Protein 3LX2 (pdb70)

B-factor: mean 57.02, std 11.48, range [28.42, 99.16]

Secondary structure (DSSP, 8-state):
-EEEEES-HHHHHHHHHHHHTT-SEEEEEE-SSEEEEEEE-TTS-EEEEEEEEGGGSSEEEESS-EEEEEEHHHHHHHHTTPPTT-EEEEEE-SSSEEEEEEESSSEEEEEEE-----PPP---------EEEEEEHHHHHHHHHHHHHH-SEEEEEE-SS-EEEEEE-SS-EEEEEE-TTSTTEEEEEESSS-EEEEEEHHHHHHHHSSS-TTSEEEEEE-TTSPEEEEEEETTTEEEEEEE----/-EEEEES-HHHHHHHHHHHHHH-SEEEEEE-SSEEEEEEE-TTSSEEEEEEEEGGG-SEEEESS--EEEEEHHHHHHHHTT--TT-EEEEEE-SSSEEEEEEESSSEEEEEEEPP---------------EEEEEEHHHHHHHHHHHHTT-SEEEEEE-SSEEEEEEE-SS-EEEEEEETTSTTEEEEEESSS-EEEEEEHHHHHHHHTTS-TT-EEEEEE-SS--EEEEEEETTTEEEEEEE---/-EEEEES-HHHHHHHHHHHHTT-SEEEEEE-SSEEEEEEE-TTSSEEEEEEEEGGGSS-EEESS-EEEEEEHHHHHHHHTT--TT-EEEEEE-SSSEEEEEEESSSEEEEEEE-B-------PPPP----EEEEEEHHHHHHHHHHHHTT-SEEEEEE-SSEEEEEEE-SS-EEEEEEETTSTTEEEEEESSS-EEEEEEHHHHHHHHTTS-TT-EEEEEE-BS--EEEEEEETTTEEEEEEE---

Nearest PDB structures (foldseek):
  3lx2-assembly1_C  TM=9.928E-01  e=2.477E-42  Thermococcus kodakarensis
  8cob-assembly1_A  TM=9.276E-01  e=5.802E-21  Homo sapiens
  2ix2-assembly1_C  TM=9.278E-01  e=1.401E-21  Saccharolobus solfataricus
  6cbi-assembly1_A  TM=9.124E-01  e=4.762E-20  Homo sapiens
  8e84-assembly2_B  TM=9.144E-01  e=1.165E-19  Homo sapiens

Solvent-accessible surface area: 33215 Å² total; per-residue (Å²): 72,6,73,1,24,10,71,26,0,130,91,6,33,32,18,0,21,2,0,36,93,20,14,108,94,1,31,3,66,2,18,112,107,3,2,77,5,78,18,57,6,111,64,160,38,1,18,0,39,1,42,6,29,77,152,13,14,66,146,36,64,17,122,80,92,55,28,9,1,3,47,0,108,73,0,15,106,3,1,135,44,13,104,40,204,19,41,1,5,9,73,17,37,73,143,105,65,2,41,0,0,8,47,39,65,15,56,12,51,2,74,6,26,28,66,108,36,124,63,105,149,33,145,84,85,113,37,98,60,44,2,65,0,20,0,49,0,15,5,0,38,20,3,2,92,1,1,106,69,18,22,102,20,0,72,0,45,5,55,59,125,100,0,7,4,50,1,115,23,159,57,10,62,3,106,2,36,1,41,117,168,22,75,2,3,78,55,18,113,22,170,125,80,164,9,94,5,11,0,2,2,60,59,0,24,36,0,1,120,36,18,61,74,78,57,101,1,27,0,63,0,2,153,52,49,34,0,10,0,31,16,95,32,103,142,36,0,60,0,12,0,18,0,32,31,84,183,61,6,50,3,22,11,64,22,0,146,84,10,41,38,16,0,17,0,0,35,105,21,16,108,97,1,24,4,64,3,19,85,120,0,3,72,8,78,14,58,9,115,70,172,36,0,20,0,27,1,51,8,28,80,144,12,16,80,84,33,53,27,124,52,87,38,47,7,1,3,46,0,116,73,0,7,92,1,1,137,30,6,114,88,221,7,39,2,6,10,72,28,28,84,82,92,61,1,38,0,0,0,51,40,80,14,56,0,26,1,52,9,17,20,54,137,44,138,55,96,166,31,151,80,80,112,82,93,66,26,1,25,0,23,0,41,0,2,2,1,34,51,2,4,105,3,2,109,68,9,23,95,18,0,70,0,23,3,45,68,126,69,0,4,4,34,0,96,19,136,66,10,76,5,91,1,30,0,42,100,167,35,73,2,3,88,57,26,69,70,150,83,82,112,1,74,2,12,0,3,4,62,48,0,31,30,2,2,121,33,14,57,67,77,56,95,1,24,0,61,0,0,103,104,27,36,0,28,3,32,29,87,30,102,136,40,0,58,1,9,0,29,0,34,43,148,77,3,49,1,26,7,77,22,0,155,87,6,31,37,15,0,9,1,0,43,74,25,12,102,93,5,30,6,88,3,15,113,114,1,3,72,10,88,20,44,4,112,68,172,34,2,18,0,26,1,36,2,36,83,128,10,12,81,106,18,68,10,129,54,96,62,44,10,2,5,50,0,102,79,1,10,95,3,0,122,30,6,85,95,150,8,46,0,5,14,79,13,32,86,122,104,44,1,30,0,0,0,43,29,54,9,46,0,48,1,61,9,33,12,75,115,46,135,59,100,159,30,158,97,76,115,30,95,36,9,0,53,0,26,0,43,0,14,5,1,37,15,2,2,96,1,1,115,63,11,22,108,22,0,79,1,60,4,43,87,125,76,0,16,5,74,0,109,47,123,59,12,59,3,87,2,19,2,31,90,147,29,75,5,4,84,60,35,75,63,130,93,70,115,2,107,3,9,0,3,6,59,51,0,21,38,0,3,121,39,12,58,66,80,58,97,0,22,0,48,0,0,94,98,16,33,0,18,0,34,24,78,26,94,136,31,0,46,0,13,0,21,0,42,40,155

Radius of gyration: 31.94 Å; Cα contacts (8 Å, |Δi|>4): 1882; chains: 3; bounding box: 89×86×40 Å

Foldseek 3Di:
DWKFKAFWLQLVLLVLQLVVVADQKWKWWQDPQWIWTWDAHPVNQKIKTWTGGRVNTPDTDDDDTDIWMAGSVVVSVVSVPADPRWMWMWDDDDDQWIWIWTHDPDIDIDTGGIDDNDDDDDDDDDFDWFKKWKFFLLLVLVLLVVQVVADQKWKFWDAQQKTWIKHHHPPDMDIDIDGVPDPGTDDIGGNDGTFMFMFGSVSVNSNSVSDDRGFMWMWTHGYQAWIWTWGDDPNHIIMIMTGGTDD/DWKFKAFDLLVVLLVLQLVQVFDQKFKWWQDPQGIWGWDAGPVGFKIKIWGDGPVRTPDTTDPDIDTWMDGSVVVSVVSVVADDGWMWMWDDDDDQWTWIWTDDPDIDIDTDGTDDRDDDDDDDDDDDFFKKFKFFLLLVLVLLVVQVVADQKWKWKAAQFWTKIKHHHDDDIDIDIDGCVDPGTPDIDGNDRIFIFMFGSVSSNSNRVSGDRGFIWMWTHGHQAWIWTWGADVNPIIMIMTGHTD/DKKFKAADLQVVLLVLLLVVVFAQKFKWKQDPFWIWGWAAGPVGFKIKTWTDTNVRTPDIGDPDIDIWMAGSVVVNVVSVVADPQWIWMWDDDPDQWIWIWTDGPDIDIDTGGTDDPPGDDDDDDDDPWFKKWKFFLLLVLCLLVQQVVADQKWKWKDFQFWTWIKHHDPPDIDIDIGGPVHPGTPDMDGPDGMFIFMFGSVSSNSNSVSPDRGFIWMWIGHYQAWIWIKGDDVNPIIMIMTGHTD

CATH classification: 3.70.10.10

Sequence (739 aa):
TFEIVFDSAREFESLIATLEKFFDEAVFQVNMEGIQMRAIDPSRVVLVDLNLPEMLFSKYSVESEEAIAFDLKRFLKVLKLARSRDTLVLRKGGENFLEVGLLGDENTWFKLPLIDANTPEIEIPSLPWTVKAVVLAGALKRAVKAAKLVSDSIYFMATPEKLTFKAEGNDSEVRTVLTMEDPGLLDLEHKMTKAKSAYGVAYLEDILRSLADADEVIIRFGFDIPLLLKYMVRDAGEVSFLIAPRVTFEIVFDSAREFESLIATLEKFFDEAVFQVNMEGIQMRAIDPSRVVLVDLNLPEMLFSKYSVESEEAIAFDLKRFLKVLKLARSRDTLVLRKGGENFLEVGLLGDENTWFKLPLIDANTPEIEIPSLPWTVKAVVLAGALKRAVKAAKLVSDSIYFMATPEKLTFKAEGNDSEVRTVLTMEDPGLLDLEHKMTKAKSAYGVAYLEDILRSLADADEVIIRFGFDIPLLLKYMVRDAGEVSFLIAPRTFEIVFDSAREFESLIATLEKFFDEAVFQVNMEGIQMRAIDPSRVVLVDLNLPEMLFSKYSVESEEAIAFDLKRFLKVLKLARSRDTLVLRKGGENFLEVGLLGDENTWFKLPLIDANTPEIEIPSLPWTVKAVVLAGALKRAVKAAKLVSDSIYFMATPEKLTFKAEGNDSEVRTVLTMEDPGLLDLEHKMTKAKSAYGVAYLEDILRSLADADEVIIRFGFDIPLLLKYMVRDAGEVSFLIAPR

Structure (mmCIF, N/CA/C/O backbone):
data_3LX2
#
_entry.id   3LX2
#
_cell.length_a   120.480
_cell.length_b   136.270
_cell.length_c   123.970
_cell.angle_alpha   90.000
_cell.angle_beta   90.000
_cell.angle_gamma   90.000
#
_symmetry.space_group_name_H-M   'C 2 2 21'
#
loop_
_entity.id
_entity.type
_entity.pdbx_description
1 polymer 'DNA polymerase sliding clamp 2'
2 non-polymer 'SULFATE ION'
3 water water
#
loop_
_atom_site.group_PDB
_atom_site.id
_atom_site.type_symbol
_atom_site.label_atom_id
_atom_site.label_alt_id
_atom_site.label_comp_id
_atom_site.label_asym_id
_atom_site.label_entity_id
_atom_site.label_seq_id
_atom_site.pdbx_PDB_ins_code
_atom_site.Cartn_x
_atom_site.Cartn_y
_atom_site.Cartn_z
_atom_site.occupancy
_atom_site.B_iso_or_equiv
_atom_site.auth_seq_id
_atom_site.auth_comp_id
_atom_site.auth_asym_id
_atom_site.auth_atom_id
_atom_site.pdbx_PDB_model_num
ATOM 1 N N . THR A 1 2 ? 71.912 9.840 13.635 1.00 52.53 2 THR A N 1
ATOM 2 C CA . THR A 1 2 ? 70.780 9.739 14.627 1.00 53.57 2 THR A CA 1
ATOM 3 C C . THR A 1 2 ? 71.006 10.766 15.742 1.00 52.25 2 THR A C 1
ATOM 4 O O . THR A 1 2 ? 72.103 10.840 16.310 1.00 51.79 2 THR A O 1
ATOM 8 N N . PHE A 1 3 ? 69.989 11.569 16.044 1.00 50.04 3 PHE A N 1
ATOM 9 C CA . PHE A 1 3 ? 70.116 12.421 17.220 1.00 48.37 3 PHE A CA 1
ATOM 10 C C . PHE A 1 3 ? 68.812 12.702 17.959 1.00 46.82 3 PHE A C 1
ATOM 11 O O . PHE A 1 3 ? 67.726 12.516 17.433 1.00 46.11 3 PHE A O 1
ATOM 19 N N . GLU A 1 4 ? 68.974 13.156 19.186 1.00 45.57 4 GLU A N 1
ATOM 20 C CA . GLU A 1 4 ? 67.904 13.662 19.996 1.00 45.69 4 GLU A CA 1
ATOM 21 C C . GLU A 1 4 ? 68.458 14.844 20.803 1.00 44.35 4 GLU A C 1
ATOM 22 O O . GLU A 1 4 ? 69.304 14.663 21.661 1.00 44.70 4 GLU A O 1
ATOM 28 N N . ILE A 1 5 ? 67.937 16.034 20.539 1.00 42.48 5 ILE A N 1
ATOM 29 C CA . ILE A 1 5 ? 68.371 17.247 21.171 1.00 40.88 5 ILE A CA 1
ATOM 30 C C . ILE A 1 5 ? 67.147 17.926 21.777 1.00 40.84 5 ILE A C 1
ATOM 31 O O . ILE A 1 5 ? 66.085 17.991 21.143 1.00 41.21 5 ILE A O 1
ATOM 36 N N . VAL A 1 6 ? 67.304 18.458 22.980 1.00 39.35 6 VAL A N 1
ATOM 37 C CA . VAL A 1 6 ? 66.217 19.073 23.682 1.00 38.60 6 VAL A CA 1
ATOM 38 C C . VAL A 1 6 ? 66.654 20.453 24.123 1.00 38.90 6 VAL A C 1
ATOM 39 O O . VAL A 1 6 ? 67.680 20.579 24.829 1.00 38.18 6 VAL A O 1
ATOM 43 N N . PHE A 1 7 ? 65.902 21.478 23.704 1.00 37.92 7 PHE A N 1
ATOM 44 C CA . PHE A 1 7 ? 66.173 22.839 24.134 1.00 39.29 7 PHE A CA 1
ATOM 45 C C . PHE A 1 7 ? 65.006 23.310 25.001 1.00 38.77 7 PHE A C 1
ATOM 46 O O . PHE A 1 7 ? 63.864 23.078 24.682 1.00 39.41 7 PHE A O 1
ATOM 54 N N . ASP A 1 8 ? 65.258 23.980 26.102 1.00 39.81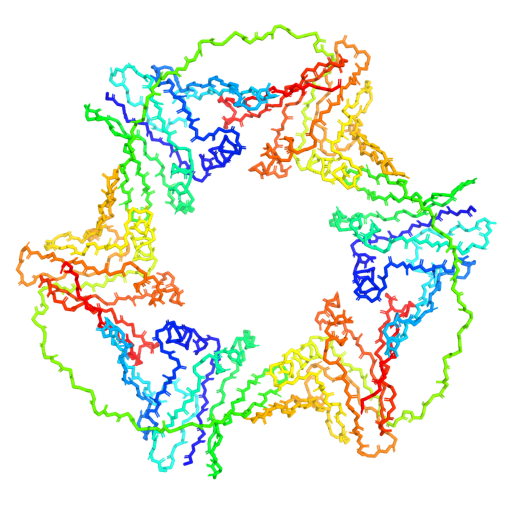 8 ASP A N 1
ATOM 55 C CA . ASP A 1 8 ? 64.137 24.262 27.015 1.00 41.48 8 ASP A CA 1
ATOM 56 C C . ASP A 1 8 ? 63.299 25.491 26.684 1.00 41.38 8 ASP A C 1
ATOM 57 O O . ASP A 1 8 ? 62.420 25.881 27.469 1.00 43.00 8 ASP A O 1
ATOM 62 N N . SER A 1 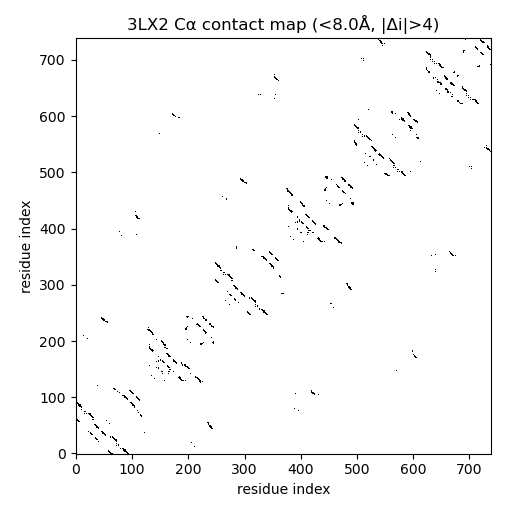9 ? 63.536 26.118 25.539 1.00 40.94 9 SER A N 1
ATOM 63 C CA . SER A 1 9 ? 62.644 27.207 25.114 1.00 39.72 9 SER A CA 1
ATOM 64 C C . SER A 1 9 ? 62.430 27.268 23.598 1.00 38.72 9 SER A C 1
ATOM 65 O O . SER A 1 9 ? 63.231 27.872 22.850 1.00 39.02 9 SER A O 1
ATOM 68 N N . ALA A 1 10 ? 61.349 26.637 23.155 1.00 37.48 10 ALA A N 1
ATOM 69 C CA . ALA A 1 10 ? 61.016 26.633 21.759 1.00 37.77 10 ALA A CA 1
ATOM 70 C C . ALA A 1 10 ? 60.881 28.075 21.199 1.00 37.26 10 ALA A C 1
ATOM 71 O O . ALA A 1 10 ? 61.237 28.344 20.063 1.00 35.72 10 ALA A O 1
ATOM 73 N N . ARG A 1 11 ? 60.385 28.973 22.039 1.00 38.66 11 ARG A N 1
ATOM 74 C CA . ARG A 1 11 ? 60.164 30.380 21.704 1.00 40.07 11 ARG A CA 1
ATOM 75 C C . ARG A 1 11 ? 61.448 31.130 21.494 1.00 39.50 11 ARG A C 1
ATOM 76 O O . ARG A 1 11 ? 61.550 31.830 20.523 1.00 39.27 11 ARG A O 1
ATOM 84 N N . GLU A 1 12 ? 62.404 31.008 22.411 1.00 40.10 12 GLU A N 1
ATOM 85 C CA . GLU A 1 12 ? 63.756 31.484 22.105 1.00 40.92 12 GLU A CA 1
ATOM 86 C C . GLU A 1 12 ? 64.168 30.965 20.761 1.00 39.69 12 GLU A C 1
ATOM 87 O O . GLU A 1 12 ? 64.501 31.760 19.891 1.00 42.16 12 GLU A O 1
ATOM 93 N N . PHE A 1 13 ? 64.084 29.665 20.534 1.00 37.81 13 PHE A N 1
ATOM 94 C CA . PHE A 1 13 ? 64.556 29.116 19.238 1.00 37.34 13 PHE A CA 1
ATOM 95 C C . PHE A 1 13 ? 63.785 29.619 18.032 1.00 37.40 13 PHE A C 1
ATOM 96 O O . PHE A 1 13 ? 64.346 29.772 16.944 1.00 36.62 13 PHE A O 1
ATOM 104 N N . GLU A 1 14 ? 62.475 29.840 18.212 1.00 37.94 14 GLU A N 1
ATOM 105 C CA . GLU A 1 14 ? 61.623 30.457 17.180 1.00 37.40 14 GLU A CA 1
ATOM 106 C C . GLU A 1 14 ? 62.277 31.747 16.668 1.00 38.47 14 GLU A C 1
ATOM 107 O O . GLU A 1 14 ? 62.203 32.078 15.510 1.00 38.43 14 GLU A O 1
ATOM 113 N N . SER A 1 15 ? 62.910 32.461 17.577 1.00 38.48 15 SER A N 1
ATOM 114 C CA . SER A 1 15 ? 63.320 33.771 17.343 1.00 40.37 15 SER A CA 1
ATOM 115 C C . SER A 1 15 ? 64.649 33.826 16.556 1.00 40.58 15 SER A C 1
ATOM 116 O O . SER A 1 15 ? 64.876 34.686 15.695 1.00 41.43 15 SER A O 1
ATOM 119 N N . LEU A 1 16 ? 65.514 32.861 16.797 1.00 41.38 16 LEU A N 1
ATOM 120 C CA . LEU A 1 16 ? 66.616 32.587 15.890 1.00 40.35 16 LEU A CA 1
ATOM 121 C C . LEU A 1 16 ? 66.128 32.149 14.518 1.00 40.89 16 LEU A C 1
ATOM 122 O O . LEU A 1 16 ? 66.680 32.544 13.474 1.00 41.79 16 LEU A O 1
ATOM 127 N N . ILE A 1 17 ? 65.114 31.306 14.473 1.00 39.71 17 ILE A N 1
ATOM 128 C CA . ILE A 1 17 ? 64.717 30.830 13.157 1.00 40.01 17 ILE A CA 1
ATOM 129 C C . ILE A 1 17 ? 64.102 31.969 12.349 1.00 41.12 17 ILE A C 1
ATOM 130 O O . ILE A 1 17 ? 64.295 32.022 11.108 1.00 41.92 17 ILE A O 1
ATOM 135 N N . ALA A 1 18 ? 63.400 32.869 13.058 1.00 40.49 18 ALA A N 1
ATOM 136 C CA . ALA A 1 18 ? 62.745 34.028 12.465 1.00 40.58 18 ALA A CA 1
ATOM 137 C C . ALA A 1 18 ? 63.805 34.941 11.808 1.00 40.63 18 ALA A C 1
ATOM 138 O O . ALA A 1 18 ? 63.613 35.456 10.719 1.00 40.83 18 ALA A O 1
ATOM 140 N N . THR A 1 19 ? 64.939 35.106 12.442 1.00 40.40 19 THR A N 1
ATOM 141 C CA . THR A 1 19 ? 65.939 35.918 11.821 1.00 41.58 19 THR A CA 1
ATOM 142 C C . THR A 1 19 ? 66.493 35.252 10.526 1.00 41.47 19 THR A C 1
ATOM 143 O O . THR A 1 19 ? 66.651 35.906 9.516 1.00 42.04 19 THR A O 1
ATOM 147 N N . LEU A 1 20 ? 66.661 33.945 10.537 1.00 40.66 20 LEU A N 1
ATOM 148 C CA . LEU A 1 20 ? 67.226 33.241 9.387 1.00 40.23 20 LEU A CA 1
ATOM 149 C C . LEU A 1 20 ? 66.295 33.246 8.201 1.00 41.09 20 LEU A C 1
ATOM 150 O O . LEU A 1 20 ? 66.725 33.464 7.060 1.00 41.89 20 LEU A O 1
ATOM 155 N N . GLU A 1 21 ? 65.014 33.028 8.460 1.00 42.21 21 GLU A N 1
ATOM 156 C CA . GLU A 1 21 ? 64.045 32.877 7.368 1.00 42.27 21 GLU A CA 1
ATOM 157 C C . GLU A 1 21 ? 63.968 34.171 6.570 1.00 42.92 21 GLU A C 1
ATOM 158 O O . GLU A 1 21 ? 63.517 34.182 5.418 1.00 43.02 21 GLU A O 1
ATOM 164 N N . LYS A 1 22 ? 64.394 35.270 7.178 1.00 43.34 22 LYS A N 1
ATOM 165 C CA . LYS A 1 22 ? 64.287 36.552 6.503 1.00 44.84 22 LYS A CA 1
ATOM 166 C C . LYS A 1 22 ? 65.213 36.582 5.308 1.00 45.26 22 LYS A C 1
ATOM 167 O O . LYS A 1 22 ? 64.899 37.239 4.370 1.00 44.89 22 LYS A O 1
ATOM 173 N N . PHE A 1 23 ? 66.319 35.822 5.351 1.00 45.63 23 PHE A N 1
ATOM 174 C CA . PHE A 1 23 ? 67.364 35.883 4.323 1.00 46.49 23 PHE A CA 1
ATOM 175 C C . PHE A 1 23 ? 67.518 34.674 3.449 1.00 46.29 23 PHE A C 1
ATOM 176 O O . PHE A 1 23 ? 68.024 34.809 2.329 1.00 46.94 23 PHE A O 1
ATOM 184 N N . PHE A 1 24 ? 67.135 33.509 3.973 1.00 46.20 24 PHE A N 1
ATOM 185 C CA . PHE A 1 24 ? 67.334 32.226 3.320 1.00 46.30 24 PHE A CA 1
ATOM 186 C C . PHE A 1 24 ? 66.075 31.413 3.278 1.00 47.30 24 PHE A C 1
ATOM 187 O O . PHE A 1 24 ? 65.299 31.416 4.208 1.00 46.91 24 PHE A O 1
ATOM 195 N N . ASP A 1 25 ? 65.900 30.677 2.194 1.00 48.45 25 ASP A N 1
ATOM 196 C CA . ASP A 1 25 ? 64.712 29.870 2.010 1.00 49.75 25 ASP A CA 1
ATOM 197 C C . ASP A 1 25 ? 64.900 28.543 2.760 1.00 49.76 25 ASP A C 1
ATOM 198 O O . ASP A 1 25 ? 63.930 27.947 3.224 1.00 48.53 25 ASP A O 1
ATOM 203 N N . GLU A 1 26 ? 66.160 28.121 2.860 1.00 49.74 26 GLU A N 1
ATOM 204 C CA . GLU A 1 26 ? 66.530 26.827 3.357 1.00 51.94 26 GLU A CA 1
ATOM 205 C C . GLU A 1 26 ? 67.762 26.983 4.199 1.00 52.29 26 GLU A C 1
ATOM 206 O O . GLU A 1 26 ? 68.599 27.858 3.932 1.00 52.82 26 GLU A O 1
ATOM 212 N N . ALA A 1 27 ? 67.898 26.149 5.233 1.00 52.07 27 ALA A N 1
ATOM 213 C CA . ALA A 1 27 ? 69.143 26.157 5.957 1.00 50.80 27 ALA A CA 1
ATOM 214 C C . ALA A 1 27 ? 69.733 24.780 6.154 1.00 50.12 27 ALA A C 1
ATOM 215 O O . ALA A 1 27 ? 69.028 23.802 6.363 1.00 50.06 27 ALA A O 1
ATOM 217 N N . VAL A 1 28 ? 71.049 24.721 6.047 1.00 49.05 28 VAL A N 1
ATOM 218 C CA . VAL A 1 28 ? 71.794 23.539 6.375 1.00 47.37 28 VAL A CA 1
ATOM 219 C C . VAL A 1 28 ? 72.347 23.552 7.796 1.00 47.25 28 VAL A C 1
ATOM 220 O O . VAL A 1 28 ? 73.209 24.347 8.146 1.00 47.53 28 VAL A O 1
ATOM 224 N N . PHE A 1 29 ? 71.906 22.614 8.606 1.00 47.36 29 PHE A N 1
ATOM 225 C CA . PHE A 1 29 ? 72.405 22.536 9.962 1.00 47.02 29 PHE A CA 1
ATOM 226 C C . PHE A 1 29 ? 73.448 21.450 10.070 1.00 46.90 29 PHE A C 1
ATOM 227 O O . PHE A 1 29 ? 73.163 20.282 9.902 1.00 45.30 29 PHE A O 1
ATOM 235 N N . GLN A 1 30 ? 74.681 21.834 10.334 1.00 47.76 30 GLN A N 1
ATOM 236 C CA . GLN A 1 30 ? 75.643 20.811 10.661 1.00 48.74 30 GLN A CA 1
ATOM 237 C C . GLN A 1 30 ? 75.488 20.409 12.126 1.00 47.82 30 GLN A C 1
ATOM 238 O O . GLN A 1 30 ? 75.819 21.154 13.039 1.00 46.18 30 GLN A O 1
ATOM 244 N N . VAL A 1 31 ? 74.982 19.201 12.313 1.00 47.68 31 VAL A N 1
ATOM 245 C CA . VAL A 1 31 ? 74.787 18.666 13.628 1.00 47.94 31 VAL A CA 1
ATOM 246 C C . VAL A 1 31 ? 75.981 17.820 14.037 1.00 49.61 31 VAL A C 1
ATOM 247 O O . VAL A 1 31 ? 76.132 16.689 13.553 1.00 50.31 31 VAL A O 1
ATOM 251 N N . ASN A 1 32 ? 76.792 18.350 14.956 1.00 50.73 32 ASN A N 1
ATOM 252 C CA . ASN A 1 32 ? 77.974 17.655 15.471 1.00 52.39 32 ASN A CA 1
ATOM 253 C C . ASN A 1 32 ? 77.890 17.253 16.917 1.00 53.18 32 ASN A C 1
ATOM 254 O O . ASN A 1 32 ? 76.949 17.632 17.630 1.00 52.97 32 ASN A O 1
ATOM 259 N N . MET A 1 33 ? 78.903 16.505 17.351 1.00 53.95 33 MET A N 1
ATOM 260 C CA . MET A 1 33 ? 78.938 16.000 18.714 1.00 55.03 33 MET A CA 1
ATOM 261 C C . MET A 1 33 ? 78.992 17.173 19.658 1.00 54.07 33 MET A C 1
ATOM 262 O O . MET A 1 33 ? 78.324 17.175 20.654 1.00 54.54 33 MET A O 1
ATOM 267 N N . GLU A 1 34 ? 79.765 18.195 19.331 1.00 53.44 34 GLU A N 1
ATOM 268 C CA . GLU A 1 34 ? 79.940 19.279 20.288 1.00 52.97 34 GLU A CA 1
ATOM 269 C C . GLU A 1 34 ? 78.929 20.447 20.083 1.00 50.42 34 GLU A C 1
ATOM 270 O O . GLU A 1 34 ? 78.855 21.398 20.900 1.00 49.18 34 GLU A O 1
ATOM 276 N N . GLY A 1 35 ? 78.115 20.328 19.036 1.00 46.78 35 GLY A N 1
ATOM 277 C CA . GLY A 1 35 ? 77.088 21.302 18.852 1.00 45.05 35 GLY A CA 1
ATOM 278 C C . GLY A 1 35 ? 76.569 21.430 17.448 1.00 43.17 35 GLY A C 1
ATOM 279 O O . GLY A 1 35 ? 76.838 20.575 16.631 1.00 41.65 35 GLY A O 1
ATOM 280 N N . ILE A 1 36 ? 75.776 22.480 17.211 1.00 42.48 36 ILE A N 1
ATOM 281 C CA . ILE A 1 36 ? 75.182 22.787 15.892 1.00 41.61 36 ILE A CA 1
ATOM 282 C C . ILE A 1 36 ? 75.830 24.048 15.310 1.00 42.14 36 ILE A C 1
ATOM 283 O O . ILE A 1 36 ? 76.169 25.020 16.040 1.00 40.48 36 ILE A O 1
ATOM 288 N N . GLN A 1 37 ? 75.971 24.028 13.985 1.00 42.68 37 GLN A N 1
ATOM 289 C CA . GLN A 1 37 ? 76.622 25.091 13.226 1.00 43.97 37 GLN A CA 1
ATOM 290 C C . GLN A 1 37 ? 75.964 25.248 11.885 1.00 44.46 37 GLN A C 1
ATOM 291 O O . GLN A 1 37 ? 75.586 24.272 11.235 1.00 44.66 37 GLN A O 1
ATOM 297 N N . MET A 1 38 ? 75.831 26.494 11.476 1.00 44.96 38 MET A N 1
ATOM 298 C CA . MET A 1 38 ? 75.361 26.806 10.170 1.00 45.95 38 MET A CA 1
ATOM 299 C C . MET A 1 38 ? 76.131 28.003 9.678 1.00 45.62 38 MET A C 1
ATOM 300 O O . MET A 1 38 ? 76.509 28.870 10.452 1.00 44.91 38 MET A O 1
ATOM 305 N N . ARG A 1 39 ? 76.355 28.021 8.373 1.00 45.79 39 ARG A N 1
ATOM 306 C CA . ARG A 1 39 ? 77.008 29.090 7.704 1.00 46.47 39 ARG A CA 1
ATOM 307 C C . ARG A 1 39 ? 76.371 29.145 6.357 1.00 47.64 39 ARG A C 1
ATOM 308 O O . ARG A 1 39 ? 76.298 28.131 5.664 1.00 47.48 39 ARG A O 1
ATOM 316 N N . ALA A 1 40 ? 75.868 30.322 5.993 1.00 48.13 40 ALA A N 1
ATOM 317 C CA . ALA A 1 40 ? 75.167 30.452 4.734 1.00 47.88 40 ALA A CA 1
ATOM 318 C C . ALA A 1 40 ? 75.285 31.884 4.238 1.00 48.29 40 ALA A C 1
ATOM 319 O O . ALA A 1 40 ? 75.680 32.794 5.017 1.00 47.08 40 ALA A O 1
ATOM 321 N N . ILE A 1 41 ? 74.930 32.079 2.956 1.00 48.16 41 ILE A N 1
ATOM 322 C CA . ILE A 1 41 ? 74.925 33.413 2.325 1.00 47.83 41 ILE A CA 1
ATOM 323 C C . ILE A 1 41 ? 73.646 33.602 1.543 1.00 47.44 41 ILE A C 1
ATOM 324 O O . ILE A 1 41 ? 73.144 32.688 0.921 1.00 46.70 41 ILE A O 1
ATOM 329 N N . ASP A 1 42 ? 73.119 34.811 1.540 1.00 48.54 42 ASP A N 1
ATOM 330 C CA . ASP A 1 42 ? 71.920 35.105 0.730 1.00 49.55 42 ASP A CA 1
ATOM 331 C C . ASP A 1 42 ? 72.235 35.164 -0.775 1.00 49.71 42 ASP A C 1
ATOM 332 O O . ASP A 1 42 ? 73.369 35.450 -1.162 1.00 48.64 42 ASP A O 1
ATOM 337 N N . PRO A 1 43 ? 71.222 34.935 -1.625 1.00 50.01 43 PRO A N 1
ATOM 338 C CA . PRO A 1 43 ? 71.470 34.917 -3.064 1.00 50.15 43 PRO A CA 1
ATOM 339 C C . PRO A 1 43 ? 72.001 36.258 -3.599 1.00 50.00 43 PRO A C 1
ATOM 340 O O . PRO A 1 43 ? 72.613 36.302 -4.671 1.00 49.45 43 PRO A O 1
ATOM 344 N N . SER A 1 44 ? 71.788 37.334 -2.858 1.00 49.58 44 SER A N 1
ATOM 345 C CA . SER A 1 44 ? 72.319 38.633 -3.263 1.00 49.63 44 SER A CA 1
ATOM 346 C C . SER A 1 44 ? 73.764 38.787 -2.888 1.00 48.41 44 SER A C 1
ATOM 347 O O . SER A 1 44 ? 74.407 39.774 -3.249 1.00 47.31 44 SER A O 1
ATOM 350 N N . ARG A 1 45 ? 74.264 37.822 -2.125 1.00 47.76 45 ARG A N 1
ATOM 351 C CA . ARG A 1 45 ? 75.591 37.899 -1.539 1.00 48.03 45 ARG A CA 1
ATOM 352 C C . ARG A 1 45 ? 75.745 39.160 -0.706 1.00 47.53 45 ARG A C 1
ATOM 353 O O . ARG A 1 45 ? 76.851 39.640 -0.506 1.00 46.80 45 ARG A O 1
ATOM 361 N N . VAL A 1 46 ? 74.647 39.723 -0.225 1.00 47.03 46 VAL A N 1
ATOM 362 C CA . VAL A 1 46 ? 74.803 40.823 0.690 1.00 46.61 46 VAL A CA 1
ATOM 363 C C . VAL A 1 46 ? 74.963 40.377 2.156 1.00 46.28 46 VAL A C 1
ATOM 364 O O . VAL A 1 46 ? 75.572 41.109 2.953 1.00 46.37 46 VAL A O 1
ATOM 368 N N . VAL A 1 47 ? 74.477 39.174 2.487 1.00 44.95 47 VAL A N 1
ATOM 369 C CA . VAL A 1 47 ? 74.306 38.754 3.881 1.00 44.69 47 VAL A CA 1
ATOM 370 C C . VAL A 1 47 ? 74.887 37.379 4.176 1.00 43.95 47 VAL A C 1
ATOM 371 O O . VAL A 1 47 ? 74.531 36.412 3.544 1.00 43.09 47 VAL A O 1
ATOM 375 N N . LEU A 1 48 ? 75.810 37.321 5.125 1.00 44.22 48 LEU A N 1
ATOM 376 C CA . LEU A 1 48 ? 76.386 36.043 5.583 1.00 44.67 48 LEU A CA 1
ATOM 377 C C . LEU A 1 48 ? 76.126 35.766 7.054 1.00 44.61 48 LEU A C 1
ATOM 378 O O . LEU A 1 48 ? 76.421 36.605 7.916 1.00 44.40 48 LEU A O 1
ATOM 383 N N . VAL A 1 49 ? 75.652 34.561 7.332 1.00 44.48 49 VAL A N 1
ATOM 384 C CA . VAL A 1 49 ? 75.416 34.156 8.694 1.00 44.19 49 VAL A CA 1
ATOM 385 C C . VAL A 1 49 ? 76.355 33.050 9.137 1.00 44.64 49 VAL A C 1
ATOM 386 O O . VAL A 1 49 ? 76.606 32.086 8.395 1.00 44.68 49 VAL A O 1
ATOM 390 N N . ASP A 1 50 ? 76.901 33.236 10.337 1.00 44.38 50 ASP A N 1
ATOM 391 C CA . ASP A 1 50 ? 77.682 32.245 10.993 1.00 44.41 50 ASP A CA 1
ATOM 392 C C . ASP A 1 50 ? 77.148 31.948 12.423 1.00 44.10 50 ASP A C 1
ATOM 393 O O . ASP A 1 50 ? 77.121 32.781 13.319 1.00 44.06 50 ASP A O 1
ATOM 398 N N . LEU A 1 51 ? 76.719 30.720 12.607 1.00 44.15 51 LEU A N 1
ATOM 399 C CA . LEU A 1 51 ? 75.917 30.349 13.742 1.00 44.78 51 LEU A CA 1
ATOM 400 C C . LEU A 1 51 ? 76.588 29.182 14.451 1.00 43.72 51 LEU A C 1
ATOM 401 O O . LEU A 1 51 ? 76.875 28.130 13.849 1.00 42.84 51 LEU A O 1
ATOM 406 N N . ASN A 1 52 ? 76.816 29.356 15.740 1.00 42.71 52 ASN A N 1
ATOM 407 C CA . ASN A 1 52 ? 77.313 28.255 16.528 1.00 42.23 52 ASN A CA 1
ATOM 408 C C . ASN A 1 52 ? 76.589 27.995 17.866 1.00 41.05 52 ASN A C 1
ATOM 409 O O . ASN A 1 52 ? 76.606 28.814 18.774 1.00 41.37 52 ASN A O 1
ATOM 414 N N . LEU A 1 53 ? 76.005 26.811 17.976 1.00 40.04 53 LEU A N 1
ATOM 415 C CA . LEU A 1 53 ? 75.221 26.405 19.129 1.00 39.13 53 LEU A CA 1
ATOM 416 C C . LEU A 1 53 ? 75.830 25.171 19.837 1.00 39.15 53 LEU A C 1
ATOM 417 O O . LEU A 1 53 ? 75.512 24.027 19.503 1.00 39.33 53 LEU A O 1
ATOM 422 N N . PRO A 1 54 ? 76.700 25.400 20.819 1.00 39.56 54 PRO A N 1
ATOM 423 C CA . PRO A 1 54 ? 77.407 24.296 21.506 1.00 39.49 54 PRO A CA 1
ATOM 424 C C . PRO A 1 54 ? 76.437 23.466 22.348 1.00 39.59 54 PRO A C 1
ATOM 425 O O . PRO A 1 54 ? 75.492 24.002 22.912 1.00 40.29 54 PRO A O 1
ATOM 429 N N . GLU A 1 55 ? 76.688 22.175 22.458 1.00 40.22 55 GLU A N 1
ATOM 430 C CA . GLU A 1 55 ? 75.811 21.272 23.209 1.00 40.96 55 GLU A CA 1
ATOM 431 C C . GLU A 1 55 ? 75.444 21.734 24.584 1.00 40.80 55 GLU A C 1
ATOM 432 O O . GLU A 1 55 ? 74.326 21.484 25.021 1.00 40.24 55 GLU A O 1
ATOM 438 N N . MET A 1 56 ? 76.351 22.412 25.287 1.00 41.48 56 MET A N 1
ATOM 439 C CA . MET A 1 56 ? 76.007 22.879 26.661 1.00 42.30 56 MET A CA 1
ATOM 440 C C . MET A 1 56 ? 74.712 23.755 26.764 1.00 43.25 56 MET A C 1
ATOM 441 O O . MET A 1 56 ? 74.135 23.900 27.852 1.00 42.63 56 MET A O 1
ATOM 446 N N . LEU A 1 57 ? 74.270 24.331 25.634 1.00 43.96 57 LEU A N 1
ATOM 447 C CA . LEU A 1 57 ? 73.065 25.184 25.598 1.00 43.65 57 LEU A CA 1
ATOM 448 C C . LEU A 1 57 ? 71.765 24.409 25.750 1.00 42.62 57 LEU A C 1
ATOM 449 O O . LEU A 1 57 ? 70.720 24.967 26.100 1.00 42.55 57 LEU A O 1
ATOM 454 N N . PHE A 1 58 ? 71.845 23.114 25.515 1.00 42.39 58 PHE A N 1
ATOM 455 C CA . PHE A 1 58 ? 70.674 22.247 25.384 1.00 42.78 58 PHE A CA 1
ATOM 456 C C . PHE A 1 58 ? 70.399 21.419 26.652 1.00 43.20 58 PHE A C 1
ATOM 457 O O . PHE A 1 58 ? 71.347 20.894 27.192 1.00 44.25 58 PHE A O 1
ATOM 465 N N . SER A 1 59 ? 69.142 21.299 27.128 1.00 42.65 59 SER A N 1
ATOM 466 C CA . SER A 1 59 ? 68.860 20.413 28.278 1.00 42.59 59 SER A CA 1
ATOM 467 C C . SER A 1 59 ? 69.348 18.972 28.099 1.00 43.07 59 SER A C 1
ATOM 468 O O . SER A 1 59 ? 69.905 18.400 29.024 1.00 42.70 59 SER A O 1
ATOM 471 N N . LYS A 1 60 ? 69.079 18.373 26.951 1.00 43.43 60 LYS A N 1
ATOM 472 C CA . LYS A 1 60 ? 69.614 17.042 26.614 1.00 44.47 60 LYS A CA 1
ATOM 473 C C . LYS A 1 60 ? 70.232 17.158 25.237 1.00 44.25 60 LYS A C 1
ATOM 474 O O . LYS A 1 60 ? 69.695 17.736 24.337 1.00 45.40 60 LYS A O 1
ATOM 480 N N . TYR A 1 61 ? 71.407 16.635 25.070 1.00 45.01 61 TYR A N 1
ATOM 481 C CA . TYR A 1 61 ? 72.004 16.739 23.806 1.00 44.49 61 TYR A CA 1
ATOM 482 C C . TYR A 1 61 ? 72.565 15.387 23.613 1.00 44.99 61 TYR A C 1
ATOM 483 O O . TYR A 1 61 ? 73.277 14.913 24.487 1.00 44.38 61 TYR A O 1
ATOM 492 N N . SER A 1 62 ? 72.251 14.766 22.486 1.00 45.34 62 SER A N 1
ATOM 493 C CA . SER A 1 62 ? 72.834 13.483 22.180 1.00 46.75 62 SER A CA 1
ATOM 494 C C . SER A 1 62 ? 72.791 13.149 20.700 1.00 47.06 62 SER A C 1
ATOM 495 O O . SER A 1 62 ? 71.703 13.012 20.117 1.00 46.53 62 SER A O 1
ATOM 498 N N . VAL A 1 63 ? 73.998 13.040 20.118 1.00 47.59 63 VAL A N 1
ATOM 499 C CA . VAL A 1 63 ? 74.208 12.732 18.693 1.00 49.18 63 VAL A CA 1
ATOM 500 C C . VAL A 1 63 ? 75.109 11.509 18.483 1.00 51.22 63 VAL A C 1
ATOM 501 O O . VAL A 1 63 ? 76.124 11.332 19.179 1.00 50.41 63 VAL A O 1
ATOM 505 N N . GLU A 1 64 ? 74.741 10.670 17.526 1.00 53.35 64 GLU A N 1
ATOM 506 C CA . GLU A 1 64 ? 75.575 9.520 17.194 1.00 56.51 64 GLU A CA 1
ATOM 507 C C . GLU A 1 64 ? 76.517 9.863 16.050 1.00 58.18 64 GLU A C 1
ATOM 508 O O . GLU A 1 64 ? 77.571 10.459 16.272 1.00 59.19 64 GLU A O 1
ATOM 514 N N . SER A 1 65 ? 76.137 9.519 14.833 1.00 59.95 65 SER A N 1
ATOM 515 C CA . SER A 1 65 ? 76.857 10.024 13.690 1.00 61.68 65 SER A CA 1
ATOM 516 C C . SER A 1 65 ? 76.534 11.508 13.442 1.00 62.14 65 SER A C 1
ATOM 517 O O . SER A 1 65 ? 75.365 11.895 13.365 1.00 63.05 65 SER A O 1
ATOM 520 N N . GLU A 1 66 ? 77.589 12.306 13.304 1.00 61.32 66 GLU A N 1
ATOM 521 C CA . GLU A 1 66 ? 77.510 13.670 12.884 1.00 61.09 66 GLU A CA 1
ATOM 522 C C . GLU A 1 66 ? 77.092 13.764 11.449 1.00 61.58 66 GLU A C 1
ATOM 523 O O . GLU A 1 66 ? 77.623 13.059 10.605 1.00 62.49 66 GLU A O 1
ATOM 529 N N . GLU A 1 67 ? 76.168 14.674 11.169 1.00 61.30 67 GLU A N 1
ATOM 530 C CA . GLU A 1 67 ? 75.704 14.912 9.826 1.00 61.25 67 GLU A CA 1
ATOM 531 C C . GLU A 1 67 ? 75.021 16.272 9.679 1.00 60.30 67 GLU A C 1
ATOM 532 O O . GLU A 1 67 ? 74.539 16.862 10.665 1.00 60.08 67 GLU A O 1
ATOM 538 N N . ALA A 1 68 ? 75.001 16.736 8.430 1.00 58.31 68 ALA A N 1
ATOM 539 C CA . ALA A 1 68 ? 74.263 17.900 8.001 1.00 56.47 68 ALA A CA 1
ATOM 540 C C . ALA A 1 68 ? 72.851 17.545 7.627 1.00 55.51 68 ALA A C 1
ATOM 541 O O . ALA A 1 68 ? 72.628 16.651 6.795 1.00 55.94 68 ALA A O 1
ATOM 543 N N . ILE A 1 69 ? 71.895 18.267 8.206 1.00 53.54 69 ILE A N 1
ATOM 544 C CA . ILE A 1 69 ? 70.508 18.218 7.752 1.00 51.92 69 ILE A CA 1
ATOM 545 C C . ILE A 1 69 ? 70.107 19.548 7.150 1.00 51.83 69 ILE A C 1
ATOM 546 O O . ILE A 1 69 ? 70.671 20.604 7.487 1.00 53.26 69 ILE A O 1
ATOM 551 N N . ALA A 1 70 ? 69.115 19.513 6.279 1.00 50.47 70 ALA A N 1
ATOM 552 C CA . ALA A 1 70 ? 68.700 20.685 5.565 1.00 50.71 70 ALA A CA 1
ATOM 553 C C . ALA A 1 70 ? 67.184 20.657 5.438 1.00 50.44 70 ALA A C 1
ATOM 554 O O . ALA A 1 70 ? 66.586 19.603 5.236 1.00 50.53 70 ALA A O 1
ATOM 556 N N . PHE A 1 71 ? 66.551 21.812 5.569 1.00 50.16 71 PHE A N 1
ATOM 557 C CA . PHE A 1 71 ? 65.095 21.821 5.540 1.00 50.70 71 PHE A CA 1
ATOM 558 C C . PHE A 1 71 ? 64.557 23.201 5.230 1.00 49.78 71 PHE A C 1
ATOM 559 O O . PHE A 1 71 ? 65.279 24.189 5.265 1.00 49.53 71 PHE A O 1
ATOM 567 N N . ASP A 1 72 ? 63.270 23.265 4.941 1.00 49.60 72 ASP A N 1
ATOM 568 C CA . ASP A 1 72 ? 62.709 24.516 4.524 1.00 49.88 72 ASP A CA 1
ATOM 569 C C . ASP A 1 72 ? 62.497 25.458 5.739 1.00 49.45 72 ASP A C 1
ATOM 570 O O . ASP A 1 72 ? 61.820 25.098 6.707 1.00 47.02 72 ASP A O 1
ATOM 575 N N . LEU A 1 73 ? 63.112 26.649 5.681 1.00 48.88 73 LEU A N 1
ATOM 576 C CA . LEU A 1 73 ? 63.151 27.501 6.850 1.00 48.94 73 LEU A CA 1
ATOM 577 C C . LEU A 1 73 ? 61.725 27.956 7.199 1.00 49.36 73 LEU A C 1
ATOM 578 O O . LEU A 1 73 ? 61.286 27.891 8.349 1.00 49.54 73 LEU A O 1
ATOM 583 N N . LYS A 1 74 ? 60.976 28.350 6.185 1.00 48.77 74 LYS A N 1
ATOM 584 C CA . LYS A 1 74 ? 59.647 28.817 6.407 1.00 47.99 74 LYS A CA 1
ATOM 585 C C . LYS A 1 74 ? 58.749 27.707 6.906 1.00 47.75 74 LYS A C 1
ATOM 586 O O . LYS A 1 74 ? 57.777 27.998 7.550 1.00 48.58 74 LYS A O 1
ATOM 592 N N . ARG A 1 75 ? 59.015 26.441 6.586 1.00 47.61 75 ARG A N 1
ATOM 593 C CA . ARG A 1 75 ? 58.127 25.362 7.071 1.00 46.72 75 ARG A CA 1
ATOM 594 C C . ARG A 1 75 ? 58.319 25.170 8.586 1.00 45.02 75 ARG A C 1
ATOM 595 O O . ARG A 1 75 ? 57.359 25.026 9.361 1.00 45.20 75 ARG A O 1
ATOM 603 N N . PHE A 1 76 ? 59.580 25.177 8.970 1.00 41.71 76 PHE A N 1
ATOM 604 C CA . PHE A 1 76 ? 60.029 24.965 10.305 1.00 40.40 76 PHE A CA 1
ATOM 605 C C . PHE A 1 76 ? 59.597 26.116 11.156 1.00 39.73 76 PHE A C 1
ATOM 606 O O . PHE A 1 76 ? 59.233 25.936 12.297 1.00 39.42 76 PHE A O 1
ATOM 614 N N . LEU A 1 77 ? 59.637 27.305 10.588 1.00 39.60 77 LEU A N 1
ATOM 615 C CA . LEU A 1 77 ? 59.305 28.507 11.337 1.00 40.25 77 LEU A CA 1
ATOM 616 C C . LEU A 1 77 ? 57.842 28.501 11.725 1.00 40.40 77 LEU A C 1
ATOM 617 O O . LEU A 1 77 ? 57.502 28.862 12.863 1.00 40.70 77 LEU A O 1
ATOM 622 N N . LYS A 1 78 ? 56.985 28.063 10.811 1.00 41.27 78 LYS A N 1
ATOM 623 C CA . LYS A 1 78 ? 55.546 27.941 11.162 1.00 42.28 78 LYS A CA 1
ATOM 624 C C . LYS A 1 78 ? 55.259 27.009 12.346 1.00 40.84 78 LYS A C 1
ATOM 625 O O . LYS A 1 78 ? 54.415 27.333 13.180 1.00 41.73 78 LYS A O 1
ATOM 631 N N . VAL A 1 79 ? 55.959 25.880 12.417 1.00 39.58 79 VAL A N 1
ATOM 632 C CA . VAL A 1 79 ? 55.838 24.980 13.535 1.00 38.64 79 VAL A CA 1
ATOM 633 C C . VAL A 1 79 ? 56.251 25.715 14.771 1.00 39.37 79 VAL A C 1
ATOM 634 O O . VAL A 1 79 ? 55.540 25.676 15.793 1.00 40.55 79 VAL A O 1
ATOM 638 N N . LEU A 1 80 ? 57.380 26.410 14.694 1.00 38.40 80 LEU A N 1
ATOM 639 C CA . LEU A 1 80 ? 57.925 27.039 15.879 1.00 38.78 80 LEU A CA 1
ATOM 640 C C . LEU A 1 80 ? 57.027 28.182 16.381 1.00 39.41 80 LEU A C 1
ATOM 641 O O . LEU A 1 80 ? 57.007 28.504 17.572 1.00 37.66 80 LEU A O 1
ATOM 646 N N . LYS A 1 81 ? 56.249 28.758 15.469 1.00 39.27 81 LYS A N 1
ATOM 647 C CA . LYS A 1 81 ? 55.382 29.842 15.861 1.00 39.22 81 LYS A CA 1
ATOM 648 C C . LYS A 1 81 ? 54.195 29.298 16.640 1.00 38.29 81 LYS A C 1
ATOM 649 O O . LYS A 1 81 ? 53.461 30.054 17.252 1.00 36.33 81 LYS A O 1
ATOM 655 N N . LEU A 1 82 ? 54.011 27.986 16.654 1.00 38.88 82 LEU A N 1
ATOM 656 C CA . LEU A 1 82 ? 52.962 27.438 17.555 1.00 40.10 82 LEU A CA 1
ATOM 657 C C . LEU A 1 82 ? 53.365 27.342 19.003 1.00 40.24 82 LEU A C 1
ATOM 658 O O . LEU A 1 82 ? 52.493 27.139 19.851 1.00 41.42 82 LEU A O 1
ATOM 663 N N . ALA A 1 83 ? 54.659 27.492 19.302 1.00 41.01 83 ALA A N 1
ATOM 664 C CA . ALA A 1 83 ? 55.156 27.293 20.681 1.00 41.88 83 ALA A CA 1
ATOM 665 C C . ALA A 1 83 ? 54.460 28.237 21.642 1.00 43.00 83 ALA A C 1
ATOM 666 O O . ALA A 1 83 ? 54.363 29.398 21.362 1.00 43.10 83 ALA A O 1
ATOM 668 N N . ARG A 1 84 ? 53.998 27.749 22.789 1.00 44.49 84 ARG A N 1
ATOM 669 C CA . ARG A 1 84 ? 53.532 28.672 23.816 1.00 46.24 84 ARG A CA 1
ATOM 670 C C . ARG A 1 84 ? 54.671 28.974 24.803 1.00 46.62 84 ARG A C 1
ATOM 671 O O . ARG A 1 84 ? 55.750 28.359 24.740 1.00 46.38 84 ARG A O 1
ATOM 679 N N . SER A 1 85 ? 54.442 29.922 25.703 1.00 46.59 85 SER A N 1
ATOM 680 C CA . SER A 1 85 ? 55.418 30.246 26.729 1.00 47.69 85 SER A CA 1
ATOM 681 C C . SER A 1 85 ? 55.760 28.984 27.541 1.00 46.62 85 SER A C 1
ATOM 682 O O . SER A 1 85 ? 54.907 28.152 27.861 1.00 46.90 85 SER A O 1
ATOM 685 N N . ARG A 1 86 ? 57.031 28.827 27.841 1.00 45.80 86 ARG A N 1
ATOM 686 C CA . ARG A 1 86 ? 57.500 27.644 28.516 1.00 44.41 86 ARG A CA 1
ATOM 687 C C . ARG A 1 86 ? 57.398 26.311 27.754 1.00 42.64 86 ARG A C 1
ATOM 688 O O . ARG A 1 86 ? 57.760 25.322 28.331 1.00 42.75 86 ARG A O 1
ATOM 696 N N . ASP A 1 87 ? 56.944 26.229 26.489 1.00 41.54 87 ASP A N 1
ATOM 697 C CA . ASP A 1 87 ? 57.029 24.934 25.737 1.00 39.50 87 ASP A CA 1
ATOM 698 C C . ASP A 1 87 ? 58.502 24.552 25.588 1.00 39.28 87 ASP A C 1
ATOM 699 O O . ASP A 1 87 ? 59.337 25.426 25.378 1.00 38.87 87 ASP A O 1
ATOM 704 N N . THR A 1 88 ? 58.840 23.278 25.691 1.00 38.38 88 THR A N 1
ATOM 705 C CA . THR A 1 88 ? 60.203 22.909 25.358 1.00 38.98 88 THR A CA 1
ATOM 706 C C . THR A 1 88 ? 60.286 22.448 23.894 1.00 37.54 88 THR A C 1
ATOM 707 O O . THR A 1 88 ? 59.261 22.201 23.273 1.00 37.98 88 THR A O 1
ATOM 711 N N . LEU A 1 89 ? 61.493 22.353 23.344 1.00 35.89 89 LEU A N 1
ATOM 712 C CA . LEU A 1 89 ? 61.676 21.999 21.952 1.00 35.21 89 LEU A CA 1
ATOM 713 C C . LEU A 1 89 ? 62.495 20.741 21.888 1.00 36.02 89 LEU A C 1
ATOM 714 O O . LEU A 1 89 ? 63.532 20.627 22.546 1.00 34.32 89 LEU A O 1
ATOM 719 N N . VAL A 1 90 ? 62.037 19.804 21.073 1.00 37.44 90 VAL A N 1
ATOM 720 C CA . VAL A 1 90 ? 62.797 18.596 20.820 1.00 39.10 90 VAL A CA 1
ATOM 721 C C . VAL A 1 90 ? 63.055 18.487 19.342 1.00 40.14 90 VAL A C 1
ATOM 722 O O . VAL A 1 90 ? 62.108 18.520 18.550 1.00 39.99 90 VAL A O 1
ATOM 726 N N . LEU A 1 91 ? 64.323 18.320 18.977 1.00 41.05 91 LEU A N 1
ATOM 727 C CA . LEU A 1 91 ? 64.657 17.964 17.617 1.00 42.55 91 LEU A CA 1
ATOM 728 C C . LEU A 1 91 ? 65.227 16.555 17.591 1.00 44.87 91 LEU A C 1
ATOM 729 O O . LEU A 1 91 ? 66.146 16.215 18.334 1.00 44.20 91 LEU A O 1
ATOM 734 N N . ARG A 1 92 ? 64.663 15.735 16.721 1.00 47.08 92 ARG A N 1
ATOM 735 C CA . ARG A 1 92 ? 64.949 14.334 16.739 1.00 49.81 92 ARG A CA 1
ATOM 736 C C . ARG A 1 92 ? 64.995 13.723 15.341 1.00 50.97 92 ARG A C 1
ATOM 737 O O . ARG A 1 92 ? 64.084 13.918 14.520 1.00 51.21 92 ARG A O 1
ATOM 745 N N . LYS A 1 93 ? 66.071 12.989 15.084 1.00 52.24 93 LYS A N 1
ATOM 746 C CA . LYS A 1 93 ? 66.235 12.309 13.826 1.00 54.12 93 LYS A CA 1
ATOM 747 C C . LYS A 1 93 ? 66.623 10.877 14.075 1.00 55.67 93 LYS A C 1
ATOM 748 O O . LYS A 1 93 ? 67.550 10.591 14.860 1.00 56.34 93 LYS A O 1
ATOM 754 N N . GLY A 1 94 ? 65.881 9.992 13.423 1.00 57.02 94 GLY A N 1
ATOM 755 C CA . GLY A 1 94 ? 66.174 8.579 13.420 1.00 59.59 94 GLY A CA 1
ATOM 756 C C . GLY A 1 94 ? 66.595 8.096 12.046 1.00 61.20 94 GLY A C 1
ATOM 757 O O . GLY A 1 94 ? 67.313 8.797 11.304 1.00 61.16 94 GLY A O 1
ATOM 758 N N . GLY A 1 95 ? 66.132 6.889 11.720 1.00 62.98 95 GLY A N 1
ATOM 759 C CA . GLY A 1 95 ? 66.444 6.216 10.456 1.00 64.61 95 GLY A CA 1
ATOM 760 C C . GLY A 1 95 ? 66.038 6.973 9.203 1.00 65.67 95 GLY A C 1
ATOM 761 O O . GLY A 1 95 ? 66.896 7.258 8.347 1.00 66.52 95 GLY A O 1
ATOM 762 N N . GLU A 1 96 ? 64.752 7.299 9.076 1.00 66.28 96 GLU A N 1
ATOM 763 C CA . GLU A 1 96 ? 64.229 7.905 7.831 1.00 67.20 96 GLU A CA 1
ATOM 764 C C . GLU A 1 96 ? 64.781 9.321 7.533 1.00 66.76 96 GLU A C 1
ATOM 765 O O . GLU A 1 96 ? 65.645 9.841 8.279 1.00 67.18 96 GLU A O 1
ATOM 771 N N . ASN A 1 97 ? 64.289 9.949 6.461 1.00 65.80 97 ASN A N 1
ATOM 772 C CA . ASN A 1 97 ? 64.713 11.317 6.157 1.00 65.16 97 ASN A CA 1
ATOM 773 C C . ASN A 1 97 ? 63.689 12.403 6.425 1.00 63.42 97 ASN A C 1
ATOM 774 O O . ASN A 1 97 ? 63.328 13.204 5.523 1.00 63.91 97 ASN A O 1
ATOM 779 N N . PHE A 1 98 ? 63.261 12.420 7.690 1.00 60.44 98 PHE A N 1
ATOM 780 C CA . PHE A 1 98 ? 62.425 13.468 8.265 1.00 57.60 98 PHE A CA 1
ATOM 781 C C . PHE A 1 98 ? 63.072 14.047 9.514 1.00 54.82 98 PHE A C 1
ATOM 782 O O . PHE A 1 98 ? 63.698 13.325 10.292 1.00 53.69 98 PHE A O 1
ATOM 790 N N . LEU A 1 99 ? 62.944 15.352 9.714 1.00 51.92 99 LEU A N 1
ATOM 791 C CA . LEU A 1 99 ? 63.241 15.878 11.053 1.00 49.55 99 LEU A CA 1
ATOM 792 C C . LEU A 1 99 ? 61.969 15.714 11.885 1.00 48.24 99 LEU A C 1
ATOM 793 O O . LEU A 1 99 ? 60.871 16.156 11.488 1.00 47.10 99 LEU A O 1
ATOM 798 N N . GLU A 1 100 ? 62.093 15.064 13.017 1.00 46.47 100 GLU A N 1
ATOM 799 C CA . GLU A 1 100 ? 60.973 15.092 13.913 1.00 46.50 100 GLU A CA 1
ATOM 800 C C . GLU A 1 100 ? 61.087 16.294 14.908 1.00 44.81 100 GLU A C 1
ATOM 801 O O . GLU A 1 100 ? 62.154 16.484 15.560 1.00 43.43 100 GLU A O 1
ATOM 807 N N . VAL A 1 101 ? 60.000 17.084 15.012 1.00 42.16 101 VAL A N 1
ATOM 808 C CA . VAL A 1 101 ? 59.977 18.287 15.858 1.00 40.84 101 VAL A CA 1
ATOM 809 C C . VAL A 1 101 ? 58.875 18.191 16.897 1.00 41.08 101 VAL A C 1
ATOM 810 O O . VAL A 1 101 ? 57.684 18.015 16.584 1.00 40.96 101 VAL A O 1
ATOM 814 N N . GLY A 1 102 ? 59.249 18.318 18.155 1.00 40.00 102 GLY A N 1
ATOM 815 C CA . GLY A 1 102 ? 58.268 18.213 19.186 1.00 37.50 102 GLY A CA 1
ATOM 816 C C . GLY A 1 102 ? 58.116 19.474 19.984 1.00 36.50 102 GLY A C 1
ATOM 817 O O . GLY A 1 102 ? 59.081 20.176 20.225 1.00 35.04 102 GLY A O 1
ATOM 818 N N . LEU A 1 103 ? 56.889 19.745 20.411 1.00 36.59 103 LEU A N 1
ATOM 819 C CA . LEU A 1 103 ? 56.612 20.926 21.251 1.00 36.46 103 LEU A CA 1
ATOM 820 C C . LEU A 1 103 ? 55.951 20.413 22.517 1.00 36.98 103 LEU A C 1
ATOM 821 O O . LEU A 1 103 ? 54.846 19.879 22.468 1.00 36.97 103 LEU A O 1
ATOM 826 N N . LEU A 1 104 ? 56.638 20.511 23.645 1.00 37.48 104 LEU A N 1
ATOM 827 C CA . LEU A 1 104 ? 56.143 19.827 24.833 1.00 38.60 104 LEU A CA 1
ATOM 828 C C . LEU A 1 104 ? 55.669 20.832 25.868 1.00 39.46 104 LEU A C 1
ATOM 829 O O . LEU A 1 104 ? 56.463 21.620 26.389 1.00 38.87 104 LEU A O 1
ATOM 834 N N . GLY A 1 105 ? 54.360 20.823 26.135 1.00 40.73 105 GLY A N 1
ATOM 835 C CA . GLY A 1 105 ? 53.761 21.726 27.124 1.00 41.43 105 GLY A CA 1
ATOM 836 C C . GLY A 1 105 ? 52.646 21.041 27.905 1.00 41.83 105 GLY A C 1
ATOM 837 O O . GLY A 1 105 ? 52.838 19.942 28.418 1.00 40.85 105 GLY A O 1
ATOM 838 N N . ASP A 1 106 ? 51.491 21.696 28.031 1.00 42.07 106 ASP A N 1
ATOM 839 C CA . ASP A 1 106 ? 50.310 21.005 28.588 1.00 43.11 106 ASP A CA 1
ATOM 840 C C . ASP A 1 106 ? 49.856 19.830 27.703 1.00 41.96 106 ASP A C 1
ATOM 841 O O . ASP A 1 106 ? 49.396 18.813 28.213 1.00 41.22 106 ASP A O 1
ATOM 846 N N . GLU A 1 107 ? 49.986 20.004 26.381 1.00 40.89 107 GLU A N 1
ATOM 847 C CA . GLU A 1 107 ? 50.021 18.880 25.412 1.00 40.30 107 GLU A CA 1
ATOM 848 C C . GLU A 1 107 ? 51.429 18.707 24.762 1.00 40.26 107 GLU A C 1
ATOM 849 O O . GLU A 1 107 ? 52.310 19.573 24.884 1.00 38.04 107 GLU A O 1
ATOM 855 N N . ASN A 1 108 ? 51.615 17.553 24.104 1.00 40.15 108 ASN A N 1
ATOM 856 C CA . ASN A 1 108 ? 52.812 17.239 23.333 1.00 39.74 108 ASN A CA 1
ATOM 857 C C . ASN A 1 108 ? 52.408 17.139 21.868 1.00 39.25 108 ASN A C 1
ATOM 858 O O . ASN A 1 108 ? 51.553 16.310 21.487 1.00 38.45 108 ASN A O 1
ATOM 863 N N . THR A 1 109 ? 53.024 17.990 21.059 1.00 38.71 109 THR A N 1
ATOM 864 C CA . THR A 1 109 ? 52.742 18.086 19.624 1.00 39.13 109 THR A CA 1
ATOM 865 C C . THR A 1 109 ? 54.057 17.719 18.886 1.00 39.06 109 THR A C 1
ATOM 866 O O . THR A 1 109 ? 55.167 18.211 19.269 1.00 37.46 109 THR A O 1
ATOM 870 N N . TRP A 1 110 ? 53.933 16.828 17.889 1.00 38.21 110 TRP A N 1
ATOM 871 C CA . TRP A 1 110 ? 55.079 16.204 17.229 1.00 39.25 110 TRP A CA 1
ATOM 872 C C . TRP A 1 110 ? 54.865 16.262 15.752 1.00 40.80 110 TRP A C 1
ATOM 873 O O . TRP A 1 110 ? 53.916 15.649 15.213 1.00 42.44 110 TRP A O 1
ATOM 884 N N . PHE A 1 111 ? 55.731 17.011 15.094 1.00 42.13 111 PHE A N 1
ATOM 885 C CA . PHE A 1 111 ? 55.698 17.205 13.670 1.00 44.55 111 PHE A CA 1
ATOM 886 C C . PHE A 1 111 ? 56.794 16.412 13.028 1.00 46.11 111 PHE A C 1
ATOM 887 O O . PHE A 1 111 ? 57.878 16.225 13.603 1.00 45.95 111 PHE A O 1
ATOM 895 N N . LYS A 1 112 ? 56.543 16.015 11.796 1.00 48.35 112 LYS A N 1
ATOM 896 C CA . LYS A 1 112 ? 57.620 15.494 10.944 1.00 50.42 112 LYS A CA 1
ATOM 897 C C . LYS A 1 112 ? 57.766 16.295 9.651 1.00 50.96 112 LYS A C 1
ATOM 898 O O . LYS A 1 112 ? 56.782 16.484 8.894 1.00 49.54 112 LYS A O 1
ATOM 904 N N . LEU A 1 113 ? 58.993 16.774 9.423 1.00 51.22 113 LEU A N 1
ATOM 905 C CA . LEU A 1 113 ? 59.250 17.624 8.255 1.00 52.29 113 LEU A CA 1
ATOM 906 C C . LEU A 1 113 ? 60.233 16.979 7.308 1.00 52.39 113 LEU A C 1
ATOM 907 O O . LEU A 1 113 ? 61.246 16.446 7.758 1.00 52.54 113 LEU A O 1
ATOM 912 N N . PRO A 1 114 ? 59.966 17.059 5.999 1.00 53.76 114 PRO A N 1
ATOM 913 C CA . PRO A 1 114 ? 60.813 16.356 5.009 1.00 55.17 114 PRO A CA 1
ATOM 914 C C . PRO A 1 114 ? 62.134 17.062 4.894 1.00 56.26 114 PRO A C 1
ATOM 915 O O . PRO A 1 114 ? 62.176 18.274 4.835 1.00 57.14 114 PRO A O 1
ATOM 919 N N . LEU A 1 115 ? 63.205 16.304 4.923 1.00 58.51 115 LEU A N 1
ATOM 920 C CA . LEU A 1 115 ? 64.531 16.853 4.789 1.00 60.51 115 LEU A CA 1
ATOM 921 C C . LEU A 1 115 ? 64.841 17.025 3.334 1.00 62.46 115 LEU A C 1
ATOM 922 O O . LEU A 1 115 ? 64.201 16.403 2.484 1.00 62.43 115 LEU A O 1
ATOM 927 N N . ILE A 1 116 ? 65.824 17.869 3.035 1.00 65.01 116 ILE A N 1
ATOM 928 C CA . ILE A 1 116 ? 66.236 18.039 1.652 1.00 68.08 116 ILE A CA 1
ATOM 929 C C . ILE A 1 116 ? 67.735 17.918 1.456 1.00 70.13 116 ILE A C 1
ATOM 930 O O . ILE A 1 116 ? 68.481 17.810 2.432 1.00 70.22 116 ILE A O 1
ATOM 935 N N . ASP A 1 117 ? 68.142 17.939 0.179 1.00 72.89 117 ASP A N 1
ATOM 936 C CA . ASP A 1 117 ? 69.553 17.940 -0.250 1.00 75.41 117 ASP A CA 1
ATOM 937 C C . ASP A 1 117 ? 70.431 18.834 0.616 1.00 76.10 117 ASP A C 1
ATOM 938 O O . ASP A 1 117 ? 70.266 20.051 0.621 1.00 76.27 117 ASP A O 1
ATOM 943 N N . ALA A 1 118 ? 71.366 18.217 1.335 1.00 78.21 118 ALA A N 1
ATOM 944 C CA . ALA A 1 118 ? 72.263 18.921 2.290 1.00 79.91 118 ALA A CA 1
ATOM 945 C C . ALA A 1 118 ? 73.650 19.372 1.731 1.00 81.33 118 ALA A C 1
ATOM 946 O O . ALA A 1 118 ? 74.600 19.569 2.504 1.00 81.81 118 ALA A O 1
ATOM 948 N N . ASN A 1 119 ? 73.725 19.571 0.402 1.00 83.13 119 ASN A N 1
ATOM 949 C CA . ASN A 1 119 ? 74.940 19.949 -0.380 1.00 84.34 119 ASN A CA 1
ATOM 950 C C . ASN A 1 119 ? 75.466 21.395 -0.268 1.00 84.83 119 ASN A C 1
ATOM 951 O O . ASN A 1 119 ? 75.646 22.080 -1.290 1.00 84.76 119 ASN A O 1
ATOM 956 N N . THR A 1 120 ? 75.729 21.848 0.955 1.00 85.70 120 THR A N 1
ATOM 957 C CA . THR A 1 120 ? 76.374 23.142 1.160 1.00 86.26 120 THR A CA 1
ATOM 958 C C . THR A 1 120 ? 77.828 23.070 0.701 1.00 86.76 120 THR A C 1
ATOM 959 O O . THR A 1 120 ? 78.605 22.266 1.224 1.00 86.71 120 THR A O 1
ATOM 963 N N . PRO A 1 121 ? 78.192 23.901 -0.296 1.00 87.45 121 PRO A N 1
ATOM 964 C CA . PRO A 1 121 ? 79.614 24.019 -0.612 1.00 87.80 121 PRO A CA 1
ATOM 965 C C . PRO A 1 121 ? 80.289 24.841 0.474 1.00 88.04 121 PRO A C 1
ATOM 966 O O . PRO A 1 121 ? 79.660 25.732 1.066 1.00 87.87 121 PRO A O 1
ATOM 970 N N . GLU A 1 122 ? 81.548 24.517 0.747 1.00 88.60 122 GLU A N 1
ATOM 971 C CA . GLU A 1 122 ? 82.312 25.188 1.794 1.00 88.83 122 GLU A CA 1
ATOM 972 C C . GLU A 1 122 ? 82.237 26.702 1.648 1.00 88.68 122 GLU A C 1
ATOM 973 O O . GLU A 1 122 ? 82.304 27.227 0.526 1.00 88.65 122 GLU A O 1
ATOM 979 N N . ILE A 1 123 ? 82.055 27.402 2.769 1.00 88.42 123 ILE A N 1
ATOM 980 C CA . ILE A 1 123 ? 82.096 28.876 2.752 1.00 88.05 123 ILE A CA 1
ATOM 981 C C . ILE A 1 123 ? 83.287 29.338 3.574 1.00 88.04 123 ILE A C 1
ATOM 982 O O . ILE A 1 123 ? 83.455 28.938 4.729 1.00 88.07 123 ILE A O 1
ATOM 987 N N . GLU A 1 124 ? 84.135 30.142 2.944 1.00 87.96 124 GLU A N 1
ATOM 988 C CA . GLU A 1 124 ? 85.368 30.587 3.562 1.00 87.96 124 GLU A CA 1
ATOM 989 C C . GLU A 1 124 ? 85.271 32.057 3.948 1.00 87.64 124 GLU A C 1
ATOM 990 O O . GLU A 1 124 ? 84.806 32.902 3.176 1.00 87.62 124 GLU A O 1
ATOM 996 N N . ILE A 1 125 ? 85.711 32.336 5.163 1.00 87.14 125 ILE A N 1
ATOM 997 C CA . ILE A 1 125 ? 85.607 33.647 5.759 1.00 86.60 125 ILE A CA 1
ATOM 998 C C . ILE A 1 125 ? 86.953 34.373 5.679 1.00 86.43 125 ILE A C 1
ATOM 999 O O . ILE A 1 125 ? 87.916 34.000 6.372 1.00 86.27 125 ILE A O 1
ATOM 1004 N N . PRO A 1 126 ? 87.034 35.400 4.809 1.00 86.21 126 PRO A N 1
ATOM 1005 C CA . PRO A 1 126 ? 88.182 36.322 4.783 1.00 85.79 126 PRO A CA 1
ATOM 1006 C C . PRO A 1 126 ? 88.510 36.903 6.167 1.00 85.31 126 PRO A C 1
ATOM 1007 O O . PRO A 1 126 ? 87.623 37.010 7.030 1.00 85.23 126 PRO A O 1
ATOM 1011 N N . SER A 1 127 ? 89.776 37.253 6.384 1.00 84.29 127 SER A N 1
ATOM 1012 C CA . SER A 1 127 ? 90.128 38.048 7.549 1.00 83.31 127 SER A CA 1
ATOM 1013 C C . SER A 1 127 ? 89.814 39.490 7.178 1.00 82.25 127 SER A C 1
ATOM 1014 O O . SER A 1 127 ? 89.860 39.852 5.988 1.00 82.67 127 SER A O 1
ATOM 1017 N N . LEU A 1 128 ? 89.445 40.301 8.166 1.00 80.42 128 LEU A N 1
ATOM 1018 C CA . LEU A 1 128 ? 88.880 41.620 7.850 1.00 78.63 128 LEU A CA 1
ATOM 1019 C C . LEU A 1 128 ? 89.308 42.756 8.752 1.00 77.62 128 LEU A C 1
ATOM 1020 O O . LEU A 1 128 ? 89.015 42.749 9.950 1.00 77.78 128 LEU A O 1
ATOM 1025 N N . PRO A 1 129 ? 89.998 43.744 8.158 1.00 76.24 129 PRO A N 1
ATOM 1026 C CA . PRO A 1 129 ? 90.625 44.842 8.866 1.00 74.83 129 PRO A CA 1
ATOM 1027 C C . PRO A 1 129 ? 89.600 45.771 9.486 1.00 73.38 129 PRO A C 1
ATOM 1028 O O . PRO A 1 129 ? 89.434 46.896 9.023 1.00 74.42 129 PRO A O 1
ATOM 1032 N N . TRP A 1 130 ? 88.920 45.318 10.525 1.00 71.05 130 TRP A N 1
ATOM 1033 C CA . TRP A 1 130 ? 87.961 46.174 11.203 1.00 69.02 130 TRP A CA 1
ATOM 1034 C C . TRP A 1 130 ? 88.708 47.196 12.020 1.00 67.52 130 TRP A C 1
ATOM 1035 O O . TRP A 1 130 ? 89.577 46.857 12.804 1.00 68.23 130 TRP A O 1
ATOM 1046 N N . THR A 1 131 ? 88.369 48.457 11.839 1.00 65.78 131 THR A N 1
ATOM 1047 C CA . THR A 1 131 ? 88.970 49.511 12.646 1.00 63.70 131 THR A CA 1
ATOM 1048 C C . THR A 1 131 ? 88.102 49.885 13.842 1.00 62.27 131 THR A C 1
ATOM 1049 O O . THR A 1 131 ? 88.629 50.242 14.888 1.00 63.27 131 THR A O 1
ATOM 1053 N N . VAL A 1 132 ? 86.780 49.780 13.730 1.00 59.90 132 VAL A N 1
ATOM 1054 C CA . VAL A 1 132 ? 85.921 50.069 14.890 1.00 57.67 132 VAL A CA 1
ATOM 1055 C C . VAL A 1 132 ? 85.415 48.794 15.545 1.00 56.25 132 VAL A C 1
ATOM 1056 O O . VAL A 1 132 ? 85.266 47.776 14.874 1.00 57.50 132 VAL A O 1
ATOM 1060 N N . LYS A 1 133 ? 85.130 48.851 16.837 1.00 53.90 133 LYS A N 1
ATOM 1061 C CA . LYS A 1 133 ? 84.391 47.794 17.503 1.00 52.57 133 LYS A CA 1
ATOM 1062 C C . LYS A 1 133 ? 83.618 48.410 18.639 1.00 51.31 133 LYS A C 1
ATOM 1063 O O . LYS A 1 133 ? 84.185 49.185 19.413 1.00 51.94 133 LYS A O 1
ATOM 1069 N N . ALA A 1 134 ? 82.342 48.036 18.777 1.00 49.04 134 ALA A N 1
ATOM 1070 C CA . ALA A 1 134 ? 81.527 48.607 19.815 1.00 47.05 134 ALA A CA 1
ATOM 1071 C C . ALA A 1 134 ? 80.636 47.555 20.390 1.00 46.34 134 ALA A C 1
ATOM 1072 O O . ALA A 1 134 ? 80.484 46.518 19.786 1.00 47.15 134 ALA A O 1
ATOM 1074 N N . VAL A 1 135 ? 80.086 47.801 21.573 1.00 45.53 135 VAL A N 1
ATOM 1075 C CA . VAL A 1 135 ? 79.028 46.959 22.119 1.00 45.43 135 VAL A CA 1
ATOM 1076 C C . VAL A 1 135 ? 77.906 47.927 22.401 1.00 46.63 135 VAL A C 1
ATOM 1077 O O . VAL A 1 135 ? 78.106 48.945 23.073 1.00 47.29 135 VAL A O 1
ATOM 1081 N N . VAL A 1 136 ? 76.720 47.613 21.905 1.00 46.61 136 VAL A N 1
ATOM 1082 C CA . VAL A 1 136 ? 75.623 48.533 22.006 1.00 47.54 136 VAL A CA 1
ATOM 1083 C C . VAL A 1 136 ? 74.476 47.700 22.420 1.00 47.34 136 VAL A C 1
ATOM 1084 O O . VAL A 1 136 ? 74.552 46.475 22.292 1.00 49.37 136 VAL A O 1
ATOM 1088 N N . LEU A 1 137 ? 73.419 48.344 22.885 1.00 46.60 137 LEU A N 1
ATOM 1089 C CA . LEU A 1 137 ? 72.178 47.669 23.231 1.00 47.40 137 LEU A CA 1
ATOM 1090 C C . LEU A 1 137 ? 71.302 47.550 22.000 1.00 47.67 137 LEU A C 1
ATOM 1091 O O . LEU A 1 137 ? 71.247 48.476 21.184 1.00 48.43 137 LEU A O 1
ATOM 1096 N N . ALA A 1 138 ? 70.581 46.444 21.877 1.00 47.02 138 ALA A N 1
ATOM 1097 C CA . ALA A 1 138 ? 69.791 46.167 20.666 1.00 47.18 138 ALA A CA 1
ATOM 1098 C C . ALA A 1 138 ? 68.762 47.239 20.364 1.00 47.95 138 ALA A C 1
ATOM 1099 O O . ALA A 1 138 ? 68.551 47.589 19.185 1.00 47.01 138 ALA A O 1
ATOM 1101 N N . GLY A 1 139 ? 68.142 47.755 21.444 1.00 48.30 139 GLY A N 1
ATOM 1102 C CA . GLY A 1 139 ? 67.127 48.820 21.389 1.00 48.83 139 GLY A CA 1
ATOM 1103 C C . GLY A 1 139 ? 67.687 50.098 20.807 1.00 49.60 139 GLY A C 1
ATOM 1104 O O . GLY A 1 139 ? 67.011 50.803 20.073 1.00 49.19 139 GLY A O 1
ATOM 1105 N N . ALA A 1 140 ? 68.949 50.374 21.114 1.00 50.84 140 ALA A N 1
ATOM 1106 C CA . ALA A 1 140 ? 69.636 51.538 20.570 1.00 51.24 140 ALA A CA 1
ATOM 1107 C C . ALA A 1 140 ? 69.799 51.382 19.060 1.00 52.07 140 ALA A C 1
ATOM 1108 O O . ALA A 1 140 ? 69.325 52.247 18.299 1.00 53.20 140 ALA A O 1
ATOM 1110 N N . LEU A 1 141 ? 70.451 50.305 18.613 1.00 51.32 141 LEU A N 1
ATOM 1111 C CA . LEU A 1 141 ? 70.510 50.019 17.184 1.00 50.52 141 LEU A CA 1
ATOM 1112 C C . LEU A 1 141 ? 69.140 50.068 16.566 1.00 50.08 141 LEU A C 1
ATOM 1113 O O . LEU A 1 141 ? 68.963 50.722 15.561 1.00 49.83 141 LEU A O 1
ATOM 1118 N N . LYS A 1 142 ? 68.166 49.385 17.148 1.00 49.86 142 LYS A N 1
ATOM 1119 C CA . LYS A 1 142 ? 66.868 49.297 16.465 1.00 50.29 142 LYS A CA 1
ATOM 1120 C C . LYS A 1 142 ? 66.304 50.692 16.314 1.00 50.85 142 LYS A C 1
ATOM 1121 O O . LYS A 1 142 ? 65.533 50.945 15.421 1.00 50.68 142 LYS A O 1
ATOM 1127 N N . ARG A 1 143 ? 66.721 51.595 17.189 1.00 51.36 143 ARG A N 1
ATOM 1128 C CA . ARG A 1 143 ? 66.275 52.959 17.116 1.00 51.80 143 ARG A CA 1
ATOM 1129 C C . ARG A 1 143 ? 66.933 53.508 15.873 1.00 51.08 143 ARG A C 1
ATOM 1130 O O . ARG A 1 143 ? 66.260 53.835 14.903 1.00 52.19 143 ARG A O 1
ATOM 1138 N N . ALA A 1 144 ? 68.254 53.599 15.915 1.00 49.66 144 ALA A N 1
ATOM 1139 C CA . ALA A 1 144 ? 69.035 54.128 14.834 1.00 48.29 144 ALA A CA 1
ATOM 1140 C C . ALA A 1 144 ? 68.497 53.622 13.496 1.00 48.19 144 ALA A C 1
ATOM 1141 O O . ALA A 1 144 ? 68.106 54.404 12.604 1.00 49.15 144 ALA A O 1
ATOM 1143 N N . VAL A 1 145 ? 68.460 52.309 13.360 1.00 46.42 145 VAL A N 1
ATOM 1144 C CA . VAL A 1 145 ? 68.129 51.729 12.097 1.00 44.79 145 VAL A CA 1
ATOM 1145 C C . VAL A 1 145 ? 66.740 52.226 11.688 1.00 44.82 145 VAL A C 1
ATOM 1146 O O . VAL A 1 145 ? 66.566 52.669 10.572 1.00 43.79 145 VAL A O 1
ATOM 1150 N N . LYS A 1 146 ? 65.777 52.186 12.601 1.00 44.54 146 LYS A N 1
ATOM 1151 C CA . LYS A 1 146 ? 64.395 52.529 12.255 1.00 45.92 146 LYS A CA 1
ATOM 1152 C C . LYS A 1 146 ? 64.226 54.036 11.903 1.00 46.60 146 LYS A C 1
ATOM 1153 O O . LYS A 1 146 ? 63.338 54.422 11.157 1.00 46.60 146 LYS A O 1
ATOM 1159 N N . ALA A 1 147 ? 65.119 54.870 12.425 1.00 46.88 147 ALA A N 1
ATOM 1160 C CA . ALA A 1 147 ? 65.128 56.270 12.102 1.00 47.07 147 ALA A CA 1
ATOM 1161 C C . ALA A 1 147 ? 65.752 56.473 10.710 1.00 46.80 147 ALA A C 1
ATOM 1162 O O . ALA A 1 147 ? 65.331 57.341 9.941 1.00 45.75 147 ALA A O 1
ATOM 1164 N N . ALA A 1 148 ? 66.748 55.664 10.388 1.00 46.68 148 ALA A N 1
ATOM 1165 C CA . ALA A 1 148 ? 67.326 55.728 9.047 1.00 47.55 148 ALA A CA 1
ATOM 1166 C C . ALA A 1 148 ? 66.220 55.418 8.022 1.00 47.65 148 ALA A C 1
ATOM 1167 O O . ALA A 1 148 ? 65.924 56.267 7.178 1.00 46.96 148 ALA A O 1
ATOM 1169 N N . LYS A 1 149 ? 65.567 54.256 8.160 1.00 46.91 149 LYS A N 1
ATOM 1170 C CA . LYS A 1 149 ? 64.562 53.819 7.200 1.00 47.61 149 LYS A CA 1
ATOM 1171 C C . LYS A 1 149 ? 63.633 54.932 6.732 1.00 48.16 149 LYS A C 1
ATOM 1172 O O . LYS A 1 149 ? 63.224 54.934 5.576 1.00 50.02 149 LYS A O 1
ATOM 1178 N N . LEU A 1 150 ? 63.263 55.843 7.618 1.00 47.27 150 LEU A N 1
ATOM 1179 C CA . LEU A 1 150 ? 62.386 56.922 7.250 1.00 46.84 150 LEU A CA 1
ATOM 1180 C C . LEU A 1 150 ? 63.025 57.841 6.227 1.00 47.14 150 LEU A C 1
ATOM 1181 O O . LEU A 1 150 ? 62.353 58.495 5.450 1.00 47.29 150 LEU A O 1
ATOM 1186 N N . VAL A 1 151 ? 64.339 57.873 6.223 1.00 47.18 151 VAL A N 1
ATOM 1187 C CA . VAL A 1 151 ? 65.044 58.844 5.475 1.00 46.75 151 VAL A CA 1
ATOM 1188 C C . VAL A 1 151 ? 65.649 58.255 4.226 1.00 47.57 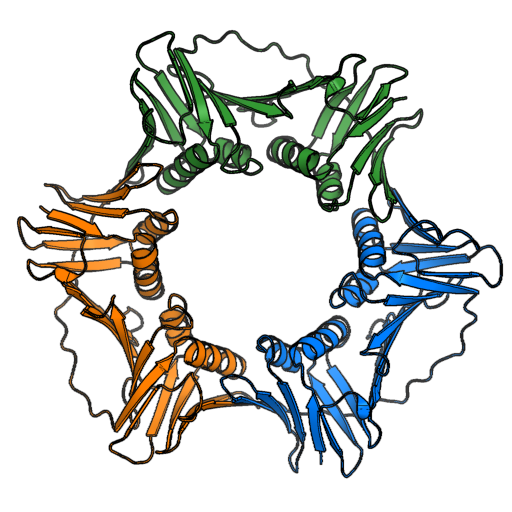151 VAL A C 1
ATOM 1189 O O . VAL A 1 151 ? 65.728 58.956 3.209 1.00 48.24 151 VAL A O 1
ATOM 1193 N N . SER A 1 152 ? 66.017 56.965 4.271 1.00 47.20 152 SER A N 1
ATOM 1194 C CA . SER A 1 152 ? 66.832 56.348 3.232 1.00 46.05 152 SER A CA 1
ATOM 1195 C C . SER A 1 152 ? 66.786 54.846 3.272 1.00 46.97 152 SER A C 1
ATOM 1196 O O . SER A 1 152 ? 66.304 54.265 4.216 1.00 47.61 152 SER A O 1
ATOM 1199 N N . ASP A 1 153 ? 67.345 54.215 2.262 1.00 47.96 153 ASP A N 1
ATOM 1200 C CA . ASP A 1 153 ? 67.490 52.772 2.243 1.00 49.62 153 ASP A CA 1
ATOM 1201 C C . ASP A 1 153 ? 68.896 52.385 2.733 1.00 48.88 153 ASP A C 1
ATOM 1202 O O . ASP A 1 153 ? 69.218 51.213 2.901 1.00 48.79 153 ASP A O 1
ATOM 1207 N N . SER A 1 154 ? 69.709 53.391 3.011 1.00 48.46 154 SER A N 1
ATOM 1208 C CA . SER A 1 154 ? 71.087 53.176 3.416 1.00 48.11 154 SER A CA 1
ATOM 1209 C C . SER A 1 154 ? 71.296 53.802 4.756 1.00 48.06 154 SER A C 1
ATOM 1210 O O . SER A 1 154 ? 70.669 54.826 5.039 1.00 48.15 154 SER A O 1
ATOM 1213 N N . ILE A 1 155 ? 72.140 53.182 5.587 1.00 47.41 155 ILE A N 1
ATOM 1214 C CA . ILE A 1 155 ? 72.503 53.771 6.858 1.00 47.27 155 ILE A CA 1
ATOM 1215 C C . ILE A 1 155 ? 74.004 53.813 6.994 1.00 48.03 155 ILE A C 1
ATOM 1216 O O . ILE A 1 155 ? 74.698 52.845 6.661 1.00 48.71 155 ILE A O 1
ATOM 1221 N N . TYR A 1 156 ? 74.487 54.946 7.490 1.00 48.81 156 TYR A N 1
ATOM 1222 C CA . TYR A 1 156 ? 75.906 55.173 7.705 1.00 50.24 156 TYR A CA 1
ATOM 1223 C C . TYR A 1 156 ? 76.257 54.840 9.116 1.00 49.88 156 TYR A C 1
ATOM 1224 O O . TYR A 1 156 ? 75.579 55.273 10.054 1.00 49.51 156 TYR A O 1
ATOM 1233 N N . PHE A 1 157 ? 77.327 54.060 9.239 1.00 50.76 157 PHE A N 1
ATOM 1234 C CA . PHE A 1 157 ? 77.941 53.710 10.511 1.00 51.13 157 PHE A CA 1
ATOM 1235 C C . PHE A 1 157 ? 79.212 54.526 10.521 1.00 52.41 157 PHE A C 1
ATOM 1236 O O . PHE A 1 157 ? 80.028 54.403 9.609 1.00 52.60 157 PHE A O 1
ATOM 1244 N N . MET A 1 158 ? 79.389 55.347 11.549 1.00 54.26 158 MET A N 1
ATOM 1245 C CA . MET A 1 158 ? 80.615 56.144 11.705 1.00 56.25 158 MET A CA 1
ATOM 1246 C C . MET A 1 158 ? 81.117 56.167 13.146 1.00 56.56 158 MET A C 1
ATOM 1247 O O . MET A 1 158 ? 80.324 56.198 14.102 1.00 56.40 158 MET A O 1
ATOM 1252 N N . ALA A 1 159 ? 82.438 56.207 13.287 1.00 57.10 159 ALA A N 1
ATOM 1253 C CA . ALA A 1 159 ? 83.039 56.383 14.590 1.00 58.67 159 ALA A CA 1
ATOM 1254 C C . ALA A 1 159 ? 84.291 57.270 14.633 1.00 59.57 159 ALA A C 1
ATOM 1255 O O . ALA A 1 159 ? 85.119 57.291 13.718 1.00 59.49 159 ALA A O 1
ATOM 1257 N N . THR A 1 160 ? 84.371 58.029 15.717 1.00 60.68 160 THR A N 1
ATOM 1258 C CA . THR A 1 160 ? 85.638 58.508 16.267 1.00 61.43 160 THR A CA 1
ATOM 1259 C C . THR A 1 160 ? 85.801 57.653 17.550 1.00 61.92 160 THR A C 1
ATOM 1260 O O . THR A 1 160 ? 84.971 56.738 17.770 1.00 61.78 160 THR A O 1
ATOM 1264 N N . PRO A 1 161 ? 86.845 57.926 18.388 1.00 61.45 161 PRO A N 1
ATOM 1265 C CA . PRO A 1 161 ? 87.045 57.163 19.618 1.00 61.25 161 PRO A CA 1
ATOM 1266 C C . PRO A 1 161 ? 86.084 57.503 20.773 1.00 60.78 161 PRO A C 1
ATOM 1267 O O . PRO A 1 161 ? 85.970 56.710 21.714 1.00 60.28 161 PRO A O 1
ATOM 1271 N N . GLU A 1 162 ? 85.416 58.658 20.693 1.00 60.42 162 GLU A N 1
ATOM 1272 C CA . GLU A 1 162 ? 84.420 59.068 21.700 1.00 60.31 162 GLU A CA 1
ATOM 1273 C C . GLU A 1 162 ? 83.017 58.977 21.143 1.00 59.25 162 GLU A C 1
ATOM 1274 O O . GLU A 1 162 ? 82.044 59.179 21.882 1.00 59.15 162 GLU A O 1
ATOM 1280 N N . LYS A 1 163 ? 82.914 58.691 19.844 1.00 58.39 163 LYS A N 1
ATOM 1281 C CA . LYS A 1 163 ? 81.686 58.957 19.117 1.00 57.93 163 LYS A CA 1
ATOM 1282 C C . LYS A 1 163 ? 81.232 57.837 18.171 1.00 56.99 163 LYS A C 1
ATOM 1283 O O . LYS A 1 163 ? 81.933 57.500 17.178 1.00 57.03 163 LYS A O 1
ATOM 1289 N N . LEU A 1 164 ? 80.046 57.295 18.477 1.00 55.41 164 LEU A N 1
ATOM 1290 C CA . LEU A 1 164 ? 79.372 56.336 17.604 1.00 54.09 164 LEU A CA 1
ATOM 1291 C C . LEU A 1 164 ? 78.112 56.972 17.055 1.00 53.47 164 LEU A C 1
ATOM 1292 O O . LEU A 1 164 ? 77.170 57.277 17.800 1.00 52.77 164 LEU A O 1
ATOM 1297 N N . THR A 1 165 ? 78.099 57.155 15.745 1.00 52.89 165 THR A N 1
ATOM 1298 C CA . THR A 1 165 ? 77.052 57.916 15.091 1.00 53.17 165 THR A CA 1
ATOM 1299 C C . THR A 1 165 ? 76.439 57.107 13.946 1.00 52.87 165 THR A C 1
ATOM 1300 O O . THR A 1 165 ? 77.193 56.591 13.119 1.00 53.81 165 THR A O 1
ATOM 1304 N N . PHE A 1 166 ? 75.104 57.018 13.885 1.00 51.29 166 PHE A N 1
ATOM 1305 C CA . PHE A 1 166 ? 74.371 56.407 12.774 1.00 51.00 166 PHE A CA 1
ATOM 1306 C C . PHE A 1 166 ? 73.513 57.401 11.951 1.00 50.59 166 PHE A C 1
ATOM 1307 O O . PHE A 1 166 ? 72.527 57.941 12.454 1.00 49.62 166 PHE A O 1
ATOM 1315 N N . LYS A 1 167 ? 73.871 57.626 10.689 1.00 49.90 167 LYS A N 1
ATOM 1316 C CA . LYS A 1 167 ? 73.200 58.664 9.909 1.00 49.38 167 LYS A CA 1
ATOM 1317 C C . LYS A 1 167 ? 72.799 58.227 8.544 1.00 48.19 167 LYS A C 1
ATOM 1318 O O . LYS A 1 167 ? 73.391 57.349 7.931 1.00 46.35 167 LYS A O 1
ATOM 1324 N N . ALA A 1 168 ? 71.742 58.872 8.099 1.00 47.79 168 ALA A N 1
ATOM 1325 C CA . ALA A 1 168 ? 71.196 58.634 6.796 1.00 47.76 168 ALA A CA 1
ATOM 1326 C C . ALA A 1 168 ? 70.964 59.977 6.112 1.00 47.67 168 ALA A C 1
ATOM 1327 O O . ALA A 1 168 ? 70.798 61.024 6.761 1.00 47.18 168 ALA A O 1
ATOM 1329 N N . GLU A 1 169 ? 70.989 59.943 4.792 1.00 49.06 169 GLU A N 1
ATOM 1330 C CA . GLU A 1 169 ? 70.661 61.126 4.016 1.00 49.45 169 GLU A CA 1
ATOM 1331 C C . GLU A 1 169 ? 69.867 60.753 2.767 1.00 48.84 169 GLU A C 1
ATOM 1332 O O . GLU A 1 169 ? 70.240 59.861 2.015 1.00 47.79 169 GLU A O 1
ATOM 1338 N N . GLY A 1 170 ? 68.744 61.444 2.593 1.00 49.87 170 GLY A N 1
ATOM 1339 C CA . GLY A 1 170 ? 67.870 61.326 1.419 1.00 50.07 170 GLY A CA 1
ATOM 1340 C C . GLY A 1 170 ? 67.834 62.582 0.571 1.00 50.84 170 GLY A C 1
ATOM 1341 O O . GLY A 1 170 ? 68.616 63.515 0.799 1.00 50.20 170 GLY A O 1
ATOM 1342 N N . ASN A 1 171 ? 66.938 62.593 -0.424 1.00 51.78 171 ASN A N 1
ATOM 1343 C CA . ASN A 1 171 ? 66.737 63.753 -1.268 1.00 52.82 171 ASN A CA 1
ATOM 1344 C C . ASN A 1 171 ? 66.532 65.060 -0.461 1.00 53.17 171 ASN A C 1
ATOM 1345 O O . ASN A 1 171 ? 67.230 66.087 -0.711 1.00 52.12 171 ASN A O 1
ATOM 1350 N N . ASP A 1 172 ? 65.657 65.010 0.549 1.00 52.33 172 ASP A N 1
ATOM 1351 C CA . ASP A 1 172 ? 65.320 66.221 1.306 1.00 52.85 172 ASP A CA 1
ATOM 1352 C C . ASP A 1 172 ? 65.303 66.098 2.849 1.00 52.86 172 ASP A C 1
ATOM 1353 O O . ASP A 1 172 ? 64.702 66.937 3.535 1.00 52.62 172 ASP A O 1
ATOM 1358 N N . SER A 1 173 ? 65.918 65.049 3.389 1.00 53.02 173 SER A N 1
ATOM 1359 C CA . SER A 1 173 ? 65.949 64.846 4.845 1.00 52.84 173 SER A CA 1
ATOM 1360 C C . SER A 1 173 ? 67.244 64.163 5.289 1.00 53.90 173 SER A C 1
ATOM 1361 O O . SER A 1 173 ? 67.935 63.499 4.486 1.00 54.21 173 SER A O 1
ATOM 1364 N N . GLU A 1 174 ? 67.594 64.333 6.560 1.00 53.84 174 GLU A N 1
ATOM 1365 C CA . GLU A 1 174 ? 68.717 63.602 7.107 1.00 53.68 174 GLU A CA 1
ATOM 1366 C C . GLU A 1 174 ? 68.493 63.223 8.583 1.00 53.98 174 GLU A C 1
ATOM 1367 O O . GLU A 1 174 ? 67.685 63.849 9.262 1.00 54.11 174 GLU A O 1
ATOM 1373 N N . VAL A 1 175 ? 69.165 62.181 9.077 1.00 53.73 175 VAL A N 1
ATOM 1374 C CA . VAL A 1 175 ? 68.979 61.806 10.470 1.00 53.32 175 VAL A CA 1
ATOM 1375 C C . VAL A 1 175 ? 70.229 61.261 11.140 1.00 54.14 175 VAL A C 1
ATOM 1376 O O . VAL A 1 175 ? 70.782 60.244 10.753 1.00 55.51 175 VAL A O 1
ATOM 1380 N N . ARG A 1 176 ? 70.678 61.984 12.142 1.00 53.73 176 ARG A N 1
ATOM 1381 C CA . ARG A 1 176 ? 71.806 61.581 12.946 1.00 53.80 176 ARG A CA 1
ATOM 1382 C C . ARG A 1 176 ? 71.275 61.047 14.330 1.00 52.76 176 ARG A C 1
ATOM 1383 O O . ARG A 1 176 ? 70.504 61.704 15.042 1.00 51.46 176 ARG A O 1
ATOM 1391 N N . THR A 1 177 ? 71.632 59.817 14.645 1.00 52.26 177 THR A N 1
ATOM 1392 C CA . THR A 1 177 ? 71.568 59.327 16.015 1.00 52.65 177 THR A CA 1
ATOM 1393 C C . THR A 1 177 ? 73.007 59.200 16.481 1.00 53.22 177 THR A C 1
ATOM 1394 O O . THR A 1 177 ? 73.824 58.549 15.795 1.00 52.09 177 THR A O 1
ATOM 1398 N N . VAL A 1 178 ? 73.333 59.800 17.635 1.00 54.14 178 VAL A N 1
ATOM 1399 C CA . VAL A 1 178 ? 74.722 59.752 18.127 1.00 54.79 178 VAL A CA 1
ATOM 1400 C C . VAL A 1 178 ? 74.923 59.301 19.583 1.00 55.10 178 VAL A C 1
ATOM 1401 O O . VAL A 1 178 ? 74.355 59.882 20.514 1.00 56.29 178 VAL A O 1
ATOM 1405 N N . LEU A 1 179 ? 75.753 58.267 19.754 1.00 55.20 179 LEU A N 1
ATOM 1406 C CA . LEU A 1 179 ? 76.045 57.636 21.052 1.00 54.57 179 LEU A CA 1
ATOM 1407 C C . LEU A 1 179 ? 77.451 57.868 21.542 1.00 54.63 179 LEU A C 1
ATOM 1408 O O . LEU A 1 179 ? 78.426 57.663 20.813 1.00 54.13 179 LEU A O 1
ATOM 1413 N N . THR A 1 180 ? 77.551 58.273 22.801 1.00 55.28 180 THR A N 1
ATOM 1414 C CA . THR A 1 180 ? 78.860 58.373 23.490 1.00 56.23 180 THR A CA 1
ATOM 1415 C C . THR A 1 180 ? 78.846 57.445 24.726 1.00 57.26 180 THR A C 1
ATOM 1416 O O . THR A 1 180 ? 77.791 56.855 25.090 1.00 56.39 180 THR A O 1
ATOM 1420 N N . MET A 1 181 ? 79.998 57.361 25.392 1.00 58.69 181 MET A N 1
ATOM 1421 C CA . MET A 1 181 ? 80.060 56.652 26.671 1.00 60.00 181 MET A CA 1
ATOM 1422 C C . MET A 1 181 ? 79.050 57.144 27.729 1.00 59.92 181 MET A C 1
ATOM 1423 O O . MET A 1 181 ? 78.706 56.405 28.649 1.00 60.33 181 MET A O 1
ATOM 1428 N N . GLU A 1 182 ? 78.517 58.350 27.542 1.00 59.80 182 GLU A N 1
ATOM 1429 C CA . GLU A 1 182 ? 77.444 58.870 28.412 1.00 60.28 182 GLU A CA 1
ATOM 1430 C C . GLU A 1 182 ? 76.071 58.171 28.280 1.00 59.24 182 GLU A C 1
ATOM 1431 O O . GLU A 1 182 ? 75.271 58.198 29.237 1.00 59.98 182 GLU A O 1
ATOM 1437 N N . ASP A 1 183 ? 75.794 57.545 27.125 1.00 56.96 183 ASP A N 1
ATOM 1438 C CA . ASP A 1 183 ? 74.494 56.900 26.902 1.00 54.78 183 ASP A CA 1
ATOM 1439 C C . ASP A 1 183 ? 74.457 55.424 27.394 1.00 52.74 183 ASP A C 1
ATOM 1440 O O . ASP A 1 183 ? 75.439 54.708 27.263 1.00 51.68 183 ASP A O 1
ATOM 1445 N N . PRO A 1 184 ? 73.314 54.979 27.936 1.00 51.28 184 PRO A N 1
ATOM 1446 C CA . PRO A 1 184 ? 73.149 53.556 28.352 1.00 51.79 184 PRO A CA 1
ATOM 1447 C C . PRO A 1 184 ? 73.383 52.553 27.184 1.00 52.38 184 PRO A C 1
ATOM 1448 O O . PRO A 1 184 ? 74.133 51.575 27.314 1.00 52.18 184 PRO A O 1
ATOM 1452 N N . GLY A 1 185 ? 72.766 52.837 26.038 1.00 53.34 185 GLY A N 1
ATOM 1453 C CA . GLY A 1 185 ? 72.897 52.014 24.826 1.00 53.30 185 GLY A CA 1
ATOM 1454 C C . GLY A 1 185 ? 74.312 51.711 24.352 1.00 53.47 185 GLY A C 1
ATOM 1455 O O . GLY A 1 185 ? 74.512 50.759 23.591 1.00 53.76 185 GLY A O 1
ATOM 1456 N N . LEU A 1 186 ? 75.297 52.512 24.758 1.00 53.30 186 LEU A N 1
ATOM 1457 C CA . LEU A 1 186 ? 76.677 52.202 24.376 1.00 53.52 186 LEU A CA 1
ATOM 1458 C C . LEU A 1 186 ? 77.378 51.558 25.582 1.00 54.55 186 LEU A C 1
ATOM 1459 O O . LEU A 1 186 ? 77.384 52.117 26.674 1.00 54.10 186 LEU A O 1
ATOM 1464 N N . LEU A 1 187 ? 77.907 50.356 25.429 1.00 55.65 187 LEU A N 1
ATOM 1465 C CA . LEU A 1 187 ? 78.596 49.777 26.587 1.00 56.69 187 LEU A CA 1
ATOM 1466 C C . LEU A 1 187 ? 80.110 49.906 26.430 1.00 57.58 187 LEU A C 1
ATOM 1467 O O . LEU A 1 187 ? 80.835 49.938 27.427 1.00 57.38 187 LEU A O 1
ATOM 1472 N N . ASP A 1 188 ? 80.572 50.035 25.188 1.00 58.55 188 ASP A N 1
ATOM 1473 C CA . ASP A 1 188 ? 81.994 49.936 24.919 1.00 60.31 188 ASP A CA 1
ATOM 1474 C C . ASP A 1 188 ? 82.314 50.420 23.521 1.00 60.98 188 ASP A C 1
ATOM 1475 O O . ASP A 1 188 ? 81.550 50.184 22.594 1.00 60.10 188 ASP A O 1
ATOM 1480 N N . LEU A 1 189 ? 83.456 51.077 23.368 1.00 62.48 189 LEU A N 1
ATOM 1481 C CA . LEU A 1 189 ? 83.808 51.637 22.082 1.00 64.73 189 LEU A CA 1
ATOM 1482 C C . LEU A 1 189 ? 85.304 51.761 21.856 1.00 66.62 189 LEU A C 1
ATOM 1483 O O . LEU A 1 189 ? 86.000 52.507 22.540 1.00 67.77 189 LEU A O 1
ATOM 1488 N N . GLU A 1 190 ? 85.791 51.049 20.865 1.00 68.45 190 GLU A N 1
ATOM 1489 C CA . GLU A 1 190 ? 87.200 50.984 20.644 1.00 71.40 190 GLU A CA 1
ATOM 1490 C C . GLU A 1 190 ? 87.433 51.320 19.173 1.00 73.05 190 GLU A C 1
ATOM 1491 O O . GLU A 1 190 ? 86.813 50.729 18.296 1.00 72.80 190 GLU A O 1
ATOM 1497 N N . HIS A 1 191 ? 88.265 52.334 18.933 1.00 75.50 191 HIS A N 1
ATOM 1498 C CA . HIS A 1 191 ? 88.696 52.734 17.603 1.00 77.68 191 HIS A CA 1
ATOM 1499 C C . HIS A 1 191 ? 90.187 52.472 17.486 1.00 79.26 191 HIS A C 1
ATOM 1500 O O . HIS A 1 191 ? 90.969 52.960 18.312 1.00 79.65 191 HIS A O 1
ATOM 1507 N N . LYS A 1 192 ? 90.572 51.685 16.480 1.00 81.21 192 LYS A N 1
ATOM 1508 C CA . LYS A 1 192 ? 91.983 51.519 16.094 1.00 82.88 192 LYS A CA 1
ATOM 1509 C C . LYS A 1 192 ? 92.336 52.500 14.983 1.00 84.19 192 LYS A C 1
ATOM 1510 O O . LYS A 1 192 ? 92.802 52.105 13.908 1.00 84.38 192 LYS A O 1
ATOM 1516 N N . MET A 1 193 ? 92.088 53.778 15.269 1.00 85.80 193 MET A N 1
ATOM 1517 C CA . MET A 1 193 ? 92.394 54.917 14.400 1.00 87.49 193 MET A CA 1
ATOM 1518 C C . MET A 1 193 ? 91.460 56.059 14.797 1.00 87.53 193 MET A C 1
ATOM 1519 O O . MET A 1 193 ? 91.184 56.252 15.990 1.00 87.81 193 MET A O 1
ATOM 1524 N N . THR A 1 194 ? 90.949 56.784 13.801 1.00 87.58 194 THR A N 1
ATOM 1525 C CA . THR A 1 194 ? 90.276 58.049 14.050 1.00 87.55 194 THR A CA 1
ATOM 1526 C C . THR A 1 194 ? 89.182 58.461 13.034 1.00 87.08 194 THR A C 1
ATOM 1527 O O . THR A 1 194 ? 88.263 59.198 13.394 1.00 87.33 194 THR A O 1
ATOM 1531 N N . LYS A 1 195 ? 89.258 57.994 11.788 1.00 86.03 195 LYS A N 1
ATOM 1532 C CA . LYS A 1 195 ? 88.182 58.274 10.827 1.00 84.83 195 LYS A CA 1
ATOM 1533 C C . LYS A 1 195 ? 87.650 56.957 10.287 1.00 83.47 195 LYS A C 1
ATOM 1534 O O . LYS A 1 195 ? 88.429 56.180 9.726 1.00 83.54 195 LYS A O 1
ATOM 1540 N N . ALA A 1 196 ? 86.341 56.706 10.441 1.00 81.50 196 ALA A N 1
ATOM 1541 C CA . ALA A 1 196 ? 85.734 55.417 9.993 1.00 79.33 196 ALA A CA 1
ATOM 1542 C C . ALA A 1 196 ? 84.277 55.493 9.488 1.00 77.30 196 ALA A C 1
ATOM 1543 O O . ALA A 1 196 ? 83.376 55.820 10.251 1.00 76.71 196 ALA A O 1
ATOM 1545 N N . LYS A 1 197 ? 84.054 55.146 8.219 1.00 75.04 197 LYS A N 1
ATOM 1546 C CA . LYS A 1 197 ? 82.749 55.386 7.589 1.00 73.06 197 LYS A CA 1
ATOM 1547 C C . LYS A 1 197 ? 82.312 54.342 6.528 1.00 71.07 197 LYS A C 1
ATOM 1548 O O . LYS A 1 197 ? 82.998 54.129 5.526 1.00 71.08 197 LYS A O 1
ATOM 1554 N N . SER A 1 198 ? 81.137 53.736 6.741 1.00 68.16 198 SER A N 1
ATOM 1555 C CA . SER A 1 198 ? 80.526 52.878 5.724 1.00 64.77 198 SER A CA 1
ATOM 1556 C C . SER A 1 198 ? 78.983 52.899 5.714 1.00 61.80 198 SER A C 1
ATOM 1557 O O . SER A 1 198 ? 78.339 53.344 6.685 1.00 61.43 198 SER A O 1
ATOM 1560 N N . ALA A 1 199 ? 78.417 52.387 4.622 1.00 57.07 199 ALA A N 1
ATOM 1561 C CA . ALA A 1 199 ? 76.985 52.311 4.450 1.00 53.28 199 ALA A CA 1
ATOM 1562 C C . ALA A 1 199 ? 76.486 50.892 4.192 1.00 50.69 199 ALA A C 1
ATOM 1563 O O . ALA A 1 199 ? 77.037 50.154 3.351 1.00 48.66 199 ALA A O 1
ATOM 1565 N N . TYR A 1 200 ? 75.384 50.568 4.865 1.00 46.94 200 TYR A N 1
ATOM 1566 C CA . TYR A 1 200 ? 74.766 49.268 4.724 1.00 45.38 200 TYR A CA 1
ATOM 1567 C C . TYR A 1 200 ? 73.276 49.465 4.518 1.00 45.01 200 TYR A C 1
ATOM 1568 O O . TYR A 1 200 ? 72.721 50.573 4.746 1.00 44.64 200 TYR A O 1
ATOM 1577 N N . GLY A 1 201 ? 72.644 48.401 4.051 1.00 43.38 201 GLY A N 1
ATOM 1578 C CA . GLY A 1 201 ? 71.257 48.468 3.697 1.00 43.67 201 GLY A CA 1
ATOM 1579 C C . GLY A 1 201 ? 70.394 48.398 4.928 1.00 44.31 201 GLY A C 1
ATOM 1580 O O . GLY A 1 201 ? 70.415 47.408 5.656 1.00 45.07 201 GLY A O 1
ATOM 1581 N N . VAL A 1 202 ? 69.638 49.454 5.182 1.00 43.73 202 VAL A N 1
ATOM 1582 C CA . VAL A 1 202 ? 68.689 49.466 6.278 1.00 43.07 202 VAL A CA 1
ATOM 1583 C C . VAL A 1 202 ? 67.834 48.199 6.422 1.00 43.25 202 VAL A C 1
ATOM 1584 O O . VAL A 1 202 ? 67.612 47.678 7.558 1.00 42.30 202 VAL A O 1
ATOM 1588 N N . ALA A 1 203 ? 67.351 47.708 5.291 1.00 43.19 203 ALA A N 1
ATOM 1589 C CA . ALA A 1 203 ? 66.367 46.638 5.280 1.00 43.26 203 ALA A CA 1
ATOM 1590 C C . ALA A 1 203 ? 67.039 45.460 5.900 1.00 43.25 203 ALA A C 1
ATOM 1591 O O . ALA A 1 203 ? 66.522 44.830 6.824 1.00 44.30 203 ALA A O 1
ATOM 1593 N N . TYR A 1 204 ? 68.213 45.158 5.391 1.00 42.98 204 TYR A N 1
ATOM 1594 C CA . TYR A 1 204 ? 69.023 44.077 5.942 1.00 43.87 204 TYR A CA 1
ATOM 1595 C C . TYR A 1 204 ? 69.212 44.110 7.505 1.00 43.31 204 TYR A C 1
ATOM 1596 O O . TYR A 1 204 ? 68.925 43.117 8.186 1.00 42.07 204 TYR A O 1
ATOM 1605 N N . LEU A 1 205 ? 69.597 45.258 8.070 1.00 42.88 205 LEU A N 1
ATOM 1606 C CA . LEU A 1 205 ? 69.897 45.371 9.503 1.00 42.81 205 LEU A CA 1
ATOM 1607 C C . LEU A 1 205 ? 68.668 45.205 10.399 1.00 44.22 205 LEU A C 1
ATOM 1608 O O . LEU A 1 205 ? 68.713 44.594 11.503 1.00 44.61 205 LEU A O 1
ATOM 1613 N N . GLU A 1 206 ? 67.563 45.761 9.923 1.00 45.45 206 GLU A N 1
ATOM 1614 C CA . GLU A 1 206 ? 66.311 45.771 10.622 1.00 45.32 206 GLU A CA 1
ATOM 1615 C C . GLU A 1 206 ? 65.785 44.337 10.744 1.00 44.78 206 GLU A C 1
ATOM 1616 O O . GLU A 1 206 ? 65.151 43.987 11.733 1.00 44.69 206 GLU A O 1
ATOM 1622 N N . ASP A 1 207 ? 66.003 43.537 9.717 1.00 44.22 207 ASP A N 1
ATOM 1623 C CA . ASP A 1 207 ? 65.619 42.127 9.756 1.00 44.92 207 ASP A CA 1
ATOM 1624 C C . ASP A 1 207 ? 66.527 41.291 10.671 1.00 45.55 207 ASP A C 1
ATOM 1625 O O . ASP A 1 207 ? 66.072 40.330 11.298 1.00 46.56 207 ASP A O 1
ATOM 1630 N N . ILE A 1 208 ? 67.789 41.680 10.779 1.00 45.54 208 ILE A N 1
ATOM 1631 C CA . ILE A 1 208 ? 68.727 41.021 11.673 1.00 46.09 208 ILE A CA 1
ATOM 1632 C C . ILE A 1 208 ? 68.329 41.273 13.139 1.00 46.92 208 ILE A C 1
ATOM 1633 O O . ILE A 1 208 ? 68.300 40.339 13.906 1.00 47.97 208 ILE A O 1
ATOM 1638 N N . LEU A 1 209 ? 68.031 42.529 13.492 1.00 47.34 209 LEU A N 1
ATOM 1639 C CA . LEU A 1 209 ? 67.793 43.019 14.873 1.00 47.16 209 LEU A CA 1
ATOM 1640 C C . LEU A 1 209 ? 66.380 42.806 15.412 1.00 47.62 209 LEU A C 1
ATOM 1641 O O . LEU A 1 209 ? 66.125 43.040 16.579 1.00 47.16 209 LEU A O 1
ATOM 1646 N N . ARG A 1 210 ? 65.446 42.371 14.582 1.00 48.52 210 ARG A N 1
ATOM 1647 C CA . ARG A 1 210 ? 64.047 42.293 15.052 1.00 49.64 210 ARG A CA 1
ATOM 1648 C C . ARG A 1 210 ? 63.747 41.260 16.129 1.00 49.04 210 ARG A C 1
ATOM 1649 O O . ARG A 1 210 ? 62.970 41.543 17.013 1.00 49.10 210 ARG A O 1
ATOM 1657 N N . SER A 1 211 ? 64.335 40.073 16.064 1.00 49.15 211 SER A N 1
ATOM 1658 C CA . SER A 1 211 ? 64.132 39.055 17.136 1.00 49.68 211 SER A CA 1
ATOM 1659 C C . SER A 1 211 ? 64.671 39.441 18.533 1.00 49.68 211 SER A C 1
ATOM 1660 O O . SER A 1 211 ? 64.028 39.170 19.527 1.00 50.13 211 SER A O 1
ATOM 1663 N N . LEU A 1 212 ? 65.820 40.092 18.587 1.00 48.77 212 LEU A N 1
ATOM 1664 C CA . LEU A 1 212 ? 66.456 40.468 19.836 1.00 48.79 212 LEU A CA 1
ATOM 1665 C C . LEU A 1 212 ? 65.602 41.371 20.732 1.00 48.48 212 LEU A C 1
ATOM 1666 O O . LEU A 1 212 ? 64.789 42.186 20.244 1.00 48.21 212 LEU A O 1
ATOM 1671 N N . ALA A 1 213 ? 65.783 41.225 22.034 1.00 47.10 213 ALA A N 1
ATOM 1672 C CA . ALA A 1 213 ? 65.074 42.103 22.983 1.00 47.52 213 ALA A CA 1
ATOM 1673 C C . ALA A 1 213 ? 65.937 43.361 23.197 1.00 46.81 213 ALA A C 1
ATOM 1674 O O . ALA A 1 213 ? 67.170 43.276 23.028 1.00 45.45 213 ALA A O 1
ATOM 1676 N N . ASP A 1 214 ? 65.318 44.499 23.560 1.00 46.07 214 ASP A N 1
ATOM 1677 C CA . ASP A 1 214 ? 66.062 45.780 23.553 1.00 45.87 214 ASP A CA 1
ATOM 1678 C C . ASP A 1 214 ? 67.322 45.690 24.371 1.00 45.74 214 ASP A C 1
ATOM 1679 O O . ASP A 1 214 ? 68.322 46.364 24.086 1.00 45.52 214 ASP A O 1
ATOM 1684 N N . ALA A 1 215 ? 67.270 44.821 25.368 1.00 46.22 215 ALA A N 1
ATOM 1685 C CA . ALA A 1 215 ? 68.291 44.755 26.381 1.00 47.08 215 ALA A CA 1
ATOM 1686 C C . ALA A 1 215 ? 69.476 43.828 25.976 1.00 47.42 215 ALA A C 1
ATOM 1687 O O . ALA A 1 215 ? 70.585 44.008 26.463 1.00 48.64 215 ALA A O 1
ATOM 1689 N N . ASP A 1 216 ? 69.267 42.888 25.061 1.00 47.69 216 ASP A N 1
ATOM 1690 C CA . ASP A 1 216 ? 70.392 42.131 24.436 1.00 48.70 216 ASP A CA 1
ATOM 1691 C C . ASP A 1 216 ? 71.580 42.995 23.978 1.00 49.26 216 ASP A C 1
ATOM 1692 O O . ASP A 1 216 ? 71.449 43.992 23.240 1.00 50.54 216 ASP A O 1
ATOM 1697 N N . GLU A 1 217 ? 72.755 42.604 24.417 1.00 49.34 217 GLU A N 1
ATOM 1698 C CA . GLU A 1 217 ? 73.974 43.170 23.901 1.00 50.20 217 GLU A CA 1
ATOM 1699 C C . GLU A 1 217 ? 74.248 42.659 22.481 1.00 50.20 217 GLU A C 1
ATOM 1700 O O . GLU A 1 217 ? 74.023 41.470 22.166 1.00 49.98 217 GLU A O 1
ATOM 1706 N N . VAL A 1 218 ? 74.674 43.601 21.632 1.00 49.18 218 VAL A N 1
ATOM 1707 C CA . VAL A 1 218 ? 75.044 43.332 20.281 1.00 47.75 218 VAL A CA 1
ATOM 1708 C C . VAL A 1 218 ? 76.423 43.892 20.092 1.00 48.24 218 VAL A C 1
ATOM 1709 O O . VAL A 1 218 ? 76.673 45.038 20.403 1.00 48.16 218 VAL A O 1
ATOM 1713 N N . ILE A 1 219 ? 77.284 43.083 19.497 1.00 48.71 219 ILE A N 1
ATOM 1714 C CA . ILE A 1 219 ? 78.641 43.451 19.154 1.00 49.27 219 ILE A CA 1
ATOM 1715 C C . ILE A 1 219 ? 78.698 43.919 17.692 1.00 49.94 219 ILE A C 1
ATOM 1716 O O . ILE A 1 219 ? 78.162 43.274 16.812 1.00 48.05 219 ILE A O 1
ATOM 1721 N N . ILE A 1 220 ? 79.390 45.030 17.462 1.00 51.83 220 ILE A N 1
ATOM 1722 C CA . ILE A 1 220 ? 79.502 45.649 16.142 1.00 54.49 220 ILE A CA 1
ATOM 1723 C C . ILE A 1 220 ? 80.957 45.808 15.762 1.00 55.63 220 ILE A C 1
ATOM 1724 O O . ILE A 1 220 ? 81.749 46.141 16.611 1.00 56.06 220 ILE A O 1
ATOM 1729 N N . ARG A 1 221 ? 81.314 45.565 14.501 1.00 57.82 221 ARG A N 1
ATOM 1730 C CA . ARG A 1 221 ? 82.683 45.846 13.997 1.00 60.05 221 ARG A CA 1
ATOM 1731 C C . ARG A 1 221 ? 82.565 46.368 12.578 1.00 61.05 221 ARG A C 1
ATOM 1732 O O . ARG A 1 221 ? 81.710 45.866 11.833 1.00 61.69 221 ARG A O 1
ATOM 1740 N N . PHE A 1 222 ? 83.351 47.395 12.207 1.00 62.28 222 PHE A N 1
ATOM 1741 C CA . PHE A 1 222 ? 83.317 47.939 10.807 1.00 63.23 222 PHE A CA 1
ATOM 1742 C C . PHE A 1 222 ? 84.562 48.687 10.297 1.00 64.67 222 PHE A C 1
ATOM 1743 O O . PHE A 1 222 ? 85.601 48.669 10.946 1.00 65.17 222 PHE A O 1
ATOM 1751 N N . GLY A 1 223 ? 84.468 49.303 9.115 1.00 66.20 223 GLY A N 1
ATOM 1752 C CA . GLY A 1 223 ? 85.540 50.140 8.572 1.00 67.98 223 GLY A CA 1
ATOM 1753 C C . GLY A 1 223 ? 85.046 50.800 7.302 1.00 70.32 223 GLY A C 1
ATOM 1754 O O . GLY A 1 223 ? 83.822 50.806 7.041 1.00 70.61 223 GLY A O 1
ATOM 1755 N N . PHE A 1 224 ? 85.970 51.353 6.499 1.00 71.60 224 PHE A N 1
ATOM 1756 C CA . PHE A 1 224 ? 85.572 51.964 5.227 1.00 72.72 224 PHE A CA 1
ATOM 1757 C C . PHE A 1 224 ? 85.240 50.932 4.163 1.00 73.08 224 PHE A C 1
ATOM 1758 O O . PHE A 1 224 ? 86.103 50.128 3.789 1.00 73.88 224 PHE A O 1
ATOM 1766 N N . ASP A 1 225 ? 84.014 50.998 3.638 1.00 72.52 225 ASP A N 1
ATOM 1767 C CA . ASP A 1 225 ? 83.593 50.141 2.523 1.00 72.18 225 ASP A CA 1
ATOM 1768 C C . ASP A 1 225 ? 84.023 48.670 2.707 1.00 70.74 225 ASP A C 1
ATOM 1769 O O . ASP A 1 225 ? 84.487 48.004 1.759 1.00 70.65 225 ASP A O 1
ATOM 1774 N N . ILE A 1 226 ? 83.843 48.182 3.942 1.00 68.77 226 ILE A N 1
ATOM 1775 C CA . ILE A 1 226 ? 84.152 46.789 4.342 1.00 66.65 226 ILE A CA 1
ATOM 1776 C C . ILE A 1 226 ? 82.949 46.124 5.090 1.00 64.60 226 ILE A C 1
ATOM 1777 O O . ILE A 1 226 ? 82.147 46.827 5.721 1.00 64.78 226 ILE A O 1
ATOM 1782 N N . PRO A 1 227 ? 82.770 44.790 4.957 1.00 62.20 227 PRO A N 1
ATOM 1783 C CA . PRO A 1 227 ? 81.562 44.180 5.544 1.00 59.86 227 PRO A CA 1
ATOM 1784 C C . PRO A 1 227 ? 81.323 44.596 7.000 1.00 57.82 227 PRO A C 1
ATOM 1785 O O . PRO A 1 227 ? 82.283 44.771 7.745 1.00 57.74 227 PRO A O 1
ATOM 1789 N N . LEU A 1 228 ? 80.071 44.822 7.392 1.00 55.01 228 LEU A N 1
ATOM 1790 C CA . LEU A 1 228 ? 79.755 45.102 8.811 1.00 52.31 228 LEU A CA 1
ATOM 1791 C C . LEU A 1 228 ? 79.544 43.789 9.573 1.00 50.55 228 LEU A C 1
ATOM 1792 O O . LEU A 1 228 ? 78.877 42.900 9.065 1.00 49.32 228 LEU A O 1
ATOM 1797 N N . LEU A 1 229 ? 80.070 43.689 10.797 1.00 49.66 229 LEU A N 1
ATOM 1798 C CA . LEU A 1 229 ? 79.709 42.554 11.703 1.00 48.45 229 LEU A CA 1
ATOM 1799 C C . LEU A 1 229 ? 78.679 42.952 12.757 1.00 47.57 229 LEU A C 1
ATOM 1800 O O . LEU A 1 229 ? 78.812 43.981 13.400 1.00 47.55 229 LEU A O 1
ATOM 1805 N N . LEU A 1 230 ? 77.632 42.154 12.889 1.00 46.74 230 LEU A N 1
ATOM 1806 C CA . LEU A 1 230 ? 76.748 42.239 14.037 1.00 46.59 230 LEU A CA 1
ATOM 1807 C C . LEU A 1 230 ? 76.677 40.808 14.578 1.00 46.41 230 LEU A C 1
ATOM 1808 O O . LEU A 1 230 ? 76.305 39.850 13.856 1.00 44.02 230 LEU A O 1
ATOM 1813 N N . LYS A 1 231 ? 77.055 40.700 15.844 1.00 46.73 231 LYS A N 1
ATOM 1814 C CA . LYS A 1 231 ? 77.191 39.436 16.522 1.00 48.89 231 LYS A CA 1
ATOM 1815 C C . LYS A 1 231 ? 76.381 39.454 17.822 1.00 49.34 231 LYS A C 1
ATOM 1816 O O . LYS A 1 231 ? 76.445 40.426 18.608 1.00 48.18 231 LYS A O 1
ATOM 1822 N N . TYR A 1 232 ? 75.594 38.401 18.019 1.00 49.67 232 TYR A N 1
ATOM 1823 C CA . TYR A 1 232 ? 74.978 38.196 19.315 1.00 51.75 232 TYR A CA 1
ATOM 1824 C C . TYR A 1 232 ? 75.317 36.892 20.005 1.00 52.14 232 TYR A C 1
ATOM 1825 O O . TYR A 1 232 ? 75.283 35.809 19.397 1.00 51.56 232 TYR A O 1
ATOM 1834 N N . MET A 1 233 ? 75.687 37.024 21.274 1.00 53.64 233 MET A N 1
ATOM 1835 C CA . MET A 1 233 ? 75.990 35.886 22.143 1.00 55.38 233 MET A CA 1
ATOM 1836 C C . MET A 1 233 ? 74.675 35.288 22.555 1.00 56.54 233 MET A C 1
ATOM 1837 O O . MET A 1 233 ? 73.759 36.023 22.864 1.00 56.48 233 MET A O 1
ATOM 1842 N N . VAL A 1 234 ? 74.527 33.967 22.479 1.00 59.14 234 VAL A N 1
ATOM 1843 C CA . VAL A 1 234 ? 73.226 33.351 22.892 1.00 61.11 234 VAL A CA 1
ATOM 1844 C C . VAL A 1 234 ? 73.425 32.548 24.174 1.00 61.79 234 VAL A C 1
ATOM 1845 O O . VAL A 1 234 ? 74.229 31.637 24.229 1.00 62.25 234 VAL A O 1
ATOM 1849 N N . ARG A 1 235 ? 72.754 32.996 25.227 1.00 63.44 235 ARG A N 1
ATOM 1850 C CA . ARG A 1 235 ? 72.982 32.519 26.594 1.00 64.21 235 ARG A CA 1
ATOM 1851 C C . ARG A 1 235 ? 74.438 32.337 26.959 1.00 65.23 235 ARG A C 1
ATOM 1852 O O . ARG A 1 235 ? 74.804 31.307 27.540 1.00 65.47 235 ARG A O 1
ATOM 1860 N N . ASP A 1 236 ? 75.269 33.321 26.626 1.00 66.33 236 ASP A N 1
ATOM 1861 C CA . ASP A 1 236 ? 76.675 33.289 27.049 1.00 67.09 236 ASP A CA 1
ATOM 1862 C C . ASP A 1 236 ? 77.276 31.931 26.742 1.00 66.16 236 ASP A C 1
ATOM 1863 O O . ASP A 1 236 ? 77.599 31.153 27.669 1.00 66.56 236 ASP A O 1
ATOM 1868 N N . ALA A 1 237 ? 77.387 31.654 25.439 1.00 64.42 237 ALA A N 1
ATOM 1869 C CA . ALA A 1 237 ? 77.908 30.387 24.890 1.00 62.27 237 ALA A CA 1
ATOM 1870 C C . ALA A 1 237 ? 77.661 30.295 23.393 1.00 60.16 237 ALA A C 1
ATOM 1871 O O . ALA A 1 237 ? 78.582 30.148 22.621 1.00 60.11 237 ALA A O 1
ATOM 1873 N N . GLY A 1 238 ? 76.414 30.369 22.966 1.00 58.72 238 GLY A N 1
ATOM 1874 C CA . GLY A 1 238 ? 76.150 30.475 21.512 1.00 57.27 238 GLY A CA 1
ATOM 1875 C C . GLY A 1 238 ? 76.690 31.761 20.886 1.00 54.86 238 GLY A C 1
ATOM 1876 O O . GLY A 1 238 ? 76.798 32.774 21.564 1.00 55.38 238 GLY A O 1
ATOM 1877 N N . GLU A 1 239 ? 77.019 31.716 19.603 1.00 52.83 239 GLU A N 1
ATOM 1878 C CA . GLU A 1 239 ? 77.328 32.914 18.813 1.00 50.49 239 GLU A CA 1
ATOM 1879 C C . GLU A 1 239 ? 76.376 32.956 17.665 1.00 47.80 239 GLU A C 1
ATOM 1880 O O . GLU A 1 239 ? 76.030 31.950 17.142 1.00 45.83 239 GLU A O 1
ATOM 1886 N N . VAL A 1 240 ? 75.980 34.151 17.256 1.00 47.21 240 VAL A N 1
ATOM 1887 C CA . VAL A 1 240 ? 75.311 34.388 15.970 1.00 45.42 240 VAL A CA 1
ATOM 1888 C C . VAL A 1 240 ? 75.860 35.664 15.348 1.00 44.52 240 VAL A C 1
ATOM 1889 O O . VAL A 1 240 ? 75.796 36.740 15.939 1.00 44.46 240 VAL A O 1
ATOM 1893 N N . SER A 1 241 ? 76.348 35.513 14.129 1.00 43.75 241 SER A N 1
ATOM 1894 C CA . SER A 1 241 ? 77.172 36.485 13.440 1.00 42.80 241 SER A CA 1
ATOM 1895 C C . SER A 1 241 ? 76.639 36.684 12.058 1.00 41.72 241 SER A C 1
ATOM 1896 O O . SER A 1 241 ? 76.418 35.724 11.333 1.00 41.72 241 SER A O 1
ATOM 1899 N N . PHE A 1 242 ? 76.419 37.941 11.722 1.00 40.69 242 PHE A N 1
ATOM 1900 C CA . PHE A 1 242 ? 76.107 38.372 10.386 1.00 40.31 242 PHE A CA 1
ATOM 1901 C C . PHE A 1 242 ? 77.206 39.304 9.827 1.00 40.55 242 PHE A C 1
ATOM 1902 O O . PHE A 1 242 ? 77.658 40.275 10.482 1.00 38.85 242 PHE A O 1
ATOM 1910 N N . LEU A 1 243 ? 77.668 38.980 8.626 1.00 40.98 243 LEU A N 1
ATOM 1911 C CA . LEU A 1 243 ? 78.461 39.955 7.866 1.00 41.41 243 LEU A CA 1
ATOM 1912 C C . LEU A 1 243 ? 77.574 40.576 6.810 1.00 42.02 243 LEU A C 1
ATOM 1913 O O . LEU A 1 243 ? 76.867 39.859 6.078 1.00 41.86 243 LEU A O 1
ATOM 1918 N N . ILE A 1 244 ? 77.552 41.903 6.773 1.00 43.08 244 ILE A N 1
ATOM 1919 C CA . ILE A 1 244 ? 76.710 42.598 5.799 1.00 43.77 244 ILE A CA 1
ATOM 1920 C C . ILE A 1 244 ? 77.603 43.426 4.880 1.00 45.36 244 ILE A C 1
ATOM 1921 O O . ILE A 1 244 ? 78.338 44.313 5.342 1.00 44.23 244 ILE A O 1
ATOM 1926 N N . ALA A 1 245 ? 77.532 43.120 3.589 1.00 46.94 245 ALA A N 1
ATOM 1927 C CA . ALA A 1 245 ? 78.336 43.816 2.586 1.00 49.19 245 ALA A CA 1
ATOM 1928 C C . ALA A 1 245 ? 77.990 45.309 2.526 1.00 50.76 245 ALA A C 1
ATOM 1929 O O . ALA A 1 245 ? 76.819 45.686 2.681 1.00 50.75 245 ALA A O 1
ATOM 1931 N N . PRO A 1 246 ? 79.021 46.161 2.343 1.00 52.45 246 PRO A N 1
ATOM 1932 C CA . PRO A 1 246 ? 78.850 47.609 2.260 1.00 54.24 246 PRO A CA 1
ATOM 1933 C C . PRO A 1 246 ? 78.151 48.048 1.000 1.00 56.41 246 PRO A C 1
ATOM 1934 O O . PRO A 1 246 ? 77.670 47.249 0.237 1.00 56.95 246 PRO A O 1
ATOM 1938 N N . ARG A 1 247 ? 78.111 49.346 0.783 1.00 59.88 247 ARG A N 1
ATOM 1939 C CA . ARG A 1 247 ? 77.386 49.928 -0.334 1.00 61.41 247 ARG A CA 1
ATOM 1940 C C . ARG A 1 247 ? 78.188 51.022 -0.991 1.00 62.56 247 ARG A C 1
ATOM 1941 O O . ARG A 1 247 ? 79.334 51.259 -0.586 1.00 62.83 247 ARG A O 1
ATOM 1949 N N . VAL A 1 248 ? 77.532 51.673 -1.976 1.00 64.09 248 VAL A N 1
ATOM 1950 C CA . VAL A 1 248 ? 78.019 52.724 -2.931 1.00 64.70 248 VAL A CA 1
ATOM 1951 C C . VAL A 1 248 ? 78.375 52.139 -4.288 1.00 65.21 248 VAL A C 1
ATOM 1952 O O . VAL A 1 248 ? 79.082 51.139 -4.361 1.00 66.10 248 VAL A O 1
ATOM 1956 N N . THR B 1 2 ? 5.368 39.743 22.023 1.00 65.49 2 THR B N 1
ATOM 1957 C CA . THR B 1 2 ? 5.850 40.635 23.129 1.00 65.62 2 THR B CA 1
ATOM 1958 C C . THR B 1 2 ? 6.717 39.905 24.189 1.00 64.73 2 THR B C 1
ATOM 1959 O O . THR B 1 2 ? 6.316 38.903 24.798 1.00 64.42 2 THR B O 1
ATOM 1963 N N . PHE B 1 3 ? 7.932 40.406 24.361 1.00 63.62 3 PHE B N 1
ATOM 1964 C CA . PHE B 1 3 ? 8.799 39.949 25.430 1.00 62.78 3 PHE B CA 1
ATOM 1965 C C . PHE B 1 3 ? 9.832 41.004 25.843 1.00 62.46 3 PHE B C 1
ATOM 1966 O O . PHE B 1 3 ? 10.067 42.003 25.144 1.00 62.17 3 PHE B O 1
ATOM 1974 N N . GLU B 1 4 ? 10.403 40.779 27.019 1.00 62.15 4 GLU B N 1
ATOM 1975 C CA . GLU B 1 4 ? 11.552 41.513 27.492 1.00 61.79 4 GLU B CA 1
ATOM 1976 C C . GLU B 1 4 ? 12.435 40.490 28.204 1.00 61.50 4 GLU B C 1
ATOM 1977 O O . GLU B 1 4 ? 11.969 39.754 29.109 1.00 60.81 4 GLU B O 1
ATOM 1983 N N . ILE B 1 5 ? 13.700 40.444 27.766 1.00 60.51 5 ILE B N 1
ATOM 1984 C CA . ILE B 1 5 ? 14.677 39.501 28.276 1.00 59.63 5 ILE B CA 1
ATOM 1985 C C . ILE B 1 5 ? 15.971 40.227 28.606 1.00 59.00 5 ILE B C 1
ATOM 1986 O O . ILE B 1 5 ? 16.452 41.067 27.820 1.00 59.36 5 ILE B O 1
ATOM 1991 N N . VAL B 1 6 ? 16.527 39.886 29.765 1.00 57.41 6 VAL B N 1
ATOM 1992 C CA . VAL B 1 6 ? 17.705 40.557 30.313 1.00 56.36 6 VAL B CA 1
ATOM 1993 C C . VAL B 1 6 ? 18.809 39.537 30.596 1.00 55.14 6 VAL B C 1
ATOM 1994 O O . VAL B 1 6 ? 18.588 38.560 31.289 1.00 54.13 6 VAL B O 1
ATOM 1998 N N . PHE B 1 7 ? 19.994 39.755 30.036 1.00 54.26 7 PHE B N 1
ATOM 1999 C CA . PHE B 1 7 ? 21.143 38.880 30.329 1.00 53.82 7 PHE B CA 1
ATOM 2000 C C . PHE B 1 7 ? 22.299 39.660 30.921 1.00 54.30 7 PHE B C 1
ATOM 2001 O O . PHE B 1 7 ? 22.567 40.783 30.492 1.00 54.28 7 PHE B O 1
ATOM 2009 N N . ASP B 1 8 ? 22.998 39.039 31.879 1.00 55.05 8 ASP B N 1
ATOM 2010 C CA . ASP B 1 8 ? 23.954 39.711 32.774 1.00 55.87 8 ASP B CA 1
ATOM 2011 C C . ASP B 1 8 ? 25.160 40.208 32.025 1.00 54.61 8 ASP B C 1
ATOM 2012 O O . ASP B 1 8 ? 25.782 41.158 32.452 1.00 54.76 8 ASP B O 1
ATOM 2017 N N . SER B 1 9 ? 25.499 39.568 30.916 1.00 53.49 9 SER B N 1
ATOM 2018 C CA . SER B 1 9 ? 26.768 39.819 30.280 1.00 52.44 9 SER B CA 1
ATOM 2019 C C . SER B 1 9 ? 26.625 39.842 28.768 1.00 52.13 9 SER B C 1
ATOM 2020 O O . SER B 1 9 ? 26.667 38.804 28.095 1.00 50.90 9 SER B O 1
ATOM 2023 N N . ALA B 1 10 ? 26.471 41.047 28.235 1.00 51.58 10 ALA B N 1
ATOM 2024 C CA . ALA B 1 10 ? 26.400 41.229 26.800 1.00 51.91 10 ALA B CA 1
ATOM 2025 C C . ALA B 1 10 ? 27.663 40.652 26.106 1.00 52.71 10 ALA B C 1
ATOM 2026 O O . ALA B 1 10 ? 27.571 40.017 25.021 1.00 52.88 10 ALA B O 1
ATOM 2028 N N . ARG B 1 11 ? 28.823 40.817 26.740 1.00 52.83 11 ARG B N 1
ATOM 2029 C CA . ARG B 1 11 ? 30.027 40.241 26.190 1.00 54.30 11 ARG B CA 1
ATOM 2030 C C . ARG B 1 11 ? 29.919 38.700 26.110 1.00 54.08 11 ARG B C 1
ATOM 2031 O O . ARG B 1 11 ? 30.239 38.111 25.078 1.00 54.05 11 ARG B O 1
ATOM 2039 N N . GLU B 1 12 ? 29.423 38.054 27.161 1.00 54.46 12 GLU B N 1
ATOM 2040 C CA . GLU B 1 12 ? 29.275 36.611 27.130 1.00 54.63 12 GLU B CA 1
ATOM 2041 C C . GLU B 1 12 ? 28.386 36.230 25.968 1.00 54.20 12 GLU B C 1
ATOM 2042 O O . GLU B 1 12 ? 28.732 35.335 25.169 1.00 54.57 12 GLU B O 1
ATOM 2048 N N . PHE B 1 13 ? 27.273 36.949 25.816 1.00 53.45 13 PHE B N 1
ATOM 2049 C CA . PHE B 1 13 ? 26.358 36.673 24.702 1.00 52.50 13 PHE B CA 1
ATOM 2050 C C . PHE B 1 13 ? 27.059 36.847 23.352 1.00 51.78 13 PHE B C 1
ATOM 2051 O O . PHE B 1 13 ? 26.869 36.048 22.453 1.00 52.87 13 PHE B O 1
ATOM 2059 N N . GLU B 1 14 ? 27.901 37.866 23.228 1.00 50.83 14 GLU B N 1
ATOM 2060 C CA . GLU B 1 14 ? 28.708 38.082 22.017 1.00 49.87 14 GLU B CA 1
ATOM 2061 C C . GLU B 1 14 ? 29.448 36.829 21.507 1.00 49.39 14 GLU B C 1
ATOM 2062 O O . GLU B 1 14 ? 29.397 36.528 20.321 1.00 48.49 14 GLU B O 1
ATOM 2068 N N . SER B 1 15 ? 30.143 36.139 22.415 1.00 49.71 15 SER B N 1
ATOM 2069 C CA . SER B 1 15 ? 30.903 34.906 22.114 1.00 49.85 15 SER B CA 1
ATOM 2070 C C . SER B 1 15 ? 30.069 33.891 21.368 1.00 50.04 15 SER B C 1
ATOM 2071 O O . SER B 1 15 ? 30.515 33.381 20.320 1.00 49.66 15 SER B O 1
ATOM 2074 N N . LEU B 1 16 ? 28.853 33.633 21.867 1.00 50.45 16 LEU B N 1
ATOM 2075 C CA . LEU B 1 16 ? 27.937 32.696 21.190 1.00 50.29 16 LEU B CA 1
ATOM 2076 C C . LEU B 1 16 ? 27.550 33.204 19.800 1.00 49.91 16 LEU B C 1
ATOM 2077 O O . LEU B 1 16 ? 27.587 32.473 18.775 1.00 49.98 16 LEU B O 1
ATOM 2082 N N . ILE B 1 17 ? 27.182 34.466 19.742 1.00 48.02 17 ILE B N 1
ATOM 2083 C CA . ILE B 1 17 ? 26.737 34.966 18.466 1.00 47.47 17 ILE B CA 1
ATOM 2084 C C . ILE B 1 17 ? 27.916 34.882 17.461 1.00 47.87 17 ILE B C 1
ATOM 2085 O O . ILE B 1 17 ? 27.696 34.580 16.267 1.00 48.32 17 ILE B O 1
ATOM 2090 N N . ALA B 1 18 ? 29.158 35.079 17.944 1.00 46.23 18 ALA B N 1
ATOM 2091 C CA . ALA B 1 18 ? 30.282 35.185 17.036 1.00 46.75 18 ALA B CA 1
ATOM 2092 C C . ALA B 1 18 ? 30.566 33.814 16.418 1.00 47.58 18 ALA B C 1
ATOM 2093 O O . ALA B 1 18 ? 31.008 33.719 15.267 1.00 46.59 18 ALA B O 1
ATOM 2095 N N . THR B 1 19 ? 30.258 32.759 17.177 1.00 48.24 19 THR B N 1
ATOM 2096 C CA . THR B 1 19 ? 30.299 31.412 16.623 1.00 48.99 19 THR B CA 1
ATOM 2097 C C . THR B 1 19 ? 29.214 31.155 15.595 1.00 48.97 19 THR B C 1
ATOM 2098 O O . THR B 1 19 ? 29.514 30.749 14.460 1.00 49.19 19 THR B O 1
ATOM 2102 N N . LEU B 1 20 ? 27.963 31.409 15.979 1.00 48.93 20 LEU B N 1
ATOM 2103 C CA . LEU B 1 20 ? 26.831 31.149 15.071 1.00 48.66 20 LEU B CA 1
ATOM 2104 C C . LEU B 1 20 ? 27.086 31.847 13.790 1.00 49.01 20 LEU B C 1
ATOM 2105 O O . LEU B 1 20 ? 26.857 31.309 12.712 1.00 48.93 20 LEU B O 1
ATOM 2110 N N . GLU B 1 21 ? 27.669 33.031 13.926 1.00 50.10 21 GLU B N 1
ATOM 2111 C CA . GLU B 1 21 ? 27.872 33.876 12.778 1.00 50.94 21 GLU B CA 1
ATOM 2112 C C . GLU B 1 21 ? 28.916 33.381 11.813 1.00 51.23 21 GLU B C 1
ATOM 2113 O O . GLU B 1 21 ? 28.857 33.765 10.647 1.00 52.36 21 GLU B O 1
ATOM 2119 N N . LYS B 1 22 ? 29.865 32.553 12.249 1.00 51.51 22 LYS B N 1
ATOM 2120 C CA . LYS B 1 22 ? 30.835 32.009 11.304 1.00 52.51 22 LYS B CA 1
ATOM 2121 C C . LYS B 1 22 ? 30.163 30.973 10.404 1.00 53.13 22 LYS B C 1
ATOM 2122 O O . LYS B 1 22 ? 30.718 30.564 9.397 1.00 53.87 22 LYS B O 1
ATOM 2128 N N . PHE B 1 23 ? 28.968 30.531 10.769 1.00 54.50 23 PHE B N 1
ATOM 2129 C CA . PHE B 1 23 ? 28.308 29.477 9.998 1.00 55.08 23 PHE B CA 1
ATOM 2130 C C . PHE B 1 23 ? 27.004 29.882 9.351 1.00 55.39 23 PHE B C 1
ATOM 2131 O O . PHE B 1 23 ? 26.622 29.278 8.362 1.00 55.17 23 PHE B O 1
ATOM 2139 N N . PHE B 1 24 ? 26.306 30.858 9.923 1.00 55.91 24 PHE B N 1
ATOM 2140 C CA . PHE B 1 24 ? 25.064 31.331 9.318 1.00 56.41 24 PHE B CA 1
ATOM 2141 C C . PHE B 1 24 ? 25.078 32.850 9.061 1.00 57.48 24 PHE B C 1
ATOM 2142 O O . PHE B 1 24 ? 25.839 33.600 9.712 1.00 57.77 24 PHE B O 1
ATOM 2150 N N . ASP B 1 25 ? 24.229 33.296 8.126 1.00 57.46 25 ASP B N 1
ATOM 2151 C CA . ASP B 1 25 ? 23.954 34.720 7.903 1.00 57.43 25 ASP B CA 1
ATOM 2152 C C . ASP B 1 25 ? 22.792 35.214 8.751 1.00 56.97 25 ASP B C 1
ATOM 2153 O O . ASP B 1 25 ? 22.697 36.402 9.079 1.00 56.62 25 ASP B O 1
ATOM 2158 N N . GLU B 1 26 ? 21.902 34.286 9.067 1.00 56.45 26 GLU B N 1
ATOM 2159 C CA . GLU B 1 26 ? 20.702 34.582 9.792 1.00 56.91 26 GLU B CA 1
ATOM 2160 C C . GLU B 1 26 ? 20.384 33.459 10.740 1.00 57.05 26 GLU B C 1
ATOM 2161 O O . GLU B 1 26 ? 20.682 32.291 10.483 1.00 56.38 26 GLU B O 1
ATOM 2167 N N . ALA B 1 27 ? 19.798 33.844 11.860 1.00 57.56 27 ALA B N 1
ATOM 2168 C CA . ALA B 1 27 ? 19.458 32.915 12.904 1.00 58.41 27 ALA B CA 1
ATOM 2169 C C . ALA B 1 27 ? 17.966 32.974 13.155 1.00 58.70 27 ALA B C 1
ATOM 2170 O O . ALA B 1 27 ? 17.354 34.042 13.097 1.00 58.34 27 ALA B O 1
ATOM 2172 N N . VAL B 1 28 ? 17.370 31.826 13.422 1.00 60.11 28 VAL B N 1
ATOM 2173 C CA . VAL B 1 28 ? 15.974 31.813 13.851 1.00 61.52 28 VAL B CA 1
ATOM 2174 C C . VAL B 1 28 ? 15.979 31.310 15.264 1.00 62.35 28 VAL B C 1
ATOM 2175 O O . VAL B 1 28 ? 16.212 30.135 15.485 1.00 62.37 28 VAL B O 1
ATOM 2179 N N . PHE B 1 29 ? 15.708 32.209 16.204 1.00 63.57 29 PHE B N 1
ATOM 2180 C CA . PHE B 1 29 ? 15.597 31.887 17.619 1.00 64.94 29 PHE B CA 1
ATOM 2181 C C . PHE B 1 29 ? 14.146 31.631 18.011 1.00 66.07 29 PHE B C 1
ATOM 2182 O O . PHE B 1 29 ? 13.281 32.473 17.782 1.00 66.99 29 PHE B O 1
ATOM 2190 N N . GLN B 1 30 ? 13.894 30.486 18.624 1.00 67.22 30 GLN B N 1
ATOM 2191 C CA . GLN B 1 30 ? 12.560 30.143 19.082 1.00 68.66 30 GLN B CA 1
ATOM 2192 C C . GLN B 1 30 ? 12.429 30.549 20.537 1.00 68.75 30 GLN B C 1
ATOM 2193 O O . GLN B 1 30 ? 13.043 29.918 21.403 1.00 69.26 30 GLN B O 1
ATOM 2199 N N . VAL B 1 31 ? 11.634 31.583 20.806 1.00 68.78 31 VAL B N 1
ATOM 2200 C CA . VAL B 1 31 ? 11.498 32.107 22.164 1.00 69.27 31 VAL B CA 1
ATOM 2201 C C . VAL B 1 31 ? 10.292 31.530 22.898 1.00 70.05 31 VAL B C 1
ATOM 2202 O O . VAL B 1 31 ? 9.141 31.814 22.547 1.00 70.59 31 VAL B O 1
ATOM 2206 N N . ASN B 1 32 ? 10.573 30.724 23.920 1.00 70.42 32 ASN B N 1
ATOM 2207 C CA . ASN B 1 32 ? 9.538 30.001 24.663 1.00 71.03 32 ASN B CA 1
ATOM 2208 C C . ASN B 1 32 ? 9.466 30.381 26.133 1.00 71.30 32 ASN B C 1
ATOM 2209 O O . ASN B 1 32 ? 10.360 31.054 26.640 1.00 71.32 32 ASN B O 1
ATOM 2214 N N . MET B 1 33 ? 8.403 29.952 26.816 1.00 71.53 33 MET B N 1
ATOM 2215 C CA . MET B 1 33 ? 8.272 30.241 28.239 1.00 71.96 33 MET B CA 1
ATOM 2216 C C . MET B 1 33 ? 9.522 29.697 28.906 1.00 71.62 33 MET B C 1
ATOM 2217 O O . MET B 1 33 ? 10.077 30.334 29.813 1.00 71.55 33 MET B O 1
ATOM 2222 N N . GLU B 1 34 ? 9.953 28.523 28.413 1.00 70.94 34 GLU B N 1
ATOM 2223 C CA . GLU B 1 34 ? 11.020 27.700 28.994 1.00 70.29 34 GLU B CA 1
ATOM 2224 C C . GLU B 1 34 ? 12.394 28.249 28.696 1.00 68.90 34 GLU B C 1
ATOM 2225 O O . GLU B 1 34 ? 13.349 27.952 29.405 1.00 68.88 34 GLU B O 1
ATOM 2231 N N . GLY B 1 35 ? 12.496 29.017 27.622 1.00 67.52 35 GLY B N 1
ATOM 2232 C CA . GLY B 1 35 ? 13.765 29.593 27.238 1.00 66.23 35 GLY B CA 1
ATOM 2233 C C . GLY B 1 35 ? 13.837 29.830 25.753 1.00 65.08 35 GLY B C 1
ATOM 2234 O O . GLY B 1 35 ? 12.808 30.019 25.104 1.00 64.51 35 GLY B O 1
ATOM 2235 N N . ILE B 1 36 ? 15.072 29.828 25.239 1.00 63.95 36 ILE B N 1
ATOM 2236 C CA . ILE B 1 36 ? 15.382 30.015 23.812 1.00 61.99 36 ILE B CA 1
ATOM 2237 C C . ILE B 1 36 ? 16.011 28.762 23.192 1.00 61.64 36 ILE B C 1
ATOM 2238 O O . ILE B 1 36 ? 16.734 28.017 23.849 1.00 60.88 36 ILE B O 1
ATOM 2243 N N . GLN B 1 37 ? 15.705 28.528 21.922 1.00 61.36 37 GLN B N 1
ATOM 2244 C CA . GLN B 1 37 ? 16.170 27.343 21.221 1.00 61.05 37 GLN B CA 1
ATOM 2245 C C . GLN B 1 37 ? 16.578 27.716 19.792 1.00 61.07 37 GLN B C 1
ATOM 2246 O O . GLN B 1 37 ? 16.017 28.639 19.202 1.00 61.87 37 GLN B O 1
ATOM 2252 N N . MET B 1 38 ? 17.603 27.069 19.254 1.00 60.52 38 MET B N 1
ATOM 2253 C CA . MET B 1 38 ? 17.903 27.216 17.846 1.00 60.36 38 MET B CA 1
ATOM 2254 C C . MET B 1 38 ? 18.423 25.894 17.397 1.00 59.75 38 MET B C 1
ATOM 2255 O O . MET B 1 38 ? 19.175 25.218 18.126 1.00 60.46 38 MET B O 1
ATOM 2260 N N . ARG B 1 39 ? 18.030 25.509 16.200 1.00 58.11 39 ARG B N 1
ATOM 2261 C CA . ARG B 1 39 ? 18.586 24.321 15.622 1.00 56.91 39 ARG B CA 1
ATOM 2262 C C . ARG B 1 39 ? 18.488 24.501 14.169 1.00 56.19 39 ARG B C 1
ATOM 2263 O O . ARG B 1 39 ? 17.371 24.651 13.660 1.00 56.72 39 ARG B O 1
ATOM 2271 N N . ALA B 1 40 ? 19.642 24.521 13.507 1.00 55.15 40 ALA B N 1
ATOM 2272 C CA . ALA B 1 40 ? 19.706 24.548 12.057 1.00 54.99 40 ALA B CA 1
ATOM 2273 C C . ALA B 1 40 ? 20.950 23.848 11.487 1.00 55.99 40 ALA B C 1
ATOM 2274 O O . ALA B 1 40 ? 21.911 23.530 12.220 1.00 55.57 40 ALA B O 1
ATOM 2276 N N . ILE B 1 41 ? 20.924 23.626 10.173 1.00 56.81 41 ILE B N 1
ATOM 2277 C CA . ILE B 1 41 ? 22.086 23.167 9.420 1.00 58.03 41 ILE B CA 1
ATOM 2278 C C . ILE B 1 41 ? 22.640 24.305 8.547 1.00 59.20 41 ILE B C 1
ATOM 2279 O O . ILE B 1 41 ? 21.871 25.123 8.044 1.00 59.65 41 ILE B O 1
ATOM 2284 N N . ASP B 1 42 ? 23.960 24.358 8.355 1.00 60.42 42 ASP B N 1
ATOM 2285 C CA . ASP B 1 42 ? 24.538 25.418 7.532 1.00 61.99 42 ASP B CA 1
ATOM 2286 C C . ASP B 1 42 ? 24.368 25.134 6.052 1.00 63.28 42 ASP B C 1
ATOM 2287 O O . ASP B 1 42 ? 24.332 23.965 5.647 1.00 63.30 42 ASP B O 1
ATOM 2292 N N . PRO B 1 43 ? 24.260 26.194 5.234 1.00 64.39 43 PRO B N 1
ATOM 2293 C CA . PRO B 1 43 ? 24.157 26.018 3.780 1.00 64.97 43 PRO B CA 1
ATOM 2294 C C . PRO B 1 43 ? 25.067 24.921 3.211 1.00 65.75 43 PRO B C 1
ATOM 2295 O O . PRO B 1 43 ? 24.591 24.064 2.441 1.00 65.69 43 PRO B O 1
ATOM 2299 N N . SER B 1 44 ? 26.342 24.923 3.601 1.00 65.92 44 SER B N 1
ATOM 2300 C CA . SER B 1 44 ? 27.295 23.944 3.086 1.00 66.54 44 SER B CA 1
ATOM 2301 C C . SER B 1 44 ? 26.965 22.489 3.499 1.00 66.49 44 SER B C 1
ATOM 2302 O O . SER B 1 44 ? 27.410 21.535 2.849 1.00 66.29 44 SER B O 1
ATOM 2305 N N . ARG B 1 45 ? 26.168 22.346 4.556 1.00 66.33 45 ARG B N 1
ATOM 2306 C CA . ARG B 1 45 ? 25.596 21.062 5.005 1.00 67.43 45 ARG B CA 1
ATOM 2307 C C . ARG B 1 45 ? 26.573 20.079 5.665 1.00 67.40 45 ARG B C 1
ATOM 2308 O O . ARG B 1 45 ? 26.477 18.869 5.472 1.00 67.99 45 ARG B O 1
ATOM 2316 N N . VAL B 1 46 ? 27.495 20.603 6.473 1.00 66.97 46 VAL B N 1
ATOM 2317 C CA . VAL B 1 46 ? 28.436 19.757 7.214 1.00 65.61 46 VAL B CA 1
ATOM 2318 C C . VAL B 1 46 ? 28.104 19.840 8.695 1.00 64.52 46 VAL B C 1
ATOM 2319 O O . VAL B 1 46 ? 28.194 18.838 9.418 1.00 64.18 46 VAL B O 1
ATOM 2323 N N . VAL B 1 47 ? 27.647 21.028 9.109 1.00 62.97 47 VAL B N 1
ATOM 2324 C CA . VAL B 1 47 ? 27.457 21.364 10.506 1.00 61.36 47 VAL B CA 1
ATOM 2325 C C . VAL B 1 47 ? 25.997 21.564 10.886 1.00 60.92 47 VAL B C 1
ATOM 2326 O O . VAL B 1 47 ? 25.279 22.343 10.254 1.00 60.72 47 VAL B O 1
ATOM 2330 N N . LEU B 1 48 ? 25.589 20.878 11.948 1.00 59.72 48 LEU B N 1
ATOM 2331 C CA . LEU B 1 48 ? 24.321 21.111 12.602 1.00 59.40 48 LEU B CA 1
ATOM 2332 C C . LEU B 1 48 ? 24.580 21.769 13.960 1.00 59.50 48 LEU B C 1
ATOM 2333 O O . LEU B 1 48 ? 25.468 21.351 14.708 1.00 59.88 48 LEU B O 1
ATOM 2338 N N . VAL B 1 49 ? 23.821 22.814 14.261 1.00 59.07 49 VAL B N 1
ATOM 2339 C CA . VAL B 1 49 ? 23.905 23.472 15.553 1.00 58.15 49 VAL B CA 1
ATOM 2340 C C . VAL B 1 49 ? 22.583 23.283 16.265 1.00 58.35 49 VAL B C 1
ATOM 2341 O O . VAL B 1 49 ? 21.521 23.292 15.633 1.00 58.26 49 VAL B O 1
ATOM 2345 N N . ASP B 1 50 ? 22.671 23.098 17.574 1.00 58.17 50 ASP B N 1
ATOM 2346 C CA . ASP B 1 50 ? 21.547 23.000 18.461 1.00 59.02 50 ASP B CA 1
ATOM 2347 C C . ASP B 1 50 ? 21.859 23.868 19.687 1.00 59.20 50 ASP B C 1
ATOM 2348 O O . ASP B 1 50 ? 22.946 23.780 20.265 1.00 59.94 50 ASP B O 1
ATOM 2353 N N . LEU B 1 51 ? 20.918 24.698 20.094 1.00 59.51 51 LEU B N 1
ATOM 2354 C CA . LEU B 1 51 ? 21.195 25.688 21.121 1.00 60.02 51 LEU B CA 1
ATOM 2355 C C . LEU B 1 51 ? 20.054 25.812 22.112 1.00 60.16 51 LEU B C 1
ATOM 2356 O O . LEU B 1 51 ? 19.005 26.341 21.774 1.00 60.90 51 LEU B O 1
ATOM 2361 N N . ASN B 1 52 ? 20.258 25.363 23.336 1.00 60.07 52 ASN B N 1
ATOM 2362 C CA . ASN B 1 52 ? 19.258 25.538 24.374 1.00 60.21 52 ASN B CA 1
ATOM 2363 C C . ASN B 1 52 ? 19.666 26.580 25.446 1.00 60.04 52 ASN B C 1
ATOM 2364 O O . ASN B 1 52 ? 20.631 26.368 26.165 1.00 60.79 52 ASN B O 1
ATOM 2369 N N . LEU B 1 53 ? 18.936 27.689 25.558 1.00 59.05 53 LEU B N 1
ATOM 2370 C CA . LEU B 1 53 ? 19.158 28.658 26.635 1.00 58.83 53 LEU B CA 1
ATOM 2371 C C . LEU B 1 53 ? 17.937 28.770 27.565 1.00 58.93 53 LEU B C 1
ATOM 2372 O O . LEU B 1 53 ? 17.014 29.524 27.290 1.00 59.26 53 LEU B O 1
ATOM 2377 N N . PRO B 1 54 ? 17.914 27.992 28.649 1.00 59.23 54 PRO B N 1
ATOM 2378 C CA . PRO B 1 54 ? 16.765 28.013 29.528 1.00 59.97 54 PRO B CA 1
ATOM 2379 C C . PRO B 1 54 ? 16.558 29.360 30.207 1.00 61.40 54 PRO B C 1
ATOM 2380 O O . PRO B 1 54 ? 17.516 30.110 30.447 1.00 61.54 54 PRO B O 1
ATOM 2384 N N . GLU B 1 55 ? 15.291 29.654 30.480 1.00 62.75 55 GLU B N 1
ATOM 2385 C CA . GLU B 1 55 ? 14.841 30.787 31.266 1.00 63.93 55 GLU B CA 1
ATOM 2386 C C . GLU B 1 55 ? 15.844 31.076 32.388 1.00 63.99 55 GLU B C 1
ATOM 2387 O O . GLU B 1 55 ? 16.337 32.180 32.509 1.00 64.54 55 GLU B O 1
ATOM 2393 N N . MET B 1 56 ? 16.159 30.056 33.171 1.00 64.93 56 MET B N 1
ATOM 2394 C CA . MET B 1 56 ? 17.166 30.063 34.270 1.00 65.57 56 MET B CA 1
ATOM 2395 C C . MET B 1 56 ? 18.379 31.027 34.147 1.00 65.01 56 MET B C 1
ATOM 2396 O O . MET B 1 56 ? 18.863 31.572 35.152 1.00 65.16 56 MET B O 1
ATOM 2401 N N . LEU B 1 57 ? 18.900 31.224 32.940 1.00 64.37 57 LEU B N 1
ATOM 2402 C CA . LEU B 1 57 ? 20.178 31.964 32.811 1.00 63.71 57 LEU B CA 1
ATOM 2403 C C . LEU B 1 57 ? 20.026 33.488 32.854 1.00 63.82 57 LEU B C 1
ATOM 2404 O O . LEU B 1 57 ? 20.999 34.227 33.115 1.00 64.30 57 LEU B O 1
ATOM 2409 N N . PHE B 1 58 ? 18.806 33.946 32.600 1.00 63.10 58 PHE B N 1
ATOM 2410 C CA . PHE B 1 58 ? 18.535 35.349 32.449 1.00 62.88 58 PHE B CA 1
ATOM 2411 C C . PHE B 1 58 ? 18.150 36.039 33.762 1.00 63.65 58 PHE B C 1
ATOM 2412 O O . PHE B 1 58 ? 17.419 35.465 34.590 1.00 64.42 58 PHE B O 1
ATOM 2420 N N . SER B 1 59 ? 18.659 37.253 33.982 1.00 63.69 59 SER B N 1
ATOM 2421 C CA . SER B 1 59 ? 18.298 37.956 35.209 1.00 64.12 59 SER B CA 1
ATOM 2422 C C . SER B 1 59 ? 16.805 38.343 35.177 1.00 64.42 59 SER B C 1
ATOM 2423 O O . SER B 1 59 ? 16.130 38.295 36.203 1.00 65.24 59 SER B O 1
ATOM 2426 N N . LYS B 1 60 ? 16.290 38.665 34.003 1.00 64.06 60 LYS B N 1
ATOM 2427 C CA . LYS B 1 60 ? 14.864 38.798 33.820 1.00 64.46 60 LYS B CA 1
ATOM 2428 C C . LYS B 1 60 ? 14.432 38.093 32.547 1.00 64.57 60 LYS B C 1
ATOM 2429 O O . LYS B 1 60 ? 14.973 38.321 31.472 1.00 63.31 60 LYS B O 1
ATOM 2435 N N . TYR B 1 61 ? 13.442 37.223 32.705 1.00 65.29 61 TYR B N 1
ATOM 2436 C CA . TYR B 1 61 ? 12.846 36.512 31.601 1.00 65.70 61 TYR B CA 1
ATOM 2437 C C . TYR B 1 61 ? 11.325 36.703 31.649 1.00 66.57 61 TYR B C 1
ATOM 2438 O O . TYR B 1 61 ? 10.673 36.291 32.626 1.00 66.82 61 TYR B O 1
ATOM 2447 N N . SER B 1 62 ? 10.783 37.348 30.614 1.00 66.94 62 SER B N 1
ATOM 2448 C CA . SER B 1 62 ? 9.374 37.709 30.573 1.00 68.26 62 SER B CA 1
ATOM 2449 C C . SER B 1 62 ? 8.783 37.657 29.182 1.00 68.85 62 SER B C 1
ATOM 2450 O O . SER B 1 62 ? 8.903 38.603 28.399 1.00 68.83 62 SER B O 1
ATOM 2453 N N . VAL B 1 63 ? 8.131 36.541 28.895 1.00 69.76 63 VAL B N 1
ATOM 2454 C CA . VAL B 1 63 ? 7.504 36.312 27.613 1.00 71.18 63 VAL B CA 1
ATOM 2455 C C . VAL B 1 63 ? 5.998 36.499 27.735 1.00 71.86 63 VAL B C 1
ATOM 2456 O O . VAL B 1 63 ? 5.354 35.860 28.564 1.00 71.72 63 VAL B O 1
ATOM 2460 N N . GLU B 1 64 ? 5.445 37.391 26.919 1.00 73.12 64 GLU B N 1
ATOM 2461 C CA . GLU B 1 64 ? 3.992 37.616 26.907 1.00 74.19 64 GLU B CA 1
ATOM 2462 C C . GLU B 1 64 ? 3.297 36.637 25.944 1.00 73.77 64 GLU B C 1
ATOM 2463 O O . GLU B 1 64 ? 2.189 36.216 26.225 1.00 74.19 64 GLU B O 1
ATOM 2469 N N . SER B 1 65 ? 3.963 36.285 24.836 1.00 73.68 65 SER B N 1
ATOM 2470 C CA . SER B 1 65 ? 3.617 35.143 23.956 1.00 73.35 65 SER B CA 1
ATOM 2471 C C . SER B 1 65 ? 4.848 34.560 23.184 1.00 73.63 65 SER B C 1
ATOM 2472 O O . SER B 1 65 ? 5.791 35.305 22.826 1.00 73.02 65 SER B O 1
ATOM 2475 N N . GLU B 1 66 ? 4.809 33.247 22.906 1.00 73.24 66 GLU B N 1
ATOM 2476 C CA . GLU B 1 66 ? 5.945 32.496 22.315 1.00 73.14 66 GLU B CA 1
ATOM 2477 C C . GLU B 1 66 ? 6.271 32.748 20.842 1.00 72.89 66 GLU B C 1
ATOM 2478 O O . GLU B 1 66 ? 5.582 32.246 19.960 1.00 73.23 66 GLU B O 1
ATOM 2484 N N . GLU B 1 67 ? 7.357 33.461 20.566 1.00 72.61 67 GLU B N 1
ATOM 2485 C CA . GLU B 1 67 ? 7.636 33.879 19.180 1.00 72.09 67 GLU B CA 1
ATOM 2486 C C . GLU B 1 67 ? 8.874 33.224 18.522 1.00 71.10 67 GLU B C 1
ATOM 2487 O O . GLU B 1 67 ? 9.877 32.949 19.195 1.00 71.13 67 GLU B O 1
ATOM 2493 N N . ALA B 1 68 ? 8.771 32.986 17.210 1.00 69.43 68 ALA B N 1
ATOM 2494 C CA . ALA B 1 68 ? 9.913 32.771 16.325 1.00 68.33 68 ALA B CA 1
ATOM 2495 C C . ALA B 1 68 ? 10.344 34.147 15.897 1.00 67.79 68 ALA B C 1
ATOM 2496 O O . ALA B 1 68 ? 9.509 34.976 15.570 1.00 68.58 68 ALA B O 1
ATOM 2498 N N . ILE B 1 69 ? 11.635 34.422 15.912 1.00 66.91 69 ILE B N 1
ATOM 2499 C CA . ILE B 1 69 ? 12.127 35.707 15.424 1.00 65.97 69 ILE B CA 1
ATOM 2500 C C . ILE B 1 69 ? 13.448 35.472 14.689 1.00 64.93 69 ILE B C 1
ATOM 2501 O O . ILE B 1 69 ? 14.258 34.604 15.068 1.00 64.76 69 ILE B O 1
ATOM 2506 N N . ALA B 1 70 ? 13.672 36.241 13.639 1.00 63.34 70 ALA B N 1
ATOM 2507 C CA . ALA B 1 70 ? 14.747 35.920 12.745 1.00 62.13 70 ALA B CA 1
ATOM 2508 C C . ALA B 1 70 ? 15.482 37.174 12.388 1.00 61.53 70 ALA B C 1
ATOM 2509 O O . ALA B 1 70 ? 14.839 38.175 12.022 1.00 61.99 70 ALA B O 1
ATOM 2511 N N . PHE B 1 71 ? 16.816 37.135 12.461 1.00 60.01 71 PHE B N 1
ATOM 2512 C CA . PHE B 1 71 ? 17.608 38.337 12.143 1.00 58.62 71 PHE B CA 1
ATOM 2513 C C . PHE B 1 71 ? 18.970 38.056 11.529 1.00 58.03 71 PHE B C 1
ATOM 2514 O O . PHE B 1 71 ? 19.516 36.952 11.624 1.00 58.00 71 PHE B O 1
ATOM 2522 N N . ASP B 1 72 ? 19.504 39.083 10.884 1.00 57.55 72 ASP B N 1
ATOM 2523 C CA . ASP B 1 72 ? 20.818 39.044 10.264 1.00 57.43 72 ASP B CA 1
ATOM 2524 C C . ASP B 1 72 ? 21.860 38.814 11.360 1.00 56.76 72 ASP B C 1
ATOM 2525 O O . ASP B 1 72 ? 21.939 39.580 12.338 1.00 57.07 72 ASP B O 1
ATOM 2530 N N . LEU B 1 73 ? 22.642 37.761 11.231 1.00 55.73 73 LEU B N 1
ATOM 2531 C CA . LEU B 1 73 ? 23.617 37.495 12.287 1.00 55.49 73 LEU B CA 1
ATOM 2532 C C . LEU B 1 73 ? 24.698 38.553 12.371 1.00 56.11 73 LEU B C 1
ATOM 2533 O O . LEU B 1 73 ? 24.933 39.100 13.459 1.00 55.65 73 LEU B O 1
ATOM 2538 N N . LYS B 1 74 ? 25.304 38.865 11.226 1.00 56.33 74 LYS B N 1
ATOM 2539 C CA . LYS B 1 74 ? 26.364 39.860 11.144 1.00 58.53 74 LYS B CA 1
ATOM 2540 C C . LYS B 1 74 ? 25.951 41.290 11.598 1.00 58.67 74 LYS B C 1
ATOM 2541 O O . LYS B 1 74 ? 26.809 42.091 11.955 1.00 59.77 74 LYS B O 1
ATOM 2547 N N . ARG B 1 75 ? 24.660 41.609 11.592 1.00 58.70 75 ARG B N 1
ATOM 2548 C CA . ARG B 1 75 ? 24.190 42.921 12.076 1.00 58.45 75 ARG B CA 1
ATOM 2549 C C . ARG B 1 75 ? 23.992 42.871 13.576 1.00 56.88 75 ARG B C 1
ATOM 2550 O O . ARG B 1 75 ? 24.222 43.848 14.287 1.00 56.97 75 ARG B O 1
ATOM 2558 N N . PHE B 1 76 ? 23.525 41.735 14.053 1.00 55.10 76 PHE B N 1
ATOM 2559 C CA . PHE B 1 76 ? 23.361 41.561 15.460 1.00 54.10 76 PHE B CA 1
ATOM 2560 C C . PHE B 1 76 ? 24.744 41.563 16.104 1.00 54.40 76 PHE B C 1
ATOM 2561 O O . PHE B 1 76 ? 24.986 42.276 17.094 1.00 54.79 76 PHE B O 1
ATOM 2569 N N . LEU B 1 77 ? 25.654 40.791 15.517 1.00 53.45 77 LEU B N 1
ATOM 2570 C CA . LEU B 1 77 ? 26.975 40.603 16.082 1.00 53.28 77 LEU B CA 1
ATOM 2571 C C . LEU B 1 77 ? 27.735 41.912 16.199 1.00 53.58 77 LEU B C 1
ATOM 2572 O O . LEU B 1 77 ? 28.415 42.137 17.207 1.00 53.22 77 LEU B O 1
ATOM 2577 N N . LYS B 1 78 ? 27.650 42.746 15.160 1.00 53.46 78 LYS B N 1
ATOM 2578 C CA . LYS B 1 78 ? 28.324 44.020 15.169 1.00 53.61 78 LYS B CA 1
ATOM 2579 C C . LYS B 1 78 ? 27.790 44.827 16.343 1.00 53.60 78 LYS B C 1
ATOM 2580 O O . LYS B 1 78 ? 28.565 45.415 17.110 1.00 54.10 78 LYS B O 1
ATOM 2586 N N . VAL B 1 79 ? 26.481 44.781 16.542 1.00 52.23 79 VAL B N 1
ATOM 2587 C CA . VAL B 1 79 ? 25.901 45.407 17.707 1.00 51.39 79 VAL B CA 1
ATOM 2588 C C . VAL B 1 79 ? 26.597 44.918 18.998 1.00 51.92 79 VAL B C 1
ATOM 2589 O O . VAL B 1 79 ? 27.097 45.741 19.800 1.00 51.91 79 VAL B O 1
ATOM 2593 N N . LEU B 1 80 ? 26.648 43.594 19.194 1.00 50.49 80 LEU B N 1
ATOM 2594 C CA . LEU B 1 80 ? 27.210 43.069 20.409 1.00 50.04 80 LEU B CA 1
ATOM 2595 C C . LEU B 1 80 ? 28.701 43.361 20.566 1.00 50.42 80 LEU B C 1
ATOM 2596 O O . LEU B 1 80 ? 29.171 43.502 21.694 1.00 50.88 80 LEU B O 1
ATOM 2601 N N . LYS B 1 81 ? 29.436 43.505 19.465 1.00 50.33 81 LYS B N 1
ATOM 2602 C CA . LYS B 1 81 ? 30.858 43.817 19.570 1.00 51.04 81 LYS B CA 1
ATOM 2603 C C . LYS B 1 81 ? 31.173 45.151 20.266 1.00 51.29 81 LYS B C 1
ATOM 2604 O O . LYS B 1 81 ? 32.328 45.429 20.569 1.00 51.62 81 LYS B O 1
ATOM 2610 N N . LEU B 1 82 ? 30.152 45.968 20.513 1.00 51.42 82 LEU B N 1
ATOM 2611 C CA . LEU B 1 82 ? 30.365 47.292 21.080 1.00 51.32 82 LEU B CA 1
ATOM 2612 C C . LEU B 1 82 ? 30.154 47.214 22.552 1.00 51.49 82 LEU B C 1
ATOM 2613 O O . LEU B 1 82 ? 30.340 48.220 23.235 1.00 51.68 82 LEU B O 1
ATOM 2618 N N . ALA B 1 83 ? 29.699 46.061 23.031 1.00 51.69 83 ALA B N 1
ATOM 2619 C CA . ALA B 1 83 ? 29.382 45.923 24.427 1.00 53.42 83 ALA B CA 1
ATOM 2620 C C . ALA B 1 83 ? 30.637 46.103 25.228 1.00 54.89 83 ALA B C 1
ATOM 2621 O O . ALA B 1 83 ? 31.686 45.583 24.880 1.00 55.41 83 ALA B O 1
ATOM 2623 N N . ARG B 1 84 ? 30.534 46.888 26.280 1.00 57.61 84 ARG B N 1
ATOM 2624 C CA . ARG B 1 84 ? 31.677 47.153 27.178 1.00 60.67 84 ARG B CA 1
ATOM 2625 C C . ARG B 1 84 ? 31.766 46.098 28.301 1.00 61.27 84 ARG B C 1
ATOM 2626 O O . ARG B 1 84 ? 30.836 45.303 28.493 1.00 61.09 84 ARG B O 1
ATOM 2634 N N . SER B 1 85 ? 32.867 46.120 29.049 1.00 62.42 85 SER B N 1
ATOM 2635 C CA . SER B 1 85 ? 33.087 45.211 30.178 1.00 62.66 85 SER B CA 1
ATOM 2636 C C . SER B 1 85 ? 31.834 44.763 30.955 1.00 62.95 85 SER B C 1
ATOM 2637 O O . SER B 1 85 ? 31.520 43.586 30.977 1.00 63.91 85 SER B O 1
ATOM 2640 N N . ARG B 1 86 ? 31.111 45.647 31.604 1.00 62.55 86 ARG B N 1
ATOM 2641 C CA . ARG B 1 86 ? 30.093 45.110 32.465 1.00 62.99 86 ARG B CA 1
ATOM 2642 C C . ARG B 1 86 ? 28.650 45.186 31.924 1.00 62.42 86 ARG B C 1
ATOM 2643 O O . ARG B 1 86 ? 27.679 44.863 32.651 1.00 63.49 86 ARG B O 1
ATOM 2651 N N . ASP B 1 87 ? 28.505 45.571 30.656 1.00 60.30 87 ASP B N 1
ATOM 2652 C CA . ASP B 1 87 ? 27.195 45.857 30.068 1.00 58.30 87 ASP B CA 1
ATOM 2653 C C . ASP B 1 87 ? 26.170 44.718 30.214 1.00 57.46 87 ASP B C 1
ATOM 2654 O O . ASP B 1 87 ? 26.468 43.555 29.973 1.00 56.93 87 ASP B O 1
ATOM 2659 N N . THR B 1 88 ? 24.969 45.077 30.651 1.00 56.92 88 THR B N 1
ATOM 2660 C CA . THR B 1 88 ? 23.773 44.226 30.559 1.00 56.26 88 THR B CA 1
ATOM 2661 C C . THR B 1 88 ? 23.260 44.224 29.110 1.00 55.29 88 THR B C 1
ATOM 2662 O O . THR B 1 88 ? 23.495 45.168 28.355 1.00 55.95 88 THR B O 1
ATOM 2666 N N . LEU B 1 89 ? 22.602 43.153 28.705 1.00 53.59 89 LEU B N 1
ATOM 2667 C CA . LEU B 1 89 ? 22.014 43.088 27.388 1.00 52.69 89 LEU B CA 1
ATOM 2668 C C . LEU B 1 89 ? 20.483 42.943 27.500 1.00 52.75 89 LEU B C 1
ATOM 2669 O O . LEU B 1 89 ? 19.983 42.083 28.221 1.00 52.68 89 LEU B O 1
ATOM 2674 N N . VAL B 1 90 ? 19.746 43.769 26.774 1.00 53.06 90 VAL B N 1
ATOM 2675 C CA . VAL B 1 90 ? 18.289 43.641 26.750 1.00 52.56 90 VAL B CA 1
ATOM 2676 C C . VAL B 1 90 ? 17.825 43.270 25.348 1.00 53.15 90 VAL B C 1
ATOM 2677 O O . VAL B 1 90 ? 18.236 43.911 24.369 1.00 52.48 90 VAL B O 1
ATOM 2681 N N . LEU B 1 91 ? 16.960 42.254 25.270 1.00 53.45 91 LEU B N 1
ATOM 2682 C CA . LEU B 1 91 ? 16.205 41.973 24.052 1.00 54.49 91 LEU B CA 1
ATOM 2683 C C . LEU B 1 91 ? 14.709 42.170 24.259 1.00 55.40 91 LEU B C 1
ATOM 2684 O O . LEU B 1 91 ? 14.133 41.693 25.222 1.00 55.62 91 LEU B O 1
ATOM 2689 N N . ARG B 1 92 ? 14.078 42.881 23.345 1.00 57.26 92 ARG B N 1
ATOM 2690 C CA . ARG B 1 92 ? 12.673 43.242 23.491 1.00 59.25 92 ARG B CA 1
ATOM 2691 C C . ARG B 1 92 ? 12.016 43.303 22.092 1.00 60.54 92 ARG B C 1
ATOM 2692 O O . ARG B 1 92 ? 12.516 44.002 21.191 1.00 60.17 92 ARG B O 1
ATOM 2700 N N . LYS B 1 93 ? 10.965 42.495 21.895 1.00 61.78 93 LYS B N 1
ATOM 2701 C CA . LYS B 1 93 ? 10.007 42.732 20.831 1.00 63.51 93 LYS B CA 1
ATOM 2702 C C . LYS B 1 93 ? 8.716 43.290 21.439 1.00 64.80 93 LYS B C 1
ATOM 2703 O O . LYS B 1 93 ? 8.191 42.749 22.427 1.00 63.48 93 LYS B O 1
ATOM 2709 N N . GLY B 1 94 ? 8.269 44.403 20.844 1.00 67.20 94 GLY B N 1
ATOM 2710 C CA . GLY B 1 94 ? 6.913 44.968 20.978 1.00 69.96 94 GLY B CA 1
ATOM 2711 C C . GLY B 1 94 ? 6.209 44.847 19.624 1.00 72.25 94 GLY B C 1
ATOM 2712 O O . GLY B 1 94 ? 6.768 44.254 18.690 1.00 72.82 94 GLY B O 1
ATOM 2713 N N . GLY B 1 95 ? 5.007 45.418 19.486 1.00 73.71 95 GLY B N 1
ATOM 2714 C CA . GLY B 1 95 ? 4.051 44.976 18.431 1.00 75.40 95 GLY B CA 1
ATOM 2715 C C . GLY B 1 95 ? 4.400 45.174 16.950 1.00 76.68 95 GLY B C 1
ATOM 2716 O O . GLY B 1 95 ? 3.503 45.484 16.136 1.00 77.69 95 GLY B O 1
ATOM 2717 N N . GLU B 1 96 ? 5.672 44.980 16.583 1.00 76.78 96 GLU B N 1
ATOM 2718 C CA . GLU B 1 96 ? 6.155 45.302 15.234 1.00 77.52 96 GLU B CA 1
ATOM 2719 C C . GLU B 1 96 ? 7.389 44.496 14.801 1.00 77.21 96 GLU B C 1
ATOM 2720 O O . GLU B 1 96 ? 8.071 43.894 15.639 1.00 77.66 96 GLU B O 1
ATOM 2726 N N . ASN B 1 97 ? 7.684 44.513 13.500 1.00 76.60 97 ASN B N 1
ATOM 2727 C CA . ASN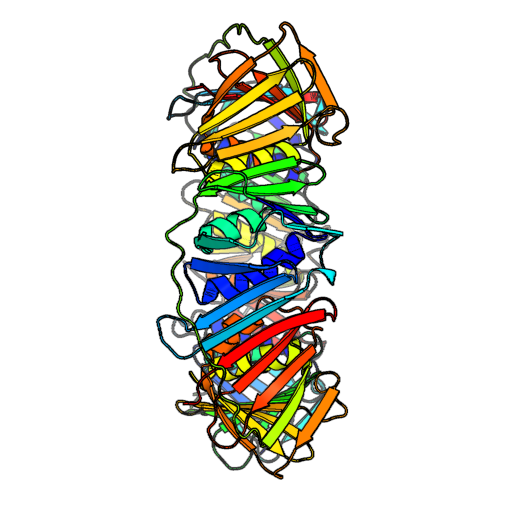 B 1 97 ? 8.843 43.792 12.942 1.00 76.01 97 ASN B CA 1
ATOM 2728 C C . ASN B 1 97 ? 10.215 44.435 13.213 1.00 74.62 97 ASN B C 1
ATOM 2729 O O . ASN B 1 97 ? 10.911 44.841 12.270 1.00 74.29 97 ASN B O 1
ATOM 2734 N N . PHE B 1 98 ? 10.575 44.497 14.506 1.00 72.59 98 PHE B N 1
ATOM 2735 C CA . PHE B 1 98 ? 11.839 45.031 15.011 1.00 70.21 98 PHE B CA 1
ATOM 2736 C C . PHE B 1 98 ? 12.244 44.395 16.346 1.00 68.11 98 PHE B C 1
ATOM 2737 O O . PHE B 1 98 ? 11.410 44.127 17.222 1.00 67.89 98 PHE B O 1
ATOM 2745 N N . LEU B 1 99 ? 13.541 44.134 16.480 1.00 65.61 99 LEU B N 1
ATOM 2746 C CA . LEU B 1 99 ? 14.117 43.664 17.738 1.00 62.90 99 LEU B CA 1
ATOM 2747 C C . LEU B 1 99 ? 14.820 44.826 18.444 1.00 61.40 99 LEU B C 1
ATOM 2748 O O . LEU B 1 99 ? 15.754 45.443 17.918 1.00 60.84 99 LEU B O 1
ATOM 2753 N N . GLU B 1 100 ? 14.352 45.117 19.644 1.00 59.39 100 GLU B N 1
ATOM 2754 C CA . GLU B 1 100 ? 14.916 46.205 20.415 1.00 58.01 100 GLU B CA 1
ATOM 2755 C C . GLU B 1 100 ? 16.103 45.625 21.155 1.00 55.03 100 GLU B C 1
ATOM 2756 O O . GLU B 1 100 ? 15.924 44.718 21.964 1.00 54.45 100 GLU B O 1
ATOM 2762 N N . VAL B 1 101 ? 17.301 46.132 20.848 1.00 52.35 101 VAL B N 1
ATOM 2763 C CA . VAL B 1 101 ? 18.555 45.680 21.479 1.00 49.85 101 VAL B CA 1
ATOM 2764 C C . VAL B 1 101 ? 19.199 46.744 22.390 1.00 48.64 101 VAL B C 1
ATOM 2765 O O . VAL B 1 101 ? 19.633 47.812 21.955 1.00 46.87 101 VAL B O 1
ATOM 2769 N N . GLY B 1 102 ? 19.294 46.418 23.661 1.00 48.41 102 GLY B N 1
ATOM 2770 C CA . GLY B 1 102 ? 19.815 47.380 24.614 1.00 48.07 102 GLY B CA 1
ATOM 2771 C C . GLY B 1 102 ? 21.114 46.897 25.209 1.00 48.04 102 GLY B C 1
ATOM 2772 O O . GLY B 1 102 ? 21.176 45.757 25.651 1.00 48.79 102 GLY B O 1
ATOM 2773 N N . LEU B 1 103 ? 22.130 47.765 25.211 1.00 47.58 103 LEU B N 1
ATOM 2774 C CA . LEU B 1 103 ? 23.395 47.559 25.917 1.00 47.35 103 LEU B CA 1
ATOM 2775 C C . LEU B 1 103 ? 23.475 48.526 27.110 1.00 47.91 103 LEU B C 1
ATOM 2776 O O . LEU B 1 103 ? 23.803 49.701 26.943 1.00 48.02 103 LEU B O 1
ATOM 2781 N N . LEU B 1 104 ? 23.162 48.035 28.311 1.00 48.96 104 LEU B N 1
ATOM 2782 C CA . LEU B 1 104 ? 22.950 48.929 29.456 1.00 50.50 104 LEU B CA 1
ATOM 2783 C C . LEU B 1 104 ? 24.131 49.000 30.422 1.00 51.86 104 LEU B C 1
ATOM 2784 O O . LEU B 1 104 ? 24.534 47.982 31.025 1.00 52.27 104 LEU B O 1
ATOM 2789 N N . GLY B 1 105 ? 24.678 50.204 30.571 1.00 52.65 105 GLY B N 1
ATOM 2790 C CA . GLY B 1 105 ? 25.911 50.375 31.343 1.00 53.76 105 GLY B CA 1
ATOM 2791 C C . GLY B 1 105 ? 26.275 51.796 31.712 1.00 53.76 105 GLY B C 1
ATOM 2792 O O . GLY B 1 105 ? 25.420 52.542 32.131 1.00 53.46 105 GLY B O 1
ATOM 2793 N N . ASP B 1 106 ? 27.557 52.146 31.609 1.00 54.88 106 ASP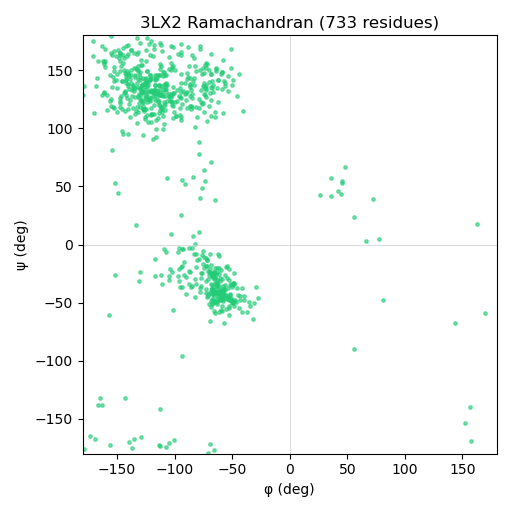 B N 1
ATOM 2794 C CA . ASP B 1 106 ? 27.998 53.549 31.715 1.00 56.09 106 ASP B CA 1
ATOM 2795 C C . ASP B 1 106 ? 27.198 54.462 30.750 1.00 56.83 106 ASP B C 1
ATOM 2796 O O . ASP B 1 106 ? 26.785 55.582 31.111 1.00 55.47 106 ASP B O 1
ATOM 2801 N N . GLU B 1 107 ? 27.023 53.947 29.520 1.00 57.47 107 GLU B N 1
ATOM 2802 C CA . GLU B 1 107 ? 26.149 54.490 28.485 1.00 57.76 107 GLU B CA 1
ATOM 2803 C C . GLU B 1 107 ? 24.981 53.525 28.314 1.00 56.80 107 GLU B C 1
ATOM 2804 O O . GLU B 1 107 ? 25.124 52.340 28.559 1.00 57.61 107 GLU B O 1
ATOM 2810 N N . ASN B 1 108 ? 23.807 54.021 27.962 1.00 55.76 108 ASN B N 1
ATOM 2811 C CA . ASN B 1 108 ? 22.722 53.139 27.582 1.00 55.16 108 ASN B CA 1
ATOM 2812 C C . ASN B 1 108 ? 22.620 53.245 26.079 1.00 55.64 108 ASN B C 1
ATOM 2813 O O . ASN B 1 108 ? 22.586 54.351 25.546 1.0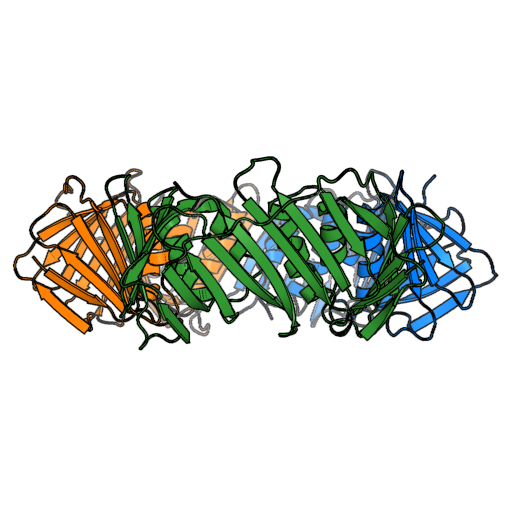0 56.11 108 ASN B O 1
ATOM 2818 N N . THR B 1 109 ? 22.641 52.112 25.382 1.00 55.39 109 THR B N 1
ATOM 2819 C CA . THR B 1 109 ? 22.469 52.149 23.935 1.00 54.92 109 THR B CA 1
ATOM 2820 C C . THR B 1 109 ? 21.408 51.195 23.463 1.00 54.40 109 THR B C 1
ATOM 2821 O O . THR B 1 109 ? 21.423 50.031 23.837 1.00 53.76 109 THR B O 1
ATOM 2825 N N . TRP B 1 110 ? 20.512 51.712 22.621 1.00 54.62 110 TRP B N 1
ATOM 2826 C CA . TRP B 1 110 ? 19.374 50.966 22.086 1.00 54.43 110 TRP B CA 1
ATOM 2827 C C . TRP B 1 110 ? 19.374 50.886 20.556 1.00 55.54 110 TRP B C 1
ATOM 2828 O O . TRP B 1 110 ? 19.491 51.919 19.866 1.00 56.39 110 TRP B O 1
ATOM 2839 N N . PHE B 1 111 ? 19.286 49.677 20.014 1.00 56.03 111 PHE B N 1
ATOM 2840 C CA . PHE B 1 111 ? 19.106 49.554 18.572 1.00 57.33 111 PHE B CA 1
ATOM 2841 C C . PHE B 1 111 ? 17.703 49.059 18.281 1.00 59.17 111 PHE B C 1
ATOM 2842 O O . PHE B 1 111 ? 17.106 48.339 19.079 1.00 59.18 111 PHE B O 1
ATOM 2850 N N . LYS B 1 112 ? 17.172 49.483 17.148 1.00 60.79 112 LYS B N 1
ATOM 2851 C CA . LYS B 1 112 ? 16.032 48.819 16.551 1.00 63.06 112 LYS B CA 1
ATOM 2852 C C . LYS B 1 112 ? 16.612 48.149 15.330 1.00 63.74 112 LYS B C 1
ATOM 2853 O O . LYS B 1 112 ? 17.155 48.827 14.463 1.00 63.81 112 LYS B O 1
ATOM 2859 N N . LEU B 1 113 ? 16.540 46.830 15.246 1.00 65.02 113 LEU B N 1
ATOM 2860 C CA . LEU B 1 113 ? 16.943 46.179 13.991 1.00 66.33 113 LEU B CA 1
ATOM 2861 C C . LEU B 1 113 ? 15.822 45.287 13.547 1.00 67.09 113 LEU B C 1
ATOM 2862 O O . LEU B 1 113 ? 15.169 44.655 14.397 1.00 66.68 113 LEU B O 1
ATOM 2867 N N . PRO B 1 114 ? 15.607 45.217 12.216 1.00 68.00 114 PRO B N 1
ATOM 2868 C CA . PRO B 1 114 ? 14.424 44.601 11.631 1.00 68.62 114 PRO B CA 1
ATOM 2869 C C . PRO B 1 114 ? 14.463 43.107 11.765 1.00 69.10 114 PRO B C 1
ATOM 2870 O O . PRO B 1 114 ? 15.538 42.517 11.912 1.00 69.30 114 PRO B O 1
ATOM 2874 N N . LEU B 1 115 ? 13.282 42.512 11.746 1.00 69.88 115 LEU B N 1
ATOM 2875 C CA . LEU B 1 115 ? 13.146 41.071 11.644 1.00 70.62 115 LEU B CA 1
ATOM 2876 C C . LEU B 1 115 ? 12.965 40.705 10.187 1.00 71.15 115 LEU B C 1
ATOM 2877 O O . LEU B 1 115 ? 12.269 41.394 9.445 1.00 71.25 115 LEU B O 1
ATOM 2882 N N . ILE B 1 116 ? 13.609 39.626 9.776 1.00 72.10 116 ILE B N 1
ATOM 2883 C CA . ILE B 1 116 ? 13.430 39.100 8.438 1.00 73.27 116 ILE B CA 1
ATOM 2884 C C . ILE B 1 116 ? 12.491 37.907 8.514 1.00 73.57 116 ILE B C 1
ATOM 2885 O O . ILE B 1 116 ? 12.185 37.432 9.602 1.00 73.62 116 ILE B O 1
ATOM 2890 N N . ASP B 1 117 ? 12.050 37.426 7.355 1.00 74.70 117 ASP B N 1
ATOM 2891 C CA . ASP B 1 117 ? 11.137 36.275 7.266 1.00 75.46 117 ASP B CA 1
ATOM 2892 C C . ASP B 1 117 ? 11.592 34.954 7.903 1.00 75.92 117 ASP B C 1
ATOM 2893 O O . ASP B 1 117 ? 12.544 34.269 7.467 1.00 75.66 117 ASP B O 1
ATOM 2898 N N . ALA B 1 118 ? 10.848 34.618 8.949 1.00 76.54 118 ALA B N 1
ATOM 2899 C CA . ALA B 1 118 ? 11.316 33.770 10.026 1.00 76.72 118 ALA B CA 1
ATOM 2900 C C . ALA B 1 118 ? 11.158 32.315 9.689 1.00 77.19 118 ALA B C 1
ATOM 2901 O O . ALA B 1 118 ? 10.513 31.554 10.433 1.00 77.68 118 ALA B O 1
ATOM 2903 N N . ASN B 1 119 ? 11.772 31.883 8.597 1.00 77.22 119 ASN B N 1
ATOM 2904 C CA . ASN B 1 119 ? 11.495 30.520 8.227 1.00 77.32 119 ASN B CA 1
ATOM 2905 C C . ASN B 1 119 ? 12.563 29.433 8.208 1.00 77.44 119 ASN B C 1
ATOM 2906 O O . ASN B 1 119 ? 13.274 29.283 7.216 1.00 77.17 119 ASN B O 1
ATOM 2911 N N . THR B 1 120 ? 12.595 28.622 9.267 1.00 77.61 120 THR B N 1
ATOM 2912 C CA . THR B 1 120 ? 13.500 27.452 9.323 1.00 77.97 120 THR B CA 1
ATOM 2913 C C . THR B 1 120 ? 12.794 26.125 9.735 1.00 78.41 120 THR B C 1
ATOM 2914 O O . THR B 1 120 ? 12.009 26.096 10.683 1.00 78.48 120 THR B O 1
ATOM 2918 N N . PRO B 1 121 ? 13.083 25.024 9.015 1.00 78.87 121 PRO B N 1
ATOM 2919 C CA . PRO B 1 121 ? 12.331 23.779 9.224 1.00 79.37 121 PRO B CA 1
ATOM 2920 C C . PRO B 1 121 ? 12.557 23.071 10.563 1.00 79.78 121 PRO B C 1
ATOM 2921 O O . PRO B 1 121 ? 13.516 23.362 11.275 1.00 79.68 121 PRO B O 1
ATOM 2925 N N . GLU B 1 122 ? 11.645 22.157 10.886 1.00 80.63 122 GLU B N 1
ATOM 2926 C CA . GLU B 1 122 ? 11.840 21.181 11.947 1.00 81.32 122 GLU B CA 1
ATOM 2927 C C . GLU B 1 122 ? 12.940 20.188 11.579 1.00 81.95 122 GLU B C 1
ATOM 2928 O O . GLU B 1 122 ? 13.053 19.781 10.418 1.00 81.87 122 GLU B O 1
ATOM 2934 N N . ILE B 1 123 ? 13.757 19.820 12.566 1.00 82.55 123 ILE B N 1
ATOM 2935 C CA . ILE B 1 123 ? 14.936 18.990 12.339 1.00 83.17 123 ILE B CA 1
ATOM 2936 C C . ILE B 1 123 ? 15.072 17.995 13.478 1.00 83.43 123 ILE B C 1
ATOM 2937 O O . ILE B 1 123 ? 14.907 18.365 14.633 1.00 83.52 123 ILE B O 1
ATOM 2942 N N . GLU B 1 124 ? 15.374 16.738 13.148 1.00 84.02 124 GLU B N 1
ATOM 2943 C CA . GLU B 1 124 ? 15.591 15.681 14.150 1.00 84.56 124 GLU B CA 1
ATOM 2944 C C . GLU B 1 124 ? 17.088 15.398 14.319 1.00 84.27 124 GLU B C 1
ATOM 2945 O O . GLU B 1 124 ? 17.795 15.153 13.333 1.00 84.47 124 GLU B O 1
ATOM 2951 N N . ILE B 1 125 ? 17.567 15.452 15.559 1.00 83.66 125 ILE B N 1
ATOM 2952 C CA . ILE B 1 125 ? 18.945 15.089 15.882 1.00 83.27 125 ILE B CA 1
ATOM 2953 C C . ILE B 1 125 ? 18.999 13.549 16.012 1.00 83.23 125 ILE B C 1
ATOM 2954 O O . ILE B 1 125 ? 18.583 12.998 17.040 1.00 83.29 125 ILE B O 1
ATOM 2959 N N . PRO B 1 126 ? 19.492 12.842 14.963 1.00 82.87 126 PRO B N 1
ATOM 2960 C CA . PRO B 1 126 ? 19.443 11.371 15.033 1.00 82.60 126 PRO B CA 1
ATOM 2961 C C . PRO B 1 126 ? 20.401 10.837 16.098 1.00 82.12 126 PRO B C 1
ATOM 2962 O O . PRO B 1 126 ? 21.592 11.175 16.088 1.00 82.77 126 PRO B O 1
ATOM 2966 N N . SER B 1 127 ? 19.880 10.049 17.037 1.00 80.88 127 SER B N 1
ATOM 2967 C CA . SER B 1 127 ? 20.739 9.384 17.992 1.00 79.04 127 SER B CA 1
ATOM 2968 C C . SER B 1 127 ? 21.686 8.620 17.098 1.00 77.69 127 SER B C 1
ATOM 2969 O O . SER B 1 127 ? 21.259 8.061 16.075 1.00 78.02 127 SER B O 1
ATOM 2972 N N . LEU B 1 128 ? 22.968 8.661 17.441 1.00 75.55 128 LEU B N 1
ATOM 2973 C CA . LEU B 1 128 ? 24.001 7.971 16.673 1.00 73.22 128 LEU B CA 1
ATOM 2974 C C . LEU B 1 128 ? 25.104 7.321 17.552 1.00 70.93 128 LEU B C 1
ATOM 2975 O O . LEU B 1 128 ? 25.433 7.829 18.645 1.00 70.03 128 LEU B O 1
ATOM 2980 N N . PRO B 1 129 ? 25.677 6.200 17.061 1.00 68.62 129 PRO B N 1
ATOM 2981 C CA . PRO B 1 129 ? 26.456 5.254 17.876 1.00 67.08 129 PRO B CA 1
ATOM 2982 C C . PRO B 1 129 ? 27.896 5.681 18.192 1.00 65.01 129 PRO B C 1
ATOM 2983 O O . PRO B 1 129 ? 28.868 5.186 17.573 1.00 64.22 129 PRO B O 1
ATOM 2987 N N . TRP B 1 130 ? 28.010 6.586 19.166 1.00 63.02 130 TRP B N 1
ATOM 2988 C CA . TRP B 1 130 ? 29.304 7.060 19.618 1.00 61.50 130 TRP B CA 1
ATOM 2989 C C . TRP B 1 130 ? 30.004 5.983 20.435 1.00 59.95 130 TRP B C 1
ATOM 2990 O O . TRP B 1 130 ? 29.375 5.350 21.279 1.00 60.33 130 TRP B O 1
ATOM 3001 N N . THR B 1 131 ? 31.287 5.760 20.166 1.00 58.03 131 THR B N 1
ATOM 3002 C CA . THR B 1 131 ? 32.099 4.783 20.925 1.00 56.61 131 THR B CA 1
ATOM 3003 C C . THR B 1 131 ? 33.063 5.446 21.938 1.00 55.72 131 THR B C 1
ATOM 3004 O O . THR B 1 131 ? 33.495 4.807 22.914 1.00 55.31 131 THR B O 1
ATOM 3008 N N . VAL B 1 132 ? 33.370 6.731 21.701 1.00 53.95 132 VAL B N 1
ATOM 3009 C CA . VAL B 1 132 ? 34.299 7.525 22.513 1.00 52.45 132 VAL B CA 1
ATOM 3010 C C . VAL B 1 132 ? 33.693 8.815 23.038 1.00 51.77 132 VAL B C 1
ATOM 3011 O O . VAL B 1 132 ? 33.129 9.621 22.270 1.00 52.29 132 VAL B O 1
ATOM 3015 N N . LYS B 1 133 ? 33.803 9.021 24.342 1.00 50.01 133 LYS B N 1
ATOM 3016 C CA . LYS B 1 133 ? 33.474 10.315 24.920 1.00 49.18 133 LYS B CA 1
ATOM 3017 C C . LYS B 1 133 ? 34.680 10.960 25.620 1.00 48.58 133 LYS B C 1
ATOM 3018 O O . LYS B 1 133 ? 35.512 10.257 26.258 1.00 48.66 133 LYS B O 1
ATOM 3024 N N . ALA B 1 134 ? 34.782 12.287 25.501 1.00 46.70 134 ALA B N 1
ATOM 3025 C CA . ALA B 1 134 ? 35.750 13.061 26.303 1.00 44.91 134 ALA B CA 1
ATOM 3026 C C . ALA B 1 134 ? 35.349 14.504 26.709 1.00 44.75 134 ALA B C 1
ATOM 3027 O O . ALA B 1 134 ? 34.588 15.208 25.976 1.00 44.21 134 ALA B O 1
ATOM 3029 N N . VAL B 1 135 ? 35.863 14.920 27.875 1.00 43.56 135 VAL B N 1
ATOM 3030 C CA . VAL B 1 135 ? 35.772 16.291 28.382 1.00 43.92 135 VAL B CA 1
ATOM 3031 C C . VAL B 1 135 ? 37.200 16.873 28.296 1.00 44.26 135 VAL B C 1
ATOM 3032 O O . VAL B 1 135 ? 38.120 16.412 28.989 1.00 44.50 135 VAL B O 1
ATOM 3036 N N . VAL B 1 136 ? 37.416 17.827 27.397 1.00 43.44 136 VAL B N 1
ATOM 3037 C CA . VAL B 1 136 ? 38.741 18.427 27.256 1.00 42.91 136 VAL B CA 1
ATOM 3038 C C . VAL B 1 136 ? 38.637 19.947 27.492 1.00 42.74 136 VAL B C 1
ATOM 3039 O O . VAL B 1 136 ? 37.528 20.495 27.457 1.00 43.88 136 VAL B O 1
ATOM 3043 N N . LEU B 1 137 ? 39.757 20.624 27.752 1.00 40.56 137 LEU B N 1
ATOM 3044 C CA . LEU B 1 137 ? 39.727 22.091 27.848 1.00 38.07 137 LEU B CA 1
ATOM 3045 C C . LEU B 1 137 ? 39.898 22.665 26.445 1.00 36.21 137 LEU B C 1
ATOM 3046 O O . LEU B 1 137 ? 40.690 22.178 25.703 1.00 36.71 137 LEU B O 1
ATOM 3051 N N . ALA B 1 138 ? 39.128 23.683 26.078 1.00 35.78 138 ALA B N 1
ATOM 3052 C CA . ALA B 1 138 ? 39.181 24.299 24.728 1.00 34.01 138 ALA B CA 1
ATOM 3053 C C . ALA B 1 138 ? 40.614 24.507 24.210 1.00 34.30 138 ALA B C 1
ATOM 3054 O O . ALA B 1 138 ? 40.923 24.239 23.031 1.00 33.24 138 ALA B O 1
ATOM 3056 N N . GLY B 1 139 ? 41.471 25.016 25.095 1.00 34.05 139 GLY B N 1
ATOM 3057 C CA . GLY B 1 139 ? 42.828 25.382 24.715 1.00 35.57 139 GLY B CA 1
ATOM 3058 C C . GLY B 1 139 ? 43.512 24.243 24.038 1.00 35.93 139 GLY B C 1
ATOM 3059 O O . GLY B 1 139 ? 44.118 24.415 22.968 1.00 37.42 139 GLY B O 1
ATOM 3060 N N . ALA B 1 140 ? 43.407 23.079 24.656 1.00 36.02 140 ALA B N 1
ATOM 3061 C CA . ALA B 1 140 ? 43.934 21.852 24.082 1.00 37.55 140 ALA B CA 1
ATOM 3062 C C . ALA B 1 140 ? 43.374 21.573 22.670 1.00 37.49 140 ALA B C 1
ATOM 3063 O O . ALA B 1 140 ? 44.127 21.412 21.726 1.00 38.13 140 ALA B O 1
ATOM 3065 N N . LEU B 1 141 ? 42.063 21.525 22.493 1.00 37.84 141 LEU B N 1
ATOM 3066 C CA . LEU B 1 141 ? 41.583 21.320 21.132 1.00 37.78 141 LEU B CA 1
ATOM 3067 C C . LEU B 1 141 ? 42.005 22.418 20.164 1.00 37.14 141 LEU B C 1
ATOM 3068 O O . LEU B 1 141 ? 42.277 22.135 19.024 1.00 37.07 141 LEU B O 1
ATOM 3073 N N . LYS B 1 142 ? 42.021 23.676 20.578 1.00 37.50 142 LYS B N 1
ATOM 3074 C CA . LYS B 1 142 ? 42.455 24.752 19.651 1.00 37.73 142 LYS B CA 1
ATOM 3075 C C . LYS B 1 142 ? 43.911 24.580 19.244 1.00 37.69 142 LYS B C 1
ATOM 3076 O O . LYS B 1 142 ? 44.283 24.963 18.160 1.00 36.16 142 LYS B O 1
ATOM 3082 N N . ARG B 1 143 ? 44.762 24.049 20.120 1.00 37.99 143 ARG B N 1
ATOM 3083 C CA . ARG B 1 143 ? 46.135 23.937 19.674 1.00 39.06 143 ARG B CA 1
ATOM 3084 C C . ARG B 1 143 ? 46.163 22.864 18.641 1.00 39.19 143 ARG B C 1
ATOM 3085 O O . ARG B 1 143 ? 46.732 23.069 17.588 1.00 41.17 143 ARG B O 1
ATOM 3093 N N . ALA B 1 144 ? 45.450 21.782 18.902 1.00 37.65 144 ALA B N 1
ATOM 3094 C CA . ALA B 1 144 ? 45.493 20.626 18.090 1.00 37.87 144 ALA B CA 1
ATOM 3095 C C . ALA B 1 144 ? 45.095 20.956 16.658 1.00 39.05 144 ALA B C 1
ATOM 3096 O O . ALA B 1 144 ? 45.816 20.618 15.686 1.00 38.87 144 ALA B O 1
ATOM 3098 N N . VAL B 1 145 ? 43.982 21.666 16.537 1.00 40.01 145 VAL B N 1
ATOM 3099 C CA . VAL B 1 145 ? 43.440 22.039 15.249 1.00 41.22 145 VAL B CA 1
ATOM 3100 C C . VAL B 1 145 ? 44.396 22.932 14.568 1.00 41.95 145 VAL B C 1
ATOM 3101 O O . VAL B 1 145 ? 44.626 22.781 13.393 1.00 42.81 145 VAL B O 1
ATOM 3105 N N . LYS B 1 146 ? 44.983 23.856 15.325 1.00 43.21 146 LYS B N 1
ATOM 3106 C CA . LYS B 1 146 ? 45.860 24.854 14.764 1.00 43.89 146 LYS B CA 1
ATOM 3107 C C . LYS B 1 146 ? 47.141 24.169 14.238 1.00 43.45 146 LYS B C 1
ATOM 3108 O O . LYS B 1 146 ? 47.588 24.474 13.132 1.00 43.76 146 LYS B O 1
ATOM 3114 N N . ALA B 1 147 ? 47.692 23.218 14.992 1.00 41.99 147 ALA B N 1
ATOM 3115 C CA . ALA B 1 147 ? 48.819 22.456 14.493 1.00 42.76 147 ALA B CA 1
ATOM 3116 C C . ALA B 1 147 ? 48.438 21.545 13.277 1.00 42.80 147 ALA B C 1
ATOM 3117 O O . ALA B 1 147 ? 49.168 21.505 12.310 1.00 41.96 147 ALA B O 1
ATOM 3119 N N . ALA B 1 148 ? 47.299 20.861 13.322 1.00 42.79 148 ALA B N 1
ATOM 3120 C CA . ALA B 1 148 ? 46.808 20.112 12.143 1.00 44.18 148 ALA B CA 1
ATOM 3121 C C . ALA B 1 148 ? 46.685 20.939 10.821 1.00 45.39 148 ALA B C 1
ATOM 3122 O O . ALA B 1 148 ? 47.118 20.486 9.762 1.00 44.73 148 ALA B O 1
ATOM 3124 N N . LYS B 1 149 ? 46.112 22.152 10.919 1.00 47.02 149 LYS B N 1
ATOM 3125 C CA . LYS B 1 149 ? 45.938 23.128 9.818 1.00 47.26 149 LYS B CA 1
ATOM 3126 C C . LYS B 1 149 ? 47.159 23.399 8.969 1.00 48.32 149 LYS B C 1
ATOM 3127 O O . LYS B 1 149 ? 47.026 23.658 7.778 1.00 49.02 149 LYS B O 1
ATOM 3133 N N . LEU B 1 150 ? 48.340 23.370 9.594 1.00 48.53 150 LEU B N 1
ATOM 3134 C CA . LEU B 1 150 ? 49.651 23.420 8.928 1.00 48.19 150 LEU B CA 1
ATOM 3135 C C . LEU B 1 150 ? 49.961 22.310 7.920 1.00 48.17 150 LEU B C 1
ATOM 3136 O O . LEU B 1 150 ? 50.741 22.498 6.980 1.00 47.28 150 LEU B O 1
ATOM 3141 N N . VAL B 1 151 ? 49.384 21.149 8.160 1.00 48.10 151 VAL B N 1
ATOM 3142 C CA . VAL B 1 151 ? 49.735 19.953 7.451 1.00 49.03 151 VAL B CA 1
ATOM 3143 C C . VAL B 1 151 ? 48.655 19.580 6.426 1.00 50.43 151 VAL B C 1
ATOM 3144 O O . VAL B 1 151 ? 48.934 18.945 5.390 1.00 50.53 151 VAL B O 1
ATOM 3148 N N . SER B 1 152 ? 47.422 19.991 6.710 1.00 51.23 152 SER B N 1
ATOM 3149 C CA . SER B 1 152 ? 46.267 19.441 6.026 1.00 51.97 152 SER B CA 1
ATOM 3150 C C . SER B 1 152 ? 44.952 20.185 6.327 1.00 52.07 152 SER B C 1
ATOM 3151 O O . SER B 1 152 ? 44.882 21.095 7.148 1.00 51.57 152 SER B O 1
ATOM 3154 N N . ASP B 1 153 ? 43.905 19.764 5.636 1.00 52.81 153 ASP B N 1
ATOM 3155 C CA . ASP B 1 153 ? 42.599 20.404 5.666 1.00 53.66 153 ASP B CA 1
ATOM 3156 C C . ASP B 1 153 ? 41.711 19.651 6.693 1.00 52.72 153 ASP B C 1
ATOM 3157 O O . ASP B 1 153 ? 40.712 20.164 7.191 1.00 52.59 153 ASP B O 1
ATOM 3162 N N . SER B 1 154 ? 42.076 18.410 6.985 1.00 51.78 154 SER B N 1
ATOM 3163 C CA . SER B 1 154 ? 41.332 17.622 7.963 1.00 50.93 154 SER B CA 1
ATOM 3164 C C . SER B 1 154 ? 42.195 17.003 9.060 1.00 49.46 154 SER B C 1
ATOM 3165 O O . SER B 1 154 ? 43.389 16.752 8.875 1.00 48.87 154 SER B O 1
ATOM 3168 N N . ILE B 1 155 ? 41.558 16.760 10.197 1.00 48.03 155 ILE B N 1
ATOM 3169 C CA . ILE B 1 155 ? 42.234 16.283 11.393 1.00 47.33 155 ILE B CA 1
ATOM 3170 C C . ILE B 1 155 ? 41.555 15.018 11.879 1.00 47.67 155 ILE B C 1
ATOM 3171 O O . ILE B 1 155 ? 40.344 14.960 11.940 1.00 48.59 155 ILE B O 1
ATOM 3176 N N . TYR B 1 156 ? 42.337 14.005 12.245 1.00 48.23 156 TYR B N 1
ATOM 3177 C CA . TYR B 1 156 ? 41.786 12.779 12.848 1.00 47.64 156 TYR B CA 1
ATOM 3178 C C . TYR B 1 156 ? 41.680 12.864 14.339 1.00 47.24 156 TYR B C 1
ATOM 3179 O O . TYR B 1 156 ? 42.644 13.232 14.991 1.00 47.43 156 TYR B O 1
ATOM 3188 N N . PHE B 1 157 ? 40.518 12.500 14.880 1.00 47.12 157 PHE B N 1
ATOM 3189 C CA . PHE B 1 157 ? 40.352 12.259 16.303 1.00 46.59 157 PHE B CA 1
ATOM 3190 C C . PHE B 1 157 ? 40.541 10.762 16.598 1.00 48.05 157 PHE B C 1
ATOM 3191 O O . PHE B 1 157 ? 39.817 9.922 16.070 1.00 49.38 157 PHE B O 1
ATOM 3199 N N . MET B 1 158 ? 41.503 10.431 17.452 1.00 48.55 158 MET B N 1
ATOM 3200 C CA . MET B 1 158 ? 41.856 9.050 17.781 1.00 49.07 158 MET B CA 1
ATOM 3201 C C . MET B 1 158 ? 41.951 8.887 19.288 1.00 48.67 158 MET B C 1
ATOM 3202 O O . MET B 1 158 ? 42.437 9.783 19.973 1.00 47.87 158 MET B O 1
ATOM 3207 N N . ALA B 1 159 ? 41.502 7.740 19.789 1.00 48.37 159 ALA B N 1
ATOM 3208 C CA . ALA B 1 159 ? 41.535 7.432 21.210 1.00 49.31 159 ALA B CA 1
ATOM 3209 C C . ALA B 1 159 ? 41.951 6.004 21.463 1.00 49.98 159 ALA B C 1
ATOM 3210 O O . ALA B 1 159 ? 41.592 5.107 20.697 1.00 50.77 159 ALA B O 1
ATOM 3212 N N . THR B 1 160 ? 42.725 5.816 22.529 1.00 51.04 160 THR B N 1
ATOM 3213 C CA . THR B 1 160 ? 43.056 4.503 23.116 1.00 51.51 160 THR B CA 1
ATOM 3214 C C . THR B 1 160 ? 42.558 4.673 24.551 1.00 52.02 160 THR B C 1
ATOM 3215 O O . THR B 1 160 ? 42.175 5.790 24.902 1.00 51.40 160 THR B O 1
ATOM 3219 N N . PRO B 1 161 ? 42.555 3.601 25.391 1.00 52.56 161 PRO B N 1
ATOM 3220 C CA . PRO B 1 161 ? 41.909 3.836 26.702 1.00 52.85 161 PRO B CA 1
ATOM 3221 C C . PRO B 1 161 ? 42.753 4.756 27.568 1.00 53.30 161 PRO B C 1
ATOM 3222 O O . PRO B 1 161 ? 42.262 5.398 28.494 1.00 53.16 161 PRO B O 1
ATOM 3226 N N . GLU B 1 162 ? 44.029 4.784 27.234 1.00 54.27 162 GLU B N 1
ATOM 3227 C CA . GLU B 1 162 ? 45.008 5.686 27.767 1.00 55.19 162 GLU B CA 1
ATOM 3228 C C . GLU B 1 162 ? 44.974 7.122 27.175 1.00 54.10 162 GLU B C 1
ATOM 3229 O O . GLU B 1 162 ? 45.220 8.065 27.918 1.00 55.49 162 GLU B O 1
ATOM 3235 N N . LYS B 1 163 ? 44.707 7.326 25.877 1.00 51.90 163 LYS B N 1
ATOM 3236 C CA . LYS B 1 163 ? 44.915 8.673 25.298 1.00 49.94 163 LYS B CA 1
ATOM 3237 C C . LYS B 1 163 ? 44.114 9.160 24.093 1.00 49.11 163 LYS B C 1
ATOM 3238 O O . LYS B 1 163 ? 43.686 8.384 23.244 1.00 49.06 163 LYS B O 1
ATOM 3244 N N . LEU B 1 164 ? 43.961 10.480 24.026 1.00 47.63 164 LEU B N 1
ATOM 3245 C CA . LEU B 1 164 ? 43.339 11.143 22.924 1.00 47.10 164 LEU B CA 1
ATOM 3246 C C . LEU B 1 164 ? 44.444 11.707 22.080 1.00 46.77 164 LEU B C 1
ATOM 3247 O O . LEU B 1 164 ? 45.352 12.355 22.593 1.00 46.02 164 LEU B O 1
ATOM 3252 N N . THR B 1 165 ? 44.385 11.447 20.785 1.00 46.59 165 THR B N 1
ATOM 3253 C CA . THR B 1 165 ? 45.337 12.058 19.917 1.00 46.98 165 THR B CA 1
ATOM 3254 C C . THR B 1 165 ? 44.640 12.706 18.717 1.00 46.76 165 THR B C 1
ATOM 3255 O O . THR B 1 165 ? 43.583 12.249 18.287 1.00 47.45 165 THR B O 1
ATOM 3259 N N . PHE B 1 166 ? 45.186 13.814 18.232 1.00 46.92 166 PHE B N 1
ATOM 3260 C CA . PHE B 1 166 ? 44.640 14.535 17.055 1.00 46.70 166 PHE B CA 1
ATOM 3261 C C . PHE B 1 166 ? 45.738 14.524 16.020 1.00 47.37 166 PHE B C 1
ATOM 3262 O O . PHE B 1 166 ? 46.794 15.078 16.285 1.00 47.98 166 PHE B O 1
ATOM 3270 N N . LYS B 1 167 ? 45.549 13.801 14.908 1.00 48.54 167 LYS B N 1
ATOM 3271 C CA . LYS B 1 167 ? 46.593 13.738 13.866 1.00 50.86 167 LYS B CA 1
ATOM 3272 C C . LYS B 1 167 ? 46.204 14.269 12.481 1.00 51.40 167 LYS B C 1
ATOM 3273 O O . LYS B 1 167 ? 45.022 14.450 12.154 1.00 51.59 167 LYS B O 1
ATOM 3279 N N . ALA B 1 168 ? 47.224 14.537 11.685 1.00 52.30 168 ALA B N 1
ATOM 3280 C CA . ALA B 1 168 ? 47.026 15.038 10.340 1.00 53.95 168 ALA B CA 1
ATOM 3281 C C . ALA B 1 168 ? 48.225 14.666 9.485 1.00 55.53 168 ALA B C 1
ATOM 3282 O O . ALA B 1 168 ? 49.368 14.753 9.931 1.00 54.93 168 ALA B O 1
ATOM 3284 N N . GLU B 1 169 ? 47.937 14.198 8.277 1.00 58.20 169 GLU B N 1
ATOM 3285 C CA . GLU B 1 169 ? 48.954 13.745 7.332 1.00 61.01 169 GLU B CA 1
ATOM 3286 C C . GLU B 1 169 ? 48.569 14.517 6.110 1.00 62.06 169 GLU B C 1
ATOM 3287 O O . GLU B 1 169 ? 47.388 14.673 5.808 1.00 62.49 169 GLU B O 1
ATOM 3293 N N . GLY B 1 170 ? 49.549 15.055 5.416 1.00 63.45 170 GLY B N 1
ATOM 3294 C CA . GLY B 1 170 ? 49.215 16.000 4.387 1.00 65.06 170 GLY B CA 1
ATOM 3295 C C . GLY B 1 170 ? 50.429 16.520 3.677 1.00 66.31 170 GLY B C 1
ATOM 3296 O O . GLY B 1 170 ? 51.351 17.064 4.324 1.00 66.10 170 GLY B O 1
ATOM 3297 N N . ASN B 1 171 ? 50.350 16.432 2.341 1.00 66.85 171 ASN B N 1
ATOM 3298 C CA . ASN B 1 171 ? 51.491 16.498 1.421 1.00 67.17 171 ASN B CA 1
ATOM 3299 C C . ASN B 1 171 ? 52.623 15.457 1.703 1.00 66.68 171 ASN B C 1
ATOM 3300 O O . ASN B 1 171 ? 52.561 14.334 1.172 1.00 67.02 171 ASN B O 1
ATOM 3305 N N . ASP B 1 172 ? 53.602 15.832 2.546 1.00 65.09 172 ASP B N 1
ATOM 3306 C CA . ASP B 1 172 ? 54.793 15.026 2.882 1.00 63.21 172 ASP B CA 1
ATOM 3307 C C . ASP B 1 172 ? 55.188 15.458 4.277 1.00 60.77 172 ASP B C 1
ATOM 3308 O O . ASP B 1 172 ? 56.323 15.874 4.540 1.00 59.47 172 ASP B O 1
ATOM 3313 N N . SER B 1 173 ? 54.204 15.391 5.161 1.00 58.36 173 SER B N 1
ATOM 3314 C CA . SER B 1 173 ? 54.313 15.923 6.482 1.00 55.40 173 SER B CA 1
ATOM 3315 C C . SER B 1 173 ? 53.245 15.282 7.340 1.00 53.64 173 SER B C 1
ATOM 3316 O O . SER B 1 173 ? 52.233 14.830 6.847 1.00 52.88 173 SER B O 1
ATOM 3319 N N . GLU B 1 174 ? 53.479 15.232 8.642 1.00 51.74 174 GLU B N 1
ATOM 3320 C CA . GLU B 1 174 ? 52.442 14.836 9.548 1.00 49.92 174 GLU B CA 1
ATOM 3321 C C . GLU B 1 174 ? 52.642 15.479 10.881 1.00 47.57 174 GLU B C 1
ATOM 3322 O O . GLU B 1 174 ? 53.711 15.955 11.155 1.00 45.97 174 GLU B O 1
ATOM 3328 N N . VAL B 1 175 ? 51.582 15.503 11.681 1.00 45.64 175 VAL B N 1
ATOM 3329 C CA . VAL B 1 175 ? 51.633 16.052 13.001 1.00 44.83 175 VAL B CA 1
ATOM 3330 C C . VAL B 1 175 ? 50.740 15.204 13.884 1.00 44.80 175 VAL B C 1
ATOM 3331 O O . VAL B 1 175 ? 49.759 14.664 13.447 1.00 43.82 175 VAL B O 1
ATOM 3335 N N . ARG B 1 176 ? 51.085 15.133 15.152 1.00 45.13 176 ARG B N 1
ATOM 3336 C CA . ARG B 1 176 ? 50.306 14.376 16.101 1.00 45.88 176 ARG B CA 1
ATOM 3337 C C . ARG B 1 176 ? 50.309 15.263 17.352 1.00 43.68 176 ARG B C 1
ATOM 3338 O O . ARG B 1 176 ? 51.341 15.825 17.713 1.00 42.34 176 ARG B O 1
ATOM 3346 N N . THR B 1 177 ? 49.128 15.433 17.951 1.00 42.63 177 THR B N 1
ATOM 3347 C CA . THR B 1 177 ? 48.972 16.002 19.291 1.00 39.57 177 THR B CA 1
ATOM 3348 C C . THR B 1 177 ? 48.355 14.929 20.216 1.00 40.24 177 THR B C 1
ATOM 3349 O O . THR B 1 177 ? 47.274 14.375 19.972 1.00 39.28 177 THR B O 1
ATOM 3353 N N . VAL B 1 178 ? 49.074 14.669 21.299 1.00 40.50 178 VAL B N 1
ATOM 3354 C CA . VAL B 1 178 ? 48.738 13.683 22.313 1.00 39.60 178 VAL B CA 1
ATOM 3355 C C . VAL B 1 178 ? 48.358 14.305 23.686 1.00 39.55 178 VAL B C 1
ATOM 3356 O O . VAL B 1 178 ? 48.998 15.257 24.161 1.00 38.44 178 VAL B O 1
ATOM 3360 N N . LEU B 1 179 ? 47.288 13.769 24.287 1.00 39.51 179 LEU B N 1
ATOM 3361 C CA . LEU B 1 179 ? 46.786 14.159 25.614 1.00 40.14 179 LEU B CA 1
ATOM 3362 C C . LEU B 1 179 ? 46.652 12.895 26.412 1.00 39.90 179 LEU B C 1
ATOM 3363 O O . LEU B 1 179 ? 46.172 11.908 25.877 1.00 40.42 179 LEU B O 1
ATOM 3368 N N . THR B 1 180 ? 47.068 12.908 27.671 1.00 40.22 180 THR B N 1
ATOM 3369 C CA . THR B 1 180 ? 46.845 11.755 28.559 1.00 41.68 180 THR B CA 1
ATOM 3370 C C . THR B 1 180 ? 46.106 12.266 29.765 1.00 42.92 180 THR B C 1
ATOM 3371 O O . THR B 1 180 ? 45.878 13.483 29.905 1.00 42.25 180 THR B O 1
ATOM 3375 N N . MET B 1 181 ? 45.755 11.370 30.682 1.00 45.17 181 MET B N 1
ATOM 3376 C CA . MET B 1 181 ? 44.905 11.781 31.804 1.00 46.35 181 MET B CA 1
ATOM 3377 C C . MET B 1 181 ? 45.557 12.722 32.825 1.00 46.36 181 MET B C 1
ATOM 3378 O O . MET B 1 181 ? 44.859 13.436 33.547 1.00 45.95 181 MET B O 1
ATOM 3383 N N . GLU B 1 182 ? 46.889 12.729 32.865 1.00 46.68 182 GLU B N 1
ATOM 3384 C CA . GLU B 1 182 ? 47.673 13.543 33.803 1.00 46.61 182 GLU B CA 1
ATOM 3385 C C . GLU B 1 182 ? 47.697 14.997 33.351 1.00 45.49 182 GLU B C 1
ATOM 3386 O O . GLU B 1 182 ? 47.892 15.928 34.136 1.00 46.54 182 GLU B O 1
ATOM 3392 N N . ASP B 1 183 ? 47.505 15.191 32.069 1.00 43.58 183 ASP B N 1
ATOM 3393 C CA . ASP B 1 183 ? 47.499 16.528 31.515 1.00 42.34 183 ASP B CA 1
ATOM 3394 C C . ASP B 1 183 ? 46.297 17.321 31.971 1.00 41.95 183 ASP B C 1
ATOM 3395 O O . ASP B 1 183 ? 45.216 16.783 32.103 1.00 41.34 183 ASP B O 1
ATOM 3400 N N . PRO B 1 184 ? 46.481 18.627 32.141 1.00 42.76 184 PRO B N 1
ATOM 3401 C CA . PRO B 1 184 ? 45.360 19.452 32.523 1.00 43.09 184 PRO B CA 1
ATOM 3402 C C . PRO B 1 184 ? 44.299 19.518 31.431 1.00 42.59 184 PRO B C 1
ATOM 3403 O O . PRO B 1 184 ? 43.128 19.758 31.743 1.00 44.25 184 PRO B O 1
ATOM 3407 N N . GLY B 1 185 ? 44.672 19.283 30.180 1.00 41.19 185 GLY B N 1
ATOM 3408 C CA . GLY B 1 185 ? 43.721 19.391 29.056 1.00 38.56 185 GLY B CA 1
ATOM 3409 C C . GLY B 1 185 ? 42.670 18.272 28.936 1.00 37.86 185 GLY B C 1
ATOM 3410 O O . GLY B 1 185 ? 41.640 18.430 28.230 1.00 36.70 185 GLY B O 1
ATOM 3411 N N . LEU B 1 186 ? 42.910 17.136 29.584 1.00 36.02 186 LEU B N 1
ATOM 3412 C CA . LEU B 1 186 ? 41.982 15.997 29.476 1.00 35.84 186 LEU B CA 1
ATOM 3413 C C . LEU B 1 186 ? 41.394 15.665 30.853 1.00 36.04 186 LEU B C 1
ATOM 3414 O O . LEU B 1 186 ? 42.119 15.194 31.715 1.00 34.78 186 LEU B O 1
ATOM 3419 N N . LEU B 1 187 ? 40.095 15.892 31.039 1.00 36.63 187 LEU B N 1
ATOM 3420 C CA . LEU B 1 187 ? 39.458 15.750 32.355 1.00 37.56 187 LEU B CA 1
ATOM 3421 C C . LEU B 1 187 ? 38.813 14.405 32.487 1.00 39.13 187 LEU B C 1
ATOM 3422 O O . LEU B 1 187 ? 38.701 13.861 33.581 1.00 39.69 187 LEU B O 1
ATOM 3427 N N . ASP B 1 188 ? 38.424 13.838 31.358 1.00 40.69 188 ASP B N 1
ATOM 3428 C CA . ASP B 1 188 ? 37.649 12.631 31.396 1.00 41.89 188 ASP B CA 1
ATOM 3429 C C . ASP B 1 188 ? 37.704 11.910 30.045 1.00 42.20 188 ASP B C 1
ATOM 3430 O O . ASP B 1 188 ? 37.484 12.518 28.990 1.00 42.17 188 ASP B O 1
ATOM 3435 N N . LEU B 1 189 ? 37.997 10.617 30.087 1.00 42.42 189 LEU B N 1
ATOM 3436 C CA . LEU B 1 189 ? 37.934 9.759 28.902 1.00 43.59 189 LEU B CA 1
ATOM 3437 C C . LEU B 1 189 ? 37.065 8.488 29.109 1.00 44.96 189 LEU B C 1
ATOM 3438 O O . LEU B 1 189 ? 37.372 7.620 29.942 1.00 45.23 189 LEU B O 1
ATOM 3443 N N . GLU B 1 190 ? 35.985 8.419 28.338 1.00 47.43 190 GLU B N 1
ATOM 3444 C CA . GLU B 1 190 ? 35.043 7.284 28.292 1.00 49.48 190 GLU B CA 1
ATOM 3445 C C . GLU B 1 190 ? 35.144 6.587 26.923 1.00 50.29 190 GLU B C 1
ATOM 3446 O O . GLU B 1 190 ? 35.158 7.225 25.853 1.00 48.93 190 GLU B O 1
ATOM 3452 N N . HIS B 1 191 ? 35.265 5.271 26.975 1.00 51.68 191 HIS B N 1
ATOM 3453 C CA . HIS B 1 191 ? 35.259 4.493 25.763 1.00 54.70 191 HIS B CA 1
ATOM 3454 C C . HIS B 1 191 ? 34.344 3.276 25.945 1.00 55.80 191 HIS B C 1
ATOM 3455 O O . HIS B 1 191 ? 34.211 2.741 27.053 1.00 54.79 191 HIS B O 1
ATOM 3462 N N . LYS B 1 192 ? 33.684 2.904 24.846 1.00 58.16 192 LYS B N 1
ATOM 3463 C CA . LYS B 1 192 ? 32.851 1.695 24.738 1.00 59.88 192 LYS B CA 1
ATOM 3464 C C . LYS B 1 192 ? 33.650 0.642 24.004 1.00 61.76 192 LYS B C 1
ATOM 3465 O O . LYS B 1 192 ? 33.842 -0.441 24.519 1.00 63.01 192 LYS B O 1
ATOM 3471 N N . MET B 1 193 ? 34.103 0.967 22.795 1.00 64.26 193 MET B N 1
ATOM 3472 C CA . MET B 1 193 ? 35.138 0.235 22.092 1.00 65.85 193 MET B CA 1
ATOM 3473 C C . MET B 1 193 ? 36.429 0.682 22.736 1.00 66.38 193 MET B C 1
ATOM 3474 O O . MET B 1 193 ? 36.417 1.625 23.520 1.00 67.07 193 MET B O 1
ATOM 3479 N N . THR B 1 194 ? 37.534 0.016 22.406 1.00 66.82 194 THR B N 1
ATOM 3480 C CA . THR B 1 194 ? 38.860 0.361 22.935 1.00 67.17 194 THR B CA 1
ATOM 3481 C C . THR B 1 194 ? 39.633 1.322 22.009 1.00 67.05 194 THR B C 1
ATOM 3482 O O . THR B 1 194 ? 40.340 2.202 22.484 1.00 67.08 194 THR B O 1
ATOM 3486 N N . LYS B 1 195 ? 39.478 1.150 20.695 1.00 66.74 195 LYS B N 1
ATOM 3487 C CA . LYS B 1 195 ? 39.991 2.086 19.686 1.00 66.64 195 LYS B CA 1
ATOM 3488 C C . LYS B 1 195 ? 38.915 3.037 19.086 1.00 66.57 195 LYS B C 1
ATOM 3489 O O . LYS B 1 195 ? 37.717 2.717 19.049 1.00 67.38 195 LYS B O 1
ATOM 3495 N N . ALA B 1 196 ? 39.339 4.210 18.612 1.00 65.22 196 ALA B N 1
ATOM 3496 C CA . ALA B 1 196 ? 38.427 5.100 17.895 1.00 63.58 196 ALA B CA 1
ATOM 3497 C C . ALA B 1 196 ? 39.145 5.968 16.868 1.00 62.32 196 ALA B C 1
ATOM 3498 O O . ALA B 1 196 ? 40.244 6.465 17.137 1.00 61.57 196 ALA B O 1
ATOM 3500 N N . LYS B 1 197 ? 38.503 6.179 15.713 1.00 60.11 197 LYS B N 1
ATOM 3501 C CA . LYS B 1 197 ? 39.117 6.928 14.628 1.00 58.96 197 LYS B CA 1
ATOM 3502 C C . LYS B 1 197 ? 38.043 7.538 13.735 1.00 58.01 197 LYS B C 1
ATOM 3503 O O . LYS B 1 197 ? 37.188 6.829 13.269 1.00 59.19 197 LYS B O 1
ATOM 3509 N N . SER B 1 198 ? 38.084 8.848 13.517 1.00 56.88 198 SER B N 1
ATOM 3510 C CA . SER B 1 198 ? 37.179 9.571 12.595 1.00 56.15 198 SER B CA 1
ATOM 3511 C C . SER B 1 198 ? 37.887 10.830 12.182 1.00 55.61 198 SER B C 1
ATOM 3512 O O . SER B 1 198 ? 38.592 11.401 13.016 1.00 55.83 198 SER B O 1
ATOM 3515 N N . ALA B 1 199 ? 37.689 11.281 10.937 1.00 55.12 199 ALA B N 1
ATOM 3516 C CA . ALA B 1 199 ? 38.359 12.501 10.419 1.00 54.78 199 ALA B CA 1
ATOM 3517 C C . ALA B 1 199 ? 37.390 13.685 10.399 1.00 54.69 199 ALA B C 1
ATOM 3518 O O . ALA B 1 199 ? 36.187 13.441 10.238 1.00 55.07 199 ALA B O 1
ATOM 3520 N N . TYR B 1 200 ? 37.876 14.939 10.563 1.00 53.59 200 TYR B N 1
ATOM 3521 C CA . TYR B 1 200 ? 37.014 16.145 10.287 1.00 52.52 200 TYR B CA 1
ATOM 3522 C C . TYR B 1 200 ? 37.605 17.434 9.684 1.00 51.84 200 TYR B C 1
ATOM 3523 O O . TYR B 1 200 ? 38.813 17.624 9.616 1.00 52.22 200 TYR B O 1
ATOM 3532 N N . GLY B 1 201 ? 36.717 18.328 9.279 1.00 50.87 201 GLY B N 1
ATOM 3533 C CA . GLY B 1 201 ? 37.111 19.628 8.761 1.00 50.99 201 GLY B CA 1
ATOM 3534 C C . GLY B 1 201 ? 37.802 20.557 9.755 1.00 50.91 201 GLY B C 1
ATOM 3535 O O . GLY B 1 201 ? 37.187 21.087 10.694 1.00 50.78 201 GLY B O 1
ATOM 3536 N N . VAL B 1 202 ? 39.091 20.756 9.524 1.00 50.32 202 VAL B N 1
ATOM 3537 C CA . VAL B 1 202 ? 39.900 21.701 10.251 1.00 50.26 202 VAL B CA 1
ATOM 3538 C C . VAL B 1 202 ? 39.264 23.104 10.300 1.00 50.44 202 VAL B C 1
ATOM 3539 O O . VAL B 1 202 ? 39.167 23.724 11.378 1.00 50.36 202 VAL B O 1
ATOM 3543 N N . ALA B 1 203 ? 38.788 23.573 9.145 1.00 50.04 203 ALA B N 1
ATOM 3544 C CA . ALA B 1 203 ? 38.275 24.924 9.024 1.00 50.11 203 ALA B CA 1
ATOM 3545 C C . ALA B 1 203 ? 37.022 25.129 9.875 1.00 50.28 203 ALA B C 1
ATOM 3546 O O . ALA B 1 203 ? 36.858 26.186 10.518 1.00 50.07 203 ALA B O 1
ATOM 3548 N N . TYR B 1 204 ? 36.152 24.114 9.894 1.00 49.58 204 TYR B N 1
ATOM 3549 C CA . TYR B 1 204 ? 34.942 24.161 10.725 1.00 49.70 204 TYR B CA 1
ATOM 3550 C C . TYR B 1 204 ? 35.263 24.181 12.207 1.00 47.85 204 TYR B C 1
ATOM 3551 O O . TYR B 1 204 ? 34.738 25.005 12.953 1.00 47.97 204 TYR B O 1
ATOM 3560 N N . LEU B 1 205 ? 36.135 23.272 12.627 1.00 46.30 205 LEU B N 1
ATOM 3561 C CA . LEU B 1 205 ? 36.520 23.137 14.027 1.00 45.36 205 LEU B CA 1
ATOM 3562 C C . LEU B 1 205 ? 37.105 24.418 14.595 1.00 44.96 205 LEU B C 1
ATOM 3563 O O . LEU B 1 205 ? 36.856 24.780 15.726 1.00 44.45 205 LEU B O 1
ATOM 3568 N N . GLU B 1 206 ? 37.844 25.117 13.746 1.00 45.48 206 GLU B N 1
ATOM 3569 C CA . GLU B 1 206 ? 38.511 26.377 14.050 1.00 45.03 206 GLU B CA 1
ATOM 3570 C C . GLU B 1 206 ? 37.465 27.359 14.459 1.00 44.41 206 GLU B C 1
ATOM 3571 O O . GLU B 1 206 ? 37.596 28.056 15.462 1.00 44.01 206 GLU B O 1
ATOM 3577 N N . ASP B 1 207 ? 36.409 27.394 13.659 1.00 44.58 207 ASP B N 1
ATOM 3578 C CA . ASP B 1 207 ? 35.402 28.406 13.760 1.00 44.37 207 ASP B CA 1
ATOM 3579 C C . ASP B 1 207 ? 34.570 28.145 14.996 1.00 44.53 207 ASP B C 1
ATOM 3580 O O . ASP B 1 207 ? 34.184 29.067 15.670 1.00 44.40 207 ASP B O 1
ATOM 3585 N N . ILE B 1 208 ? 34.299 26.880 15.293 1.00 44.54 208 ILE B N 1
ATOM 3586 C CA . ILE B 1 208 ? 33.519 26.543 16.470 1.00 44.85 208 ILE B CA 1
ATOM 3587 C C . ILE B 1 208 ? 34.247 26.955 17.708 1.00 45.37 208 ILE B C 1
ATOM 3588 O O . ILE B 1 208 ? 33.624 27.317 18.694 1.00 45.08 208 ILE B O 1
ATOM 3593 N N . LEU B 1 209 ? 35.580 26.859 17.663 1.00 45.95 209 LEU B N 1
ATOM 3594 C CA . LEU B 1 209 ? 36.378 26.916 18.876 1.00 46.41 209 LEU B CA 1
ATOM 3595 C C . LEU B 1 209 ? 36.894 28.319 19.241 1.00 47.30 209 LEU B C 1
ATOM 3596 O O . LEU B 1 209 ? 37.297 28.553 20.389 1.00 46.68 209 LEU B O 1
ATOM 3601 N N . ARG B 1 210 ? 36.904 29.241 18.277 1.00 47.30 210 ARG B N 1
ATOM 3602 C CA . ARG B 1 210 ? 37.626 30.474 18.503 1.00 49.04 210 ARG B CA 1
ATOM 3603 C C . ARG B 1 210 ? 37.068 31.384 19.627 1.00 48.12 210 ARG B C 1
ATOM 3604 O O . ARG B 1 210 ? 37.837 31.998 20.275 1.00 48.84 210 ARG B O 1
ATOM 3612 N N . SER B 1 211 ? 35.766 31.370 19.898 1.00 47.41 211 SER B N 1
ATOM 3613 C CA . SER B 1 211 ? 35.113 32.188 20.937 1.00 47.69 211 SER B CA 1
ATOM 3614 C C . SER B 1 211 ? 35.326 31.650 22.316 1.00 46.89 211 SER B C 1
ATOM 3615 O O . SER B 1 211 ? 35.193 32.383 23.282 1.00 46.27 211 SER B O 1
ATOM 3618 N N . LEU B 1 212 ? 35.501 30.333 22.395 1.00 46.32 212 LEU B N 1
ATOM 3619 C CA . LEU B 1 212 ? 35.742 29.662 23.635 1.00 45.24 212 LEU B CA 1
ATOM 3620 C C . LEU B 1 212 ? 36.968 30.224 24.333 1.00 44.11 212 LEU B C 1
ATOM 3621 O O . LEU B 1 212 ? 38.000 30.535 23.692 1.00 44.00 212 LEU B O 1
ATOM 3626 N N . ALA B 1 213 ? 36.869 30.351 25.647 1.00 42.78 213 ALA B N 1
ATOM 3627 C CA . ALA B 1 213 ? 38.065 30.579 26.489 1.00 42.69 213 ALA B CA 1
ATOM 3628 C C . ALA B 1 213 ? 38.917 29.307 26.518 1.00 42.17 213 ALA B C 1
ATOM 3629 O O . ALA B 1 213 ? 38.385 28.229 26.443 1.00 43.87 213 ALA B O 1
ATOM 3631 N N . ASP B 1 214 ? 40.227 29.437 26.665 1.00 41.33 214 ASP B N 1
ATOM 3632 C CA . ASP B 1 214 ? 41.134 28.314 26.788 1.00 40.84 214 ASP B CA 1
ATOM 3633 C C . ASP B 1 214 ? 40.753 27.317 27.889 1.00 40.53 214 ASP B C 1
ATOM 3634 O O . ASP B 1 214 ? 40.976 26.099 27.736 1.00 42.00 214 ASP B O 1
ATOM 3639 N N . ALA B 1 215 ? 40.129 27.809 28.941 1.00 38.92 215 ALA B N 1
ATOM 3640 C CA . ALA B 1 215 ? 39.817 27.024 30.129 1.00 38.14 215 ALA B CA 1
ATOM 3641 C C . ALA B 1 215 ? 38.424 26.428 30.084 1.00 38.82 215 ALA B C 1
ATOM 3642 O O . ALA B 1 215 ? 38.055 25.712 30.991 1.00 40.20 215 ALA B O 1
ATOM 3644 N N . ASP B 1 216 ? 37.624 26.723 29.059 1.00 39.24 216 ASP B N 1
ATOM 3645 C CA . ASP B 1 216 ? 36.266 26.121 28.974 1.00 40.23 216 ASP B CA 1
ATOM 3646 C C . ASP B 1 216 ? 36.284 24.615 28.726 1.00 40.84 216 ASP B C 1
ATOM 3647 O O . ASP B 1 216 ? 37.002 24.115 27.858 1.00 40.74 216 ASP B O 1
ATOM 3652 N N . GLU B 1 217 ? 35.467 23.890 29.473 1.00 42.60 217 GLU B N 1
ATOM 3653 C CA . GLU B 1 217 ? 35.245 22.488 29.158 1.00 43.78 217 GLU B CA 1
ATOM 3654 C C . GLU B 1 217 ? 34.398 22.300 27.915 1.00 44.24 217 GLU B C 1
ATOM 3655 O O . GLU B 1 217 ? 33.387 22.988 27.699 1.00 44.98 217 GLU B O 1
ATOM 3661 N N . VAL B 1 218 ? 34.881 21.385 27.088 1.00 44.22 218 VAL B N 1
ATOM 3662 C CA . VAL B 1 218 ? 34.245 20.936 25.872 1.00 44.24 218 VAL B CA 1
ATOM 3663 C C . VAL B 1 218 ? 34.047 19.432 25.974 1.00 44.11 218 VAL B C 1
ATOM 3664 O O . VAL B 1 218 ? 35.016 18.694 26.184 1.00 43.40 218 VAL B O 1
ATOM 3668 N N . ILE B 1 219 ? 32.801 18.979 25.813 1.00 44.47 219 ILE B N 1
ATOM 3669 C CA . ILE B 1 219 ? 32.513 17.555 25.675 1.00 44.08 219 ILE B CA 1
ATOM 3670 C C . ILE B 1 219 ? 32.545 17.090 24.218 1.00 44.68 219 ILE B C 1
ATOM 3671 O O . ILE B 1 219 ? 31.826 17.613 23.371 1.00 45.53 219 ILE B O 1
ATOM 3676 N N . ILE B 1 220 ? 33.364 16.087 23.926 1.00 45.18 220 ILE B N 1
ATOM 3677 C CA . ILE B 1 220 ? 33.417 15.502 22.593 1.00 44.64 220 ILE B CA 1
ATOM 3678 C C . ILE B 1 220 ? 33.006 14.032 22.593 1.00 45.50 220 ILE B C 1
ATOM 3679 O O . ILE B 1 220 ? 33.430 13.254 23.459 1.00 45.47 220 ILE B O 1
ATOM 3684 N N . ARG B 1 221 ? 32.150 13.685 21.633 1.00 45.83 221 ARG B N 1
ATOM 3685 C CA . ARG B 1 221 ? 31.651 12.324 21.369 1.00 46.50 221 ARG B CA 1
ATOM 3686 C C . ARG B 1 221 ? 31.896 12.066 19.903 1.00 47.09 221 ARG B C 1
ATOM 3687 O O . ARG B 1 221 ? 31.349 12.804 19.041 1.00 47.53 221 ARG B O 1
ATOM 3695 N N . PHE B 1 222 ? 32.706 11.052 19.600 1.00 47.61 222 PHE B N 1
ATOM 3696 C CA . PHE B 1 222 ? 32.867 10.586 18.236 1.00 48.88 222 PHE B CA 1
ATOM 3697 C C . PHE B 1 222 ? 32.937 9.062 18.145 1.00 50.72 222 PHE B C 1
ATOM 3698 O O . PHE B 1 222 ? 32.671 8.368 19.127 1.00 50.04 222 PHE B O 1
ATOM 3706 N N . GLY B 1 223 ? 33.296 8.533 16.973 1.00 53.55 223 GLY B N 1
ATOM 3707 C CA . GLY B 1 223 ? 33.321 7.065 16.790 1.00 57.38 223 GLY B CA 1
ATOM 3708 C C . GLY B 1 223 ? 33.981 6.609 15.512 1.00 59.90 223 GLY B C 1
ATOM 3709 O O . GLY B 1 223 ? 34.650 7.387 14.861 1.00 60.73 223 GLY B O 1
ATOM 3710 N N . PHE B 1 224 ? 33.818 5.340 15.142 1.00 62.79 224 PHE B N 1
ATOM 3711 C CA . PHE B 1 224 ? 34.271 4.905 13.809 1.00 65.05 224 PHE B CA 1
ATOM 3712 C C . PHE B 1 224 ? 33.359 5.568 12.761 1.00 65.03 224 PHE B C 1
ATOM 3713 O O . PHE B 1 224 ? 32.162 5.246 12.682 1.00 65.80 224 PHE B O 1
ATOM 3721 N N . ASP B 1 225 ? 33.921 6.516 12.006 1.00 64.41 225 ASP B N 1
ATOM 3722 C CA . ASP B 1 225 ? 33.240 7.239 10.885 1.00 63.88 225 ASP B CA 1
ATOM 3723 C C . ASP B 1 225 ? 31.822 7.793 11.039 1.00 62.31 225 ASP B C 1
ATOM 3724 O O . ASP B 1 225 ? 30.968 7.578 10.184 1.00 62.78 225 ASP B O 1
ATOM 3729 N N . ILE B 1 226 ? 31.626 8.575 12.098 1.00 61.06 226 ILE B N 1
ATOM 3730 C CA . ILE B 1 226 ? 30.347 9.207 12.488 1.00 59.73 226 ILE B CA 1
ATOM 3731 C C . ILE B 1 226 ? 30.536 10.721 12.747 1.00 58.10 226 ILE B C 1
ATOM 3732 O O . ILE B 1 226 ? 31.640 11.159 13.095 1.00 58.12 226 ILE B O 1
ATOM 3737 N N . PRO B 1 227 ? 29.468 11.534 12.602 1.00 56.46 227 PRO B N 1
ATOM 3738 C CA . PRO B 1 227 ? 29.689 12.950 12.935 1.00 54.95 227 PRO B CA 1
ATOM 3739 C C . PRO B 1 227 ? 30.258 13.140 14.322 1.00 53.13 227 PRO B C 1
ATOM 3740 O O . PRO B 1 227 ? 29.965 12.364 15.233 1.00 52.65 227 PRO B O 1
ATOM 3744 N N . LEU B 1 228 ? 31.110 14.139 14.462 1.00 51.13 228 LEU B N 1
ATOM 3745 C CA . LEU B 1 228 ? 31.567 14.538 15.781 1.00 49.39 228 LEU B CA 1
ATOM 3746 C C . LEU B 1 228 ? 30.569 15.482 16.459 1.00 48.95 228 LEU B C 1
ATOM 3747 O O . LEU B 1 228 ? 30.014 16.398 15.824 1.00 47.35 228 LEU B O 1
ATOM 3752 N N . LEU B 1 229 ? 30.344 15.223 17.743 1.00 49.27 229 LEU B N 1
ATOM 3753 C CA . LEU B 1 229 ? 29.601 16.142 18.634 1.00 50.03 229 LEU B CA 1
ATOM 3754 C C . LEU B 1 229 ? 30.559 16.991 19.475 1.00 49.62 229 LEU B C 1
ATOM 3755 O O . LEU B 1 229 ? 31.259 16.433 20.311 1.00 48.39 229 LEU B O 1
ATOM 3760 N N . LEU B 1 230 ? 30.638 18.299 19.212 1.00 49.44 230 LEU B N 1
ATOM 3761 C CA . LEU B 1 230 ? 31.312 19.192 20.130 1.00 49.75 230 LEU B CA 1
ATOM 3762 C C . LEU B 1 230 ? 30.225 19.877 20.957 1.00 50.16 230 LEU B C 1
ATOM 3763 O O . LEU B 1 230 ? 29.287 20.485 20.406 1.00 50.35 230 LEU B O 1
ATOM 3768 N N . LYS B 1 231 ? 30.311 19.734 22.264 1.00 49.53 231 LYS B N 1
ATOM 3769 C CA . LYS B 1 231 ? 29.312 20.323 23.107 1.00 51.03 231 LYS B CA 1
ATOM 3770 C C . LYS B 1 231 ? 29.976 21.216 24.132 1.00 51.80 231 LYS B C 1
ATOM 3771 O O . LYS B 1 231 ? 31.051 20.880 24.620 1.00 51.66 231 LYS B O 1
ATOM 3777 N N . TYR B 1 232 ? 29.346 22.336 24.455 1.00 53.11 232 TYR B N 1
ATOM 3778 C CA . TYR B 1 232 ? 29.644 23.024 25.714 1.00 55.58 232 TYR B CA 1
ATOM 3779 C C . TYR B 1 232 ? 28.430 23.546 26.451 1.00 56.51 232 TYR B C 1
ATOM 3780 O O . TYR B 1 232 ? 27.422 23.885 25.839 1.00 56.55 232 TYR B O 1
ATOM 3789 N N . MET B 1 233 ? 28.559 23.600 27.775 1.00 58.02 233 MET B N 1
ATOM 3790 C CA . MET B 1 233 ? 27.500 24.012 28.676 1.00 60.01 233 MET B CA 1
ATOM 3791 C C . MET B 1 233 ? 27.546 25.506 28.900 1.00 61.43 233 MET B C 1
ATOM 3792 O O . MET B 1 233 ? 28.613 26.125 28.845 1.00 61.88 233 MET B O 1
ATOM 3797 N N . VAL B 1 234 ? 26.383 26.114 29.100 1.00 63.30 234 VAL B N 1
ATOM 3798 C CA . VAL B 1 234 ? 26.346 27.565 29.278 1.00 64.79 234 VAL B CA 1
ATOM 3799 C C . VAL B 1 234 ? 25.994 27.816 30.724 1.00 65.57 234 VAL B C 1
ATOM 3800 O O . VAL B 1 234 ? 25.035 27.243 31.221 1.00 65.48 234 VAL B O 1
ATOM 3804 N N . ARG B 1 235 ? 26.807 28.639 31.385 1.00 67.27 235 ARG B N 1
ATOM 3805 C CA . ARG B 1 235 ? 26.766 28.844 32.830 1.00 69.02 235 ARG B CA 1
ATOM 3806 C C . ARG B 1 235 ? 26.213 27.626 33.524 1.00 70.13 235 ARG B C 1
ATOM 3807 O O . ARG B 1 235 ? 25.373 27.747 34.420 1.00 70.38 235 ARG B O 1
ATOM 3815 N N . ASP B 1 236 ? 26.658 26.445 33.075 1.00 71.40 236 ASP B N 1
ATOM 3816 C CA . ASP B 1 236 ? 26.182 25.145 33.603 1.00 71.97 236 ASP B CA 1
ATOM 3817 C C . ASP B 1 236 ? 24.827 24.663 33.025 1.00 71.96 236 ASP B C 1
ATOM 3818 O O . ASP B 1 236 ? 24.725 23.497 32.604 1.00 72.24 236 ASP B O 1
ATOM 3823 N N . ALA B 1 237 ? 23.804 25.540 32.974 1.00 71.30 237 ALA B N 1
ATOM 3824 C CA . ALA B 1 237 ? 22.429 25.143 32.481 1.00 69.37 237 ALA B CA 1
ATOM 3825 C C . ALA B 1 237 ? 22.151 25.175 30.950 1.00 67.75 237 ALA B C 1
ATOM 3826 O O . ALA B 1 237 ? 21.386 24.339 30.434 1.00 67.54 237 ALA B O 1
ATOM 3828 N N . GLY B 1 238 ? 22.729 26.138 30.236 1.00 65.37 238 GLY B N 1
ATOM 3829 C CA . GLY B 1 238 ? 22.583 26.178 28.781 1.00 63.11 238 GLY B CA 1
ATOM 3830 C C . GLY B 1 238 ? 23.350 25.073 28.067 1.00 61.59 238 GLY B C 1
ATOM 3831 O O . GLY B 1 238 ? 24.011 24.250 28.717 1.00 62.04 238 GLY B O 1
ATOM 3832 N N . GLU B 1 239 ? 23.277 25.053 26.734 1.00 59.72 239 GLU B N 1
ATOM 3833 C CA . GLU B 1 239 ? 23.940 24.031 25.901 1.00 58.37 239 GLU B CA 1
ATOM 3834 C C . GLU B 1 239 ? 24.114 24.565 24.502 1.00 56.91 239 GLU B C 1
ATOM 3835 O O . GLU B 1 239 ? 23.148 25.028 23.902 1.00 56.41 239 GLU B O 1
ATOM 3841 N N . VAL B 1 240 ? 25.341 24.489 23.985 1.00 55.34 240 VAL B N 1
ATOM 3842 C CA . VAL B 1 240 ? 25.609 24.725 22.578 1.00 53.60 240 VAL B CA 1
ATOM 3843 C C . VAL B 1 240 ? 26.307 23.502 21.996 1.00 52.95 240 VAL B C 1
ATOM 3844 O O . VAL B 1 240 ? 27.291 22.996 22.561 1.00 52.05 240 VAL B O 1
ATOM 3848 N N . SER B 1 241 ? 25.790 23.034 20.856 1.00 52.41 241 SER B N 1
ATOM 3849 C CA . SER B 1 241 ? 26.204 21.752 20.284 1.00 51.63 241 SER B CA 1
ATOM 3850 C C . SER B 1 241 ? 26.418 21.830 18.810 1.00 51.09 241 SER B C 1
ATOM 3851 O O . SER B 1 241 ? 25.639 22.412 18.085 1.00 50.13 241 SER B O 1
ATOM 3854 N N . PHE B 1 242 ? 27.491 21.210 18.372 1.00 50.97 242 PHE B N 1
ATOM 3855 C CA . PHE B 1 242 ? 27.715 21.099 16.977 1.00 51.50 242 PHE B CA 1
ATOM 3856 C C . PHE B 1 242 ? 27.853 19.637 16.627 1.00 52.44 242 PHE B C 1
ATOM 3857 O O . PHE B 1 242 ? 28.392 18.849 17.418 1.00 53.33 242 PHE B O 1
ATOM 3865 N N . LEU B 1 243 ? 27.270 19.264 15.495 1.00 52.71 243 LEU B N 1
ATOM 3866 C CA . LEU B 1 243 ? 27.510 17.981 14.913 1.00 52.99 243 LEU B CA 1
ATOM 3867 C C . LEU B 1 243 ? 28.259 18.260 13.652 1.00 53.73 243 LEU B C 1
ATOM 3868 O O . LEU B 1 243 ? 27.741 18.954 12.790 1.00 54.26 243 LEU B O 1
ATOM 3873 N N . ILE B 1 244 ? 29.484 17.754 13.553 1.00 53.94 244 ILE B N 1
ATOM 3874 C CA . ILE B 1 244 ? 30.281 17.944 12.345 1.00 54.38 244 ILE B CA 1
ATOM 3875 C C . ILE B 1 244 ? 30.327 16.616 11.627 1.00 55.22 244 ILE B C 1
ATOM 3876 O O . ILE B 1 244 ? 30.487 15.573 12.250 1.00 55.69 244 ILE B O 1
ATOM 3881 N N . ALA B 1 245 ? 30.175 16.654 10.320 1.00 56.69 245 ALA B N 1
ATOM 3882 C CA . ALA B 1 245 ? 30.077 15.436 9.524 1.00 58.08 245 ALA B CA 1
ATOM 3883 C C . ALA B 1 245 ? 31.458 14.852 9.393 1.00 58.68 245 ALA B C 1
ATOM 3884 O O . ALA B 1 245 ? 32.421 15.600 9.310 1.00 59.54 245 ALA B O 1
ATOM 3886 N N . PRO B 1 246 ? 31.573 13.517 9.348 1.00 59.54 246 PRO B N 1
ATOM 3887 C CA . PRO B 1 246 ? 32.898 12.979 9.090 1.00 59.86 246 PRO B CA 1
ATOM 3888 C C . PRO B 1 246 ? 33.201 13.095 7.615 1.00 60.56 246 PRO B C 1
ATOM 3889 O O . PRO B 1 246 ? 32.283 13.370 6.824 1.00 59.91 246 PRO B O 1
ATOM 3893 N N . ARG B 1 247 ? 34.475 12.872 7.277 1.00 61.21 247 ARG B N 1
ATOM 3894 C CA . ARG B 1 247 ? 34.989 13.000 5.921 1.00 62.04 247 ARG B CA 1
ATOM 3895 C C . ARG B 1 247 ? 35.273 11.628 5.274 1.00 62.78 247 ARG B C 1
ATOM 3896 O O . ARG B 1 247 ? 35.854 10.726 5.896 1.00 63.43 247 ARG B O 1
ATOM 3904 N N . THR C 1 2 ? 65.097 81.780 14.044 1.00 68.67 2 THR C N 1
ATOM 3905 C CA . THR C 1 2 ? 65.734 80.982 15.142 1.00 69.17 2 THR C CA 1
ATOM 3906 C C . THR C 1 2 ? 64.857 80.739 16.411 1.00 69.15 2 THR C C 1
ATOM 3907 O O . THR C 1 2 ? 64.665 81.637 17.256 1.00 68.87 2 THR C O 1
ATOM 3911 N N . PHE C 1 3 ? 64.316 79.517 16.516 1.00 68.79 3 PHE C N 1
ATOM 3912 C CA . PHE C 1 3 ? 63.571 79.085 17.705 1.00 68.10 3 PHE C CA 1
ATOM 3913 C C . PHE C 1 3 ? 63.902 77.685 18.180 1.00 67.77 3 PHE C C 1
ATOM 3914 O O . PHE C 1 3 ? 63.985 76.753 17.392 1.00 67.21 3 PHE C O 1
ATOM 3922 N N . GLU C 1 4 ? 64.086 77.549 19.485 1.00 67.80 4 GLU C N 1
ATOM 3923 C CA . GLU C 1 4 ? 64.229 76.234 20.113 1.00 67.53 4 GLU C CA 1
ATOM 3924 C C . GLU C 1 4 ? 63.163 76.071 21.212 1.00 67.25 4 GLU C C 1
ATOM 3925 O O . GLU C 1 4 ? 63.271 76.673 22.296 1.00 67.36 4 GLU C O 1
ATOM 3931 N N . ILE C 1 5 ? 62.155 75.253 20.885 1.00 66.30 5 ILE C N 1
ATOM 3932 C CA . ILE C 1 5 ? 61.021 74.833 21.727 1.00 64.90 5 ILE C CA 1
ATOM 3933 C C . ILE C 1 5 ? 61.256 73.398 22.225 1.00 65.10 5 ILE C C 1
ATOM 3934 O O . ILE C 1 5 ? 61.579 72.539 21.426 1.00 65.19 5 ILE C O 1
ATOM 3939 N N . VAL C 1 6 ? 61.128 73.142 23.532 1.00 65.39 6 VAL C N 1
ATOM 3940 C CA . VAL C 1 6 ? 61.330 71.784 24.104 1.00 65.33 6 VAL C CA 1
ATOM 3941 C C . VAL C 1 6 ? 60.094 71.285 24.816 1.00 65.65 6 VAL C C 1
ATOM 3942 O O . VAL C 1 6 ? 59.828 71.724 25.910 1.00 66.44 6 VAL C O 1
ATOM 3946 N N . PHE C 1 7 ? 59.373 70.344 24.206 1.00 65.73 7 PHE C N 1
ATOM 3947 C CA . PHE C 1 7 ? 58.157 69.780 24.774 1.00 65.35 7 PHE C CA 1
ATOM 3948 C C . PHE C 1 7 ? 58.425 68.517 25.580 1.00 65.12 7 PHE C C 1
ATOM 3949 O O . PHE C 1 7 ? 59.102 67.598 25.109 1.00 66.09 7 PHE C O 1
ATOM 3957 N N . ASP C 1 8 ? 57.853 68.488 26.783 1.00 64.45 8 ASP C N 1
ATOM 3958 C CA . ASP C 1 8 ? 57.916 67.394 27.783 1.00 63.59 8 ASP C CA 1
ATOM 3959 C C . ASP C 1 8 ? 57.756 65.925 27.274 1.00 61.59 8 ASP C C 1
ATOM 3960 O O . ASP C 1 8 ? 58.528 65.014 27.640 1.00 60.01 8 ASP C O 1
ATOM 3965 N N . SER C 1 9 ? 56.733 65.730 26.445 1.00 60.02 9 SER C N 1
ATOM 3966 C CA . SER C 1 9 ? 56.285 64.411 26.002 1.00 58.05 9 SER C CA 1
ATOM 3967 C C . SER C 1 9 ? 56.090 64.432 24.507 1.00 57.03 9 SER C C 1
ATOM 3968 O O . SER C 1 9 ? 55.085 64.975 24.002 1.00 56.41 9 SER C O 1
ATOM 3971 N N . ALA C 1 10 ? 57.039 63.824 23.801 1.00 55.89 10 ALA C N 1
ATOM 3972 C CA . ALA C 1 10 ? 56.823 63.503 22.395 1.00 55.57 10 ALA C CA 1
ATOM 3973 C C . ALA C 1 10 ? 55.512 62.768 22.206 1.00 55.08 10 ALA C C 1
ATOM 3974 O O . ALA C 1 10 ? 54.723 63.127 21.322 1.00 54.96 10 ALA C O 1
ATOM 3976 N N . ARG C 1 11 ? 55.270 61.748 23.023 1.00 55.31 11 ARG C N 1
ATOM 3977 C CA . ARG C 1 11 ? 54.088 60.924 22.808 1.00 56.86 11 ARG C CA 1
ATOM 3978 C C . ARG C 1 11 ? 52.779 61.749 22.852 1.00 56.24 11 ARG C C 1
ATOM 3979 O O . ARG C 1 11 ? 51.919 61.619 21.979 1.00 56.78 11 ARG C O 1
ATOM 3987 N N . GLU C 1 12 ? 52.647 62.664 23.790 1.00 55.79 12 GLU C N 1
ATOM 3988 C CA . GLU C 1 12 ? 51.440 63.496 23.786 1.00 55.29 12 GLU C CA 1
ATOM 3989 C C . GLU C 1 12 ? 51.380 64.315 22.513 1.00 54.06 12 GLU C C 1
ATOM 3990 O O . GLU C 1 12 ? 50.329 64.443 21.873 1.00 52.96 12 GLU C O 1
ATOM 3996 N N . PHE C 1 13 ? 52.520 64.885 22.146 1.00 53.81 13 PHE C N 1
ATOM 3997 C CA . PHE C 1 13 ? 52.554 65.680 20.938 1.00 53.82 13 PHE C CA 1
ATOM 3998 C C . PHE C 1 13 ? 52.173 64.822 19.769 1.00 53.24 13 PHE C C 1
ATOM 3999 O O . PHE C 1 13 ? 51.542 65.309 18.849 1.00 54.08 13 PHE C O 1
ATOM 4007 N N . GLU C 1 14 ? 52.485 63.530 19.818 1.00 53.17 14 GLU C N 1
ATOM 4008 C CA . GLU C 1 14 ? 52.164 62.635 18.683 1.00 53.27 14 GLU C CA 1
ATOM 4009 C C . GLU C 1 14 ? 50.676 62.514 18.498 1.00 53.31 14 GLU C C 1
ATOM 4010 O O . GLU C 1 14 ? 50.157 62.335 17.393 1.00 53.71 14 GLU C O 1
ATOM 4016 N N . SER C 1 15 ? 49.975 62.582 19.608 1.00 53.47 15 SER C N 1
ATOM 4017 C CA . SER C 1 15 ? 48.573 62.243 19.608 1.00 53.88 15 SER C CA 1
ATOM 4018 C C . SER C 1 15 ? 47.848 63.373 18.884 1.00 53.70 15 SER C C 1
ATOM 4019 O O . SER C 1 15 ? 47.012 63.149 18.011 1.00 52.95 15 SER C O 1
ATOM 4022 N N . LEU C 1 16 ? 48.221 64.593 19.242 1.00 53.92 16 LEU C N 1
ATOM 4023 C CA . LEU C 1 16 ? 47.712 65.762 18.592 1.00 54.01 16 LEU C CA 1
ATOM 4024 C C . LEU C 1 16 ? 48.022 65.685 17.066 1.00 54.50 16 LEU C C 1
ATOM 4025 O O . LEU C 1 16 ? 47.123 65.483 16.220 1.00 54.48 16 LEU C O 1
ATOM 4030 N N . ILE C 1 17 ? 49.303 65.772 16.718 1.00 53.62 17 ILE C N 1
ATOM 4031 C CA . ILE C 1 17 ? 4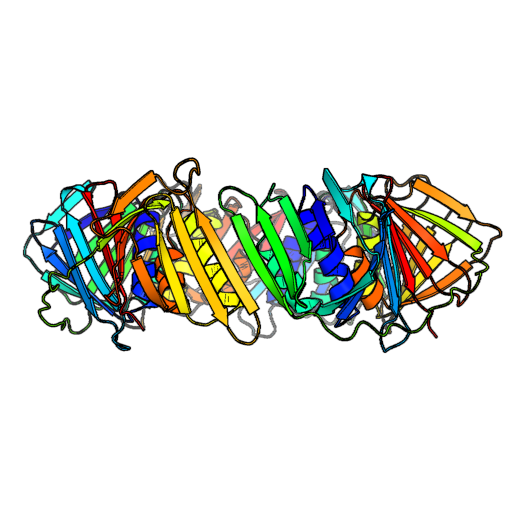9.677 65.574 15.322 1.00 53.04 17 ILE C CA 1
ATOM 4032 C C . ILE C 1 17 ? 48.851 64.498 14.604 1.00 52.44 17 ILE C C 1
ATOM 4033 O O . ILE C 1 17 ? 48.223 64.799 13.616 1.00 53.14 17 ILE C O 1
ATOM 4038 N N . ALA C 1 18 ? 48.844 63.271 15.100 1.00 52.16 18 ALA C N 1
ATOM 4039 C CA . ALA C 1 18 ? 48.051 62.186 14.482 1.00 52.71 18 ALA C CA 1
ATOM 4040 C C . ALA C 1 18 ? 46.693 62.626 13.996 1.00 53.05 18 ALA C C 1
ATOM 4041 O O . ALA C 1 18 ? 46.293 62.228 12.904 1.00 52.14 18 ALA C O 1
ATOM 4043 N N . THR C 1 19 ? 45.994 63.413 14.840 1.00 54.54 19 THR C N 1
ATOM 4044 C CA . THR C 1 19 ? 44.641 63.943 14.565 1.00 55.45 19 THR C CA 1
ATOM 4045 C C . THR C 1 19 ? 44.667 64.904 13.378 1.00 55.91 19 THR C C 1
ATOM 4046 O O . THR C 1 19 ? 44.003 64.661 12.360 1.00 55.80 19 THR C O 1
ATOM 4050 N N . LEU C 1 20 ? 45.468 65.972 13.490 1.00 56.05 20 LEU C N 1
ATOM 4051 C CA . LEU C 1 20 ? 45.552 66.976 12.426 1.00 56.39 20 LEU C CA 1
ATOM 4052 C C . LEU C 1 20 ? 45.771 66.238 11.117 1.00 57.38 20 LEU C C 1
ATOM 4053 O O . LEU C 1 20 ? 45.054 66.453 10.142 1.00 57.30 20 LEU C O 1
ATOM 4058 N N . GLU C 1 21 ? 46.753 65.337 11.108 1.00 58.36 21 GLU C N 1
ATOM 4059 C CA . GLU C 1 21 ? 47.064 64.556 9.909 1.00 59.15 21 GLU C CA 1
ATOM 4060 C C . GLU C 1 21 ? 45.832 63.905 9.279 1.00 59.22 21 GLU C C 1
ATOM 4061 O O . GLU C 1 21 ? 45.774 63.782 8.065 1.00 59.59 21 GLU C O 1
ATOM 4067 N N . LYS C 1 22 ? 44.840 63.497 10.065 1.00 59.60 22 LYS C N 1
ATOM 4068 C CA . LYS C 1 22 ? 43.663 62.854 9.453 1.00 59.68 22 LYS C CA 1
ATOM 4069 C C . LYS C 1 22 ? 42.920 63.805 8.508 1.00 59.62 22 LYS C C 1
ATOM 4070 O O . LYS C 1 22 ? 42.010 63.382 7.784 1.00 59.38 22 LYS C O 1
ATOM 4076 N N . PHE C 1 23 ? 43.324 65.085 8.516 1.00 59.70 23 PHE C N 1
ATOM 4077 C CA . PHE C 1 23 ? 42.570 66.155 7.855 1.00 60.08 23 PHE C CA 1
ATOM 4078 C C . PHE C 1 23 ? 43.359 67.082 6.951 1.00 60.96 23 PHE C C 1
ATOM 4079 O O . PHE C 1 23 ? 42.808 67.600 5.997 1.00 61.25 23 PHE C O 1
ATOM 4087 N N . PHE C 1 24 ? 44.619 67.310 7.263 1.00 62.13 24 PHE C N 1
ATOM 4088 C CA . PHE C 1 24 ? 45.474 68.119 6.419 1.00 64.38 24 PHE C CA 1
ATOM 4089 C C . PHE C 1 24 ? 46.694 67.300 6.045 1.00 65.69 24 PHE C C 1
ATOM 4090 O O . PHE C 1 24 ? 47.110 66.426 6.827 1.00 66.23 24 PHE C O 1
ATOM 4098 N N . ASP C 1 25 ? 47.263 67.541 4.859 1.00 66.64 25 ASP C N 1
ATOM 4099 C CA . ASP C 1 25 ? 48.530 66.886 4.524 1.00 67.29 25 ASP C CA 1
ATOM 4100 C C . ASP C 1 25 ? 49.684 67.783 4.936 1.00 67.52 25 ASP C C 1
ATOM 4101 O O . ASP C 1 25 ? 50.847 67.369 5.010 1.00 68.04 25 ASP C O 1
ATOM 4106 N N . GLU C 1 26 ? 49.351 69.030 5.195 1.00 67.74 26 GLU C N 1
ATOM 4107 C CA . GLU C 1 26 ? 50.338 70.027 5.538 1.00 68.35 26 GLU C CA 1
ATOM 4108 C C . GLU C 1 26 ? 49.730 70.966 6.547 1.00 67.73 26 GLU C C 1
ATOM 4109 O O . GLU C 1 26 ? 48.529 70.974 6.730 1.00 68.05 26 GLU C O 1
ATOM 4115 N N . ALA C 1 27 ? 50.570 71.719 7.239 1.00 67.73 27 ALA C N 1
ATOM 4116 C CA . ALA C 1 27 ? 50.113 72.591 8.284 1.00 67.05 27 ALA C CA 1
ATOM 4117 C C . ALA C 1 27 ? 51.091 73.729 8.435 1.00 66.95 27 ALA C C 1
ATOM 4118 O O . ALA C 1 27 ? 52.310 73.559 8.314 1.00 66.88 27 ALA C O 1
ATOM 4120 N N . VAL C 1 28 ? 50.546 74.894 8.735 1.00 66.45 28 VAL C N 1
ATOM 4121 C CA . VAL C 1 28 ? 51.363 76.057 8.990 1.00 65.97 28 VAL C CA 1
ATOM 4122 C C . VAL C 1 28 ? 51.326 76.364 10.466 1.00 65.76 28 VAL C C 1
ATOM 4123 O O . VAL C 1 28 ? 50.285 76.292 11.080 1.00 65.86 28 VAL C O 1
ATOM 4127 N N . PHE C 1 29 ? 52.456 76.720 11.033 1.00 65.69 29 PHE C N 1
ATOM 4128 C CA . PHE C 1 29 ? 52.492 76.935 12.441 1.00 66.68 29 PHE C CA 1
ATOM 4129 C C . PHE C 1 29 ? 53.081 78.304 12.656 1.00 68.18 29 PHE C C 1
ATOM 4130 O O . PHE C 1 29 ? 54.235 78.543 12.308 1.00 68.86 29 PHE C O 1
ATOM 4138 N N . GLN C 1 30 ? 52.302 79.215 13.217 1.00 69.54 30 GLN C N 1
ATOM 4139 C CA . GLN C 1 30 ? 52.870 80.492 13.592 1.00 71.11 30 GLN C CA 1
ATOM 4140 C C . GLN C 1 30 ? 53.543 80.307 14.913 1.00 71.36 30 GLN C C 1
ATOM 4141 O O . GLN C 1 30 ? 52.893 79.972 15.896 1.00 71.82 30 GLN C O 1
ATOM 4147 N N . VAL C 1 31 ? 54.848 80.523 14.934 1.00 71.74 31 VAL C N 1
ATOM 4148 C CA . VAL C 1 31 ? 55.580 80.456 16.169 1.00 72.13 31 VAL C CA 1
ATOM 4149 C C . VAL C 1 31 ? 55.750 81.873 16.651 1.00 73.04 31 VAL C C 1
ATOM 4150 O O . VAL C 1 31 ? 56.478 82.648 16.048 1.00 73.44 31 VAL C O 1
ATOM 4154 N N . ASN C 1 32 ? 55.057 82.206 17.734 1.00 74.07 32 ASN C N 1
ATOM 4155 C CA . ASN C 1 32 ? 55.064 83.551 18.284 1.00 74.93 32 ASN C CA 1
ATOM 4156 C C . ASN C 1 32 ? 55.747 83.588 19.611 1.00 75.36 32 ASN C C 1
ATOM 4157 O O . ASN C 1 32 ? 56.046 82.547 20.198 1.00 75.46 32 ASN C O 1
ATOM 4162 N N . MET C 1 33 ? 55.962 84.793 20.108 1.00 75.61 33 MET C N 1
ATOM 4163 C CA . MET C 1 33 ? 56.568 84.932 21.410 1.00 76.24 33 MET C CA 1
ATOM 4164 C C . MET C 1 33 ? 55.674 84.382 22.542 1.00 75.62 33 MET C C 1
ATOM 4165 O O . MET C 1 33 ? 56.172 83.984 23.593 1.00 75.20 33 MET C O 1
ATOM 4170 N N . GLU C 1 34 ? 54.362 84.358 22.323 1.00 75.18 34 GLU C N 1
ATOM 4171 C CA . GLU C 1 34 ? 53.427 83.908 23.363 1.00 74.72 34 GLU C CA 1
ATOM 4172 C C . GLU C 1 34 ? 53.042 82.418 23.229 1.00 73.65 34 GLU C C 1
ATOM 4173 O O . GLU C 1 34 ? 52.890 81.741 24.253 1.00 73.54 34 GLU C O 1
ATOM 4179 N N . GLY C 1 35 ? 52.900 81.924 21.982 1.00 72.37 35 GLY C N 1
ATOM 4180 C CA . GLY C 1 35 ? 52.674 80.484 21.684 1.00 69.87 35 GLY C CA 1
ATOM 4181 C C . GLY C 1 35 ? 52.568 80.125 20.206 1.00 68.36 35 GLY C C 1
ATOM 4182 O O . GLY C 1 35 ? 52.725 80.987 19.353 1.00 68.66 35 GLY C O 1
ATOM 4183 N N . ILE C 1 36 ? 52.277 78.854 19.915 1.00 66.58 36 ILE C N 1
ATOM 4184 C CA . ILE C 1 36 ? 52.095 78.343 18.555 1.00 64.50 36 ILE C CA 1
ATOM 4185 C C . ILE C 1 36 ? 50.639 78.278 18.209 1.00 63.85 36 ILE C C 1
ATOM 4186 O O . ILE C 1 36 ? 49.852 77.762 18.970 1.00 63.37 36 ILE C O 1
ATOM 4191 N N . GLN C 1 37 ? 50.281 78.779 17.038 1.00 63.48 37 GLN C N 1
ATOM 4192 C CA . GLN C 1 37 ? 48.879 78.846 16.651 1.00 63.42 37 GLN C CA 1
ATOM 4193 C C . GLN C 1 37 ? 48.676 78.308 15.259 1.00 62.29 37 GLN C C 1
ATOM 4194 O O . GLN C 1 37 ? 49.556 78.404 14.429 1.00 62.96 37 GLN C O 1
ATOM 4200 N N . MET C 1 38 ? 47.511 77.758 15.005 1.00 61.27 38 MET C N 1
ATOM 4201 C CA . MET C 1 38 ? 47.203 77.282 13.702 1.00 61.45 38 MET C CA 1
ATOM 4202 C C . MET C 1 38 ? 45.707 77.261 13.536 1.00 62.07 38 MET C C 1
ATOM 4203 O O . MET C 1 38 ? 44.991 76.646 14.327 1.00 62.30 38 MET C O 1
ATOM 4208 N N . ARG C 1 39 ? 45.249 77.957 12.505 1.00 62.47 39 ARG C N 1
ATOM 4209 C CA . ARG C 1 39 ? 43.851 77.988 12.111 1.00 63.67 39 ARG C CA 1
ATOM 4210 C C . ARG C 1 39 ? 43.843 77.484 10.682 1.00 63.29 39 ARG C C 1
ATOM 4211 O O . ARG C 1 39 ? 44.756 77.797 9.923 1.00 64.33 39 ARG C O 1
ATOM 4219 N N . ALA C 1 40 ? 42.857 76.695 10.292 1.00 63.24 40 ALA C N 1
ATOM 4220 C CA . ALA C 1 40 ? 42.881 76.161 8.935 1.00 63.44 40 ALA C CA 1
ATOM 4221 C C . ALA C 1 40 ? 41.695 75.295 8.605 1.00 63.96 40 ALA C C 1
ATOM 4222 O O . ALA C 1 40 ? 41.287 74.465 9.413 1.00 65.04 40 ALA C O 1
ATOM 4224 N N . ILE C 1 41 ? 41.132 75.473 7.416 1.00 64.53 41 ILE C N 1
ATOM 4225 C CA . ILE C 1 41 ? 39.985 74.680 7.009 1.00 64.52 41 ILE C CA 1
ATOM 4226 C C . ILE C 1 41 ? 40.538 73.605 6.133 1.00 65.55 41 ILE C C 1
ATOM 4227 O O . ILE C 1 41 ? 41.566 73.821 5.499 1.00 66.20 41 ILE C O 1
ATOM 4232 N N . ASP C 1 42 ? 39.887 72.443 6.108 1.00 66.13 42 ASP C N 1
ATOM 4233 C CA . ASP C 1 42 ? 40.409 71.323 5.347 1.00 66.55 42 ASP C CA 1
ATOM 4234 C C . ASP C 1 42 ? 40.024 71.426 3.878 1.00 67.76 42 ASP C C 1
ATOM 4235 O O . ASP C 1 42 ? 38.919 71.873 3.548 1.00 67.68 42 ASP C O 1
ATOM 4240 N N . PRO C 1 43 ? 40.949 71.013 2.987 1.00 68.79 43 PRO C N 1
ATOM 4241 C CA . PRO C 1 43 ? 40.676 70.768 1.581 1.00 68.93 43 PRO C CA 1
ATOM 4242 C C . PRO C 1 43 ? 39.248 70.356 1.245 1.00 69.33 43 PRO C C 1
ATOM 4243 O O . PRO C 1 43 ? 38.672 70.921 0.307 1.00 70.09 43 PRO C O 1
ATOM 4247 N N . SER C 1 44 ? 38.662 69.420 1.989 1.00 69.38 44 SER C N 1
ATOM 4248 C CA . SER C 1 44 ? 37.282 69.006 1.696 1.00 69.11 44 SER C CA 1
ATOM 4249 C C . SER C 1 44 ? 36.214 69.922 2.288 1.00 69.46 44 SER C C 1
ATOM 4250 O O . SER C 1 44 ? 35.014 69.632 2.167 1.00 70.26 44 SER C O 1
ATOM 4253 N N . ARG C 1 45 ? 36.633 70.976 2.984 1.00 68.95 45 ARG C N 1
ATOM 4254 C CA . ARG C 1 45 ? 35.745 72.109 3.348 1.00 69.98 45 ARG C CA 1
ATOM 4255 C C . ARG C 1 45 ? 34.736 71.982 4.517 1.00 69.92 45 ARG C C 1
ATOM 4256 O O . ARG C 1 45 ? 33.957 72.909 4.740 1.00 69.76 45 ARG C O 1
ATOM 4264 N N . VAL C 1 46 ? 34.739 70.867 5.253 1.00 69.57 46 VAL C N 1
ATOM 4265 C CA . VAL C 1 46 ? 33.706 70.632 6.265 1.00 68.66 46 VAL C CA 1
ATOM 4266 C C . VAL C 1 46 ? 34.238 70.742 7.707 1.00 67.89 46 VAL C C 1
ATOM 4267 O O . VAL C 1 46 ? 33.475 70.713 8.671 1.00 68.05 46 VAL C O 1
ATOM 4271 N N . VAL C 1 47 ? 35.536 70.952 7.842 1.00 66.54 47 VAL C N 1
ATOM 4272 C CA . VAL C 1 47 ? 36.149 70.950 9.152 1.00 65.90 47 VAL C CA 1
ATOM 4273 C C . VAL C 1 47 ? 37.110 72.107 9.285 1.00 65.13 47 VAL C C 1
ATOM 4274 O O . VAL C 1 47 ? 37.867 72.393 8.372 1.00 65.23 47 VAL C O 1
ATOM 4278 N N . LEU C 1 48 ? 37.058 72.778 10.425 1.00 64.06 48 LEU C N 1
ATOM 4279 C CA . LEU C 1 48 ? 37.967 73.867 10.723 1.00 63.60 48 LEU C CA 1
ATOM 4280 C C . LEU C 1 48 ? 38.683 73.544 12.022 1.00 63.37 48 LEU C C 1
ATOM 4281 O O . LEU C 1 48 ? 38.061 73.132 13.013 1.00 62.89 48 LEU C O 1
ATOM 4286 N N . VAL C 1 49 ? 40.000 73.698 12.000 1.00 62.95 49 VAL C N 1
ATOM 4287 C CA . VAL C 1 49 ? 40.801 73.394 13.151 1.00 62.10 49 VAL C CA 1
ATOM 4288 C C . VAL C 1 49 ? 41.263 74.711 13.668 1.00 62.06 49 VAL C C 1
ATOM 4289 O O . VAL C 1 49 ? 41.642 75.581 12.871 1.00 61.79 49 VAL C O 1
ATOM 4293 N N . ASP C 1 50 ? 41.211 74.858 14.993 1.00 61.64 50 ASP C N 1
ATOM 4294 C CA . ASP C 1 50 ? 41.917 75.922 15.678 1.00 61.76 50 ASP C CA 1
ATOM 4295 C C . ASP C 1 50 ? 42.749 75.384 16.823 1.00 62.01 50 ASP C C 1
ATOM 4296 O O . ASP C 1 50 ? 42.271 74.596 17.665 1.00 62.91 50 ASP C O 1
ATOM 4301 N N . LEU C 1 51 ? 43.982 75.855 16.886 1.00 61.35 51 LEU C N 1
ATOM 4302 C CA . LEU C 1 51 ? 44.965 75.285 17.747 1.00 61.09 51 LEU C CA 1
ATOM 4303 C C . LEU C 1 51 ? 45.747 76.427 18.312 1.00 61.50 51 LEU C C 1
ATOM 4304 O O . LEU C 1 51 ? 46.097 77.377 17.593 1.00 61.54 51 LEU C O 1
ATOM 4309 N N . ASN C 1 52 ? 46.035 76.337 19.602 1.00 61.35 52 ASN C N 1
ATOM 4310 C CA . ASN C 1 52 ? 46.791 77.377 20.252 1.00 62.10 52 ASN C CA 1
ATOM 4311 C C . ASN C 1 52 ? 47.503 76.829 21.464 1.00 62.07 52 ASN C C 1
ATOM 4312 O O . ASN C 1 52 ? 46.878 76.350 22.394 1.00 62.84 52 ASN C O 1
ATOM 4317 N N . LEU C 1 53 ? 48.825 76.905 21.443 1.00 62.53 53 LEU C N 1
ATOM 4318 C CA . LEU C 1 53 ? 49.637 76.293 22.464 1.00 62.81 53 LEU C CA 1
ATOM 4319 C C . LEU C 1 53 ? 50.574 77.341 23.021 1.00 63.80 53 LEU C C 1
ATOM 4320 O O . LEU C 1 53 ? 51.664 77.553 22.475 1.00 62.81 53 LEU C O 1
ATOM 4325 N N . PRO C 1 54 ? 50.153 77.991 24.129 1.00 64.75 54 PRO C N 1
ATOM 4326 C CA . PRO C 1 54 ? 50.853 79.086 24.806 1.00 65.39 54 PRO C CA 1
ATOM 4327 C C . PRO C 1 54 ? 52.204 78.635 25.380 1.00 66.53 54 PRO C C 1
ATOM 4328 O O . PRO C 1 54 ? 52.348 77.464 25.753 1.00 67.07 54 PRO C O 1
ATOM 4332 N N . GLU C 1 55 ? 53.164 79.563 25.467 1.00 67.34 55 GLU C N 1
ATOM 4333 C CA . GLU C 1 55 ? 54.564 79.276 25.846 1.00 68.74 55 GLU C CA 1
ATOM 4334 C C . GLU C 1 55 ? 54.730 78.405 27.091 1.00 68.98 55 GLU C C 1
ATOM 4335 O O . GLU C 1 55 ? 55.767 77.715 27.265 1.00 69.44 55 GLU C O 1
ATOM 4341 N N . MET C 1 56 ? 53.717 78.435 27.953 1.00 68.90 56 MET C N 1
ATOM 4342 C CA . MET C 1 56 ? 53.848 77.819 29.267 1.00 69.34 56 MET C CA 1
ATOM 4343 C C . MET C 1 56 ? 53.787 76.299 29.187 1.00 67.60 56 MET C C 1
ATOM 4344 O O . MET C 1 56 ? 54.258 75.604 30.088 1.00 67.21 56 MET C O 1
ATOM 4349 N N . LEU C 1 57 ? 53.228 75.780 28.096 1.00 65.94 57 LEU C N 1
ATOM 4350 C CA . LEU C 1 57 ? 53.176 74.326 27.914 1.00 64.91 57 LEU C CA 1
ATOM 4351 C C . LEU C 1 57 ? 54.569 73.700 27.764 1.00 63.53 57 LEU C C 1
ATOM 4352 O O . LEU C 1 57 ? 54.805 72.549 28.135 1.00 63.21 57 LEU C O 1
ATOM 4357 N N . PHE C 1 58 ? 55.493 74.488 27.242 1.00 61.77 58 PHE C N 1
ATOM 4358 C CA . PHE C 1 58 ? 56.794 73.982 26.912 1.00 60.08 58 PHE C CA 1
ATOM 4359 C C . PHE C 1 58 ? 57.773 74.221 28.039 1.00 60.34 58 PHE C C 1
ATOM 4360 O O . PHE C 1 58 ? 57.669 75.205 28.764 1.00 60.60 58 PHE C O 1
ATOM 4368 N N . SER C 1 59 ? 58.699 73.282 28.176 1.00 60.50 59 SER C N 1
ATOM 4369 C CA . SER C 1 59 ? 59.729 73.244 29.193 1.00 60.88 59 SER C CA 1
ATOM 4370 C C . SER C 1 59 ? 60.835 74.228 28.885 1.00 61.95 59 SER C C 1
ATOM 4371 O O . SER C 1 59 ? 61.754 74.443 29.696 1.00 61.45 59 SER C O 1
ATOM 4374 N N . LYS C 1 60 ? 60.751 74.790 27.681 1.00 62.86 60 LYS C N 1
ATOM 4375 C CA . LYS C 1 60 ? 61.731 75.679 27.144 1.00 63.67 60 LYS C CA 1
ATOM 4376 C C . LYS C 1 60 ? 61.096 76.263 25.932 1.00 63.99 60 LYS C C 1
ATOM 4377 O O . LYS C 1 60 ? 60.473 75.557 25.136 1.00 64.16 60 LYS C O 1
ATOM 4383 N N . TYR C 1 61 ? 61.252 77.563 25.774 1.00 64.17 61 TYR C N 1
ATOM 4384 C CA . TYR C 1 61 ? 60.562 78.230 24.726 1.00 64.36 61 TYR C CA 1
ATOM 4385 C C . TYR C 1 61 ? 61.347 79.428 24.193 1.00 65.99 61 TYR C C 1
ATOM 4386 O O . TYR C 1 61 ? 60.794 80.509 23.965 1.00 66.79 61 TYR C O 1
ATOM 4395 N N . SER C 1 62 ? 62.643 79.236 23.993 1.00 67.21 62 SER C N 1
ATOM 4396 C CA . SER C 1 62 ? 63.496 80.257 23.389 1.00 68.51 62 SER C CA 1
ATOM 4397 C C . SER C 1 62 ? 63.057 80.447 21.953 1.00 69.78 62 SER C C 1
ATOM 4398 O O . SER C 1 62 ? 62.858 79.460 21.227 1.00 70.68 62 SER C O 1
ATOM 4401 N N . VAL C 1 63 ? 62.863 81.706 21.549 1.00 70.90 63 VAL C N 1
ATOM 4402 C CA . VAL C 1 63 ? 62.358 82.034 20.211 1.00 71.61 63 VAL C CA 1
ATOM 4403 C C . VAL C 1 63 ? 62.826 83.422 19.802 1.00 72.86 63 VAL C C 1
ATOM 4404 O O . VAL C 1 63 ? 62.083 84.406 19.903 1.00 72.88 63 VAL C O 1
ATOM 4408 N N . GLU C 1 64 ? 64.072 83.475 19.326 1.00 74.33 64 GLU C N 1
ATOM 4409 C CA . GLU C 1 64 ? 64.755 84.715 18.940 1.00 75.19 64 GLU C CA 1
ATOM 4410 C C . GLU C 1 64 ? 63.920 85.658 18.036 1.00 75.05 64 GLU C C 1
ATOM 4411 O O . GLU C 1 64 ? 63.844 86.848 18.306 1.00 75.70 64 GLU C O 1
ATOM 4417 N N . SER C 1 65 ? 63.297 85.148 16.976 1.00 74.79 65 SER C N 1
ATOM 4418 C CA . SER C 1 65 ? 62.409 85.980 16.156 1.00 74.28 65 SER C CA 1
ATOM 4419 C C . SER C 1 65 ? 61.276 85.143 15.630 1.00 74.14 65 SER C C 1
ATOM 4420 O O . SER C 1 65 ? 61.440 83.948 15.429 1.00 74.10 65 SER C O 1
ATOM 4423 N N . GLU C 1 66 ? 60.145 85.783 15.360 1.00 74.11 66 GLU C N 1
ATOM 4424 C CA . GLU C 1 66 ? 58.913 85.078 14.998 1.00 74.20 66 GLU C CA 1
ATOM 4425 C C . GLU C 1 66 ? 58.768 84.821 13.480 1.00 73.83 66 GLU C C 1
ATOM 4426 O O . GLU C 1 66 ? 59.169 85.656 12.666 1.00 74.28 66 GLU C O 1
ATOM 4432 N N . GLU C 1 67 ? 58.220 83.657 13.114 1.00 73.08 67 GLU C N 1
ATOM 4433 C CA . GLU C 1 67 ? 57.895 83.301 11.713 1.00 71.60 67 GLU C CA 1
ATOM 4434 C C . GLU C 1 67 ? 56.873 82.149 11.630 1.00 70.30 67 GLU C C 1
ATOM 4435 O O . GLU C 1 67 ? 56.776 81.332 12.537 1.00 69.84 67 GLU C O 1
ATOM 4441 N N . ALA C 1 68 ? 56.103 82.118 10.545 1.00 68.98 68 ALA C N 1
ATOM 4442 C CA . ALA C 1 68 ? 55.263 80.981 10.181 1.00 67.74 68 ALA C CA 1
ATOM 4443 C C . ALA C 1 68 ? 56.182 79.883 9.694 1.00 67.18 68 ALA C C 1
ATOM 4444 O O . ALA C 1 68 ? 57.252 80.204 9.204 1.00 67.63 68 ALA C O 1
ATOM 4446 N N . ILE C 1 69 ? 55.797 78.610 9.844 1.00 65.89 69 ILE C N 1
ATOM 4447 C CA . ILE C 1 69 ? 56.502 77.499 9.197 1.00 64.72 69 ILE C CA 1
ATOM 4448 C C . ILE C 1 69 ? 55.547 76.432 8.755 1.00 63.98 69 ILE C C 1
ATOM 4449 O O . ILE C 1 69 ? 54.692 76.009 9.527 1.00 64.46 69 ILE C O 1
ATOM 4454 N N . ALA C 1 70 ? 55.697 75.984 7.513 1.00 62.78 70 ALA C N 1
ATOM 4455 C CA . ALA C 1 70 ? 54.871 74.908 7.007 1.00 61.90 70 ALA C CA 1
ATOM 4456 C C . ALA C 1 70 ? 55.642 73.609 6.752 1.00 61.21 70 ALA C C 1
ATOM 4457 O O . ALA C 1 70 ? 56.840 73.646 6.552 1.00 60.94 70 ALA C O 1
ATOM 4459 N N . PHE C 1 71 ? 54.945 72.470 6.822 1.00 61.06 71 PHE C N 1
ATOM 4460 C CA . PHE C 1 71 ? 55.546 71.122 6.666 1.00 61.34 71 PHE C CA 1
ATOM 4461 C C . PHE C 1 71 ? 54.552 69.982 6.469 1.00 60.82 71 PHE C C 1
ATOM 4462 O O . PHE C 1 71 ? 53.365 70.103 6.828 1.00 60.79 71 PHE C O 1
ATOM 4470 N N . ASP C 1 72 ? 55.035 68.879 5.888 1.00 59.79 72 ASP C N 1
ATOM 4471 C CA . ASP C 1 72 ? 54.186 67.722 5.664 1.00 59.11 72 ASP C CA 1
ATOM 4472 C C . ASP C 1 72 ? 53.961 67.017 7.009 1.00 58.92 72 ASP C C 1
ATOM 4473 O O . ASP C 1 72 ? 54.889 66.825 7.832 1.00 58.28 72 ASP C O 1
ATOM 4478 N N . LEU C 1 73 ? 52.712 66.638 7.212 1.00 58.70 73 LEU C N 1
ATOM 4479 C CA . LEU C 1 73 ? 52.255 66.172 8.507 1.00 58.59 73 LEU C CA 1
ATOM 4480 C C . LEU C 1 73 ? 52.609 64.717 8.694 1.00 58.57 73 LEU C C 1
ATOM 4481 O O . LEU C 1 73 ? 53.097 64.340 9.754 1.00 58.90 73 LEU C O 1
ATOM 4486 N N . LYS C 1 74 ? 52.363 63.923 7.653 1.00 58.18 74 LYS C N 1
ATOM 4487 C CA . LYS C 1 74 ? 52.663 62.511 7.636 1.00 58.15 74 LYS C CA 1
ATOM 4488 C C . LYS C 1 74 ? 54.140 62.305 7.871 1.00 57.49 74 LYS C C 1
ATOM 4489 O O . LYS C 1 74 ? 54.556 61.402 8.606 1.00 58.03 74 LYS C O 1
ATOM 4495 N N . ARG C 1 75 ? 54.949 63.153 7.270 1.00 55.53 75 ARG C N 1
ATOM 4496 C CA . ARG C 1 75 ? 56.350 63.015 7.525 1.00 54.28 75 ARG C CA 1
ATOM 4497 C C . ARG C 1 75 ? 56.663 63.304 9.009 1.00 52.30 75 ARG C C 1
ATOM 4498 O O . ARG C 1 75 ? 57.327 62.499 9.638 1.00 51.38 75 ARG C O 1
ATOM 4506 N N . PHE C 1 76 ? 56.169 64.424 9.554 1.00 50.37 76 PHE C N 1
ATOM 4507 C CA . PHE C 1 76 ? 56.330 64.777 10.992 1.00 48.82 76 PHE C CA 1
ATOM 4508 C C . PHE C 1 76 ? 55.826 63.636 11.888 1.00 48.67 76 PHE C C 1
ATOM 4509 O O . PHE C 1 76 ? 56.506 63.230 12.853 1.00 46.99 76 PHE C O 1
ATOM 4517 N N . LEU C 1 77 ? 54.629 63.138 11.532 1.00 49.14 77 LEU C N 1
ATOM 4518 C CA . LEU C 1 77 ? 53.853 62.187 12.331 1.00 49.54 77 LEU C CA 1
ATOM 4519 C C . LEU C 1 77 ? 54.668 60.916 12.487 1.00 50.12 77 LEU C C 1
ATOM 4520 O O . LEU C 1 77 ? 55.006 60.535 13.611 1.00 49.86 77 LEU C O 1
ATOM 4525 N N . LYS C 1 78 ? 55.027 60.317 11.344 1.00 49.59 78 LYS C N 1
ATOM 4526 C CA . LYS C 1 78 ? 55.861 59.141 11.277 1.00 48.98 78 LYS C CA 1
ATOM 4527 C C . LYS C 1 78 ? 57.113 59.265 12.117 1.00 49.15 78 LYS C C 1
ATOM 4528 O O . LYS C 1 78 ? 57.585 58.251 12.685 1.00 49.52 78 LYS C O 1
ATOM 4534 N N . VAL C 1 79 ? 57.650 60.481 12.223 1.00 47.84 79 VAL C N 1
ATOM 4535 C CA . VAL C 1 79 ? 58.803 60.703 13.074 1.00 47.16 79 VAL C CA 1
ATOM 4536 C C . VAL C 1 79 ? 58.366 60.572 14.533 1.00 47.42 79 VAL C C 1
ATOM 4537 O O . VAL C 1 79 ? 58.952 59.841 15.311 1.00 48.43 79 VAL C O 1
ATOM 4541 N N . LEU C 1 80 ? 57.321 61.282 14.894 1.00 47.24 80 LEU C N 1
ATOM 4542 C CA . LEU C 1 80 ? 56.843 61.303 16.260 1.00 47.02 80 LEU C CA 1
ATOM 4543 C C . LEU C 1 80 ? 56.437 59.911 16.735 1.00 46.61 80 LEU C C 1
ATOM 4544 O O . LEU C 1 80 ? 56.552 59.613 17.907 1.00 46.59 80 LEU C O 1
ATOM 4549 N N . LYS C 1 81 ? 56.012 59.060 15.810 1.00 45.92 81 LYS C N 1
ATOM 4550 C CA . LYS C 1 81 ? 55.674 57.692 16.112 1.00 45.93 81 LYS C CA 1
ATOM 4551 C C . LYS C 1 81 ? 56.900 56.858 16.488 1.00 47.02 81 LYS C C 1
ATOM 4552 O O . LYS C 1 81 ? 56.765 55.776 17.048 1.00 47.45 81 LYS C O 1
ATOM 4558 N N . LEU C 1 82 ? 58.095 57.323 16.153 1.00 47.74 82 LEU C N 1
ATOM 4559 C CA . LEU C 1 82 ? 59.285 56.639 16.654 1.00 48.60 82 LEU C CA 1
ATOM 4560 C C . LEU C 1 82 ? 59.455 56.921 18.138 1.00 48.60 82 LEU C C 1
ATOM 4561 O O . LEU C 1 82 ? 60.259 56.290 18.759 1.00 47.46 82 LEU C O 1
ATOM 4566 N N . ALA C 1 83 ? 58.713 57.874 18.688 1.00 49.87 83 ALA C N 1
ATOM 4567 C CA . ALA C 1 83 ? 58.953 58.257 20.078 1.00 52.52 83 ALA C CA 1
ATOM 4568 C C . ALA C 1 83 ? 58.479 57.209 21.063 1.00 54.31 83 ALA C C 1
ATOM 4569 O O . ALA C 1 83 ? 57.332 56.763 21.036 1.00 54.13 83 ALA C O 1
ATOM 4571 N N . ARG C 1 84 ? 59.401 56.836 21.926 1.00 56.86 84 ARG C N 1
ATOM 4572 C CA . ARG C 1 84 ? 59.126 55.984 23.030 1.00 60.14 84 ARG C CA 1
ATOM 4573 C C . ARG C 1 84 ? 58.839 56.757 24.306 1.00 61.62 84 ARG C C 1
ATOM 4574 O O . ARG C 1 84 ? 59.097 57.965 24.430 1.00 61.27 84 ARG C O 1
ATOM 4582 N N . SER C 1 85 ? 58.237 56.019 25.223 1.00 63.52 85 SER C N 1
ATOM 4583 C CA . SER C 1 85 ? 57.985 56.402 26.594 1.00 65.84 85 SER C CA 1
ATOM 4584 C C . SER C 1 85 ? 59.073 57.375 27.165 1.00 66.59 85 SER C C 1
ATOM 4585 O O . SER C 1 85 ? 58.790 58.475 27.678 1.00 66.53 85 SER C O 1
ATOM 4588 N N . ARG C 1 86 ? 60.321 56.966 26.992 1.00 67.56 86 ARG C N 1
ATOM 4589 C CA . ARG C 1 86 ? 61.493 57.616 27.550 1.00 68.43 86 ARG C CA 1
ATOM 4590 C C . ARG C 1 86 ? 61.947 58.869 26.800 1.00 68.85 86 ARG C C 1
ATOM 4591 O O . ARG C 1 86 ? 63.043 59.375 27.095 1.00 69.26 86 ARG C O 1
ATOM 4599 N N . ASP C 1 87 ? 61.130 59.380 25.861 1.00 68.27 87 ASP C N 1
ATOM 4600 C CA . ASP C 1 87 ? 61.561 60.464 24.959 1.00 66.94 87 ASP C CA 1
ATOM 4601 C C . ASP C 1 87 ? 60.980 61.863 25.234 1.00 65.88 87 ASP C C 1
ATOM 4602 O O . ASP C 1 87 ? 59.775 62.032 25.462 1.00 65.65 87 ASP C O 1
ATOM 4607 N N . THR C 1 88 ? 61.864 62.853 25.152 1.00 64.11 88 THR C N 1
ATOM 4608 C CA . THR C 1 88 ? 61.507 64.261 25.193 1.00 63.44 88 THR C CA 1
ATOM 4609 C C . THR C 1 88 ? 61.665 64.945 23.805 1.00 63.30 88 THR C C 1
ATOM 4610 O O . THR C 1 88 ? 62.650 64.680 23.101 1.00 62.91 88 THR C O 1
ATOM 4614 N N . LEU C 1 89 ? 60.700 65.799 23.426 1.00 62.12 89 LEU C N 1
ATOM 4615 C CA . LEU C 1 89 ? 60.651 66.389 22.068 1.00 61.72 89 LEU C CA 1
ATOM 4616 C C . LEU C 1 89 ? 61.279 67.783 21.951 1.00 61.23 89 LEU C C 1
ATOM 4617 O O . LEU C 1 89 ? 60.931 68.698 22.724 1.00 60.79 89 LEU C O 1
ATOM 4622 N N . VAL C 1 90 ? 62.194 67.931 20.986 1.00 60.25 90 VAL C N 1
ATOM 4623 C CA . VAL C 1 90 ? 62.796 69.233 20.663 1.00 59.38 90 VAL C CA 1
ATOM 4624 C C . VAL C 1 90 ? 62.462 69.671 19.237 1.00 59.19 90 VAL C C 1
ATOM 4625 O O . VAL C 1 90 ? 62.641 68.922 18.289 1.00 58.95 90 VAL C O 1
ATOM 4629 N N . LEU C 1 91 ? 61.941 70.877 19.102 1.00 59.30 91 LEU C N 1
ATOM 4630 C CA . LEU C 1 91 ? 61.675 71.462 17.814 1.00 60.30 91 LEU C CA 1
ATOM 4631 C C . LEU C 1 91 ? 62.532 72.697 17.590 1.00 60.98 91 LEU C C 1
ATOM 4632 O O . LEU C 1 91 ? 62.264 73.754 18.164 1.00 61.16 91 LEU C O 1
ATOM 4637 N N . ARG C 1 92 ? 63.537 72.566 16.723 1.00 61.98 92 ARG C N 1
ATOM 4638 C CA . ARG C 1 92 ? 64.546 73.617 16.517 1.00 62.63 92 ARG C CA 1
ATOM 4639 C C . ARG C 1 92 ? 64.507 74.160 15.086 1.00 62.81 92 ARG C C 1
ATOM 4640 O O . ARG C 1 92 ? 64.258 73.423 14.116 1.00 61.64 92 ARG C O 1
ATOM 4648 N N . LYS C 1 93 ? 64.706 75.470 14.978 1.00 63.46 93 LYS C N 1
ATOM 4649 C CA . LYS C 1 93 ? 64.788 76.171 13.692 1.00 64.41 93 LYS C CA 1
ATOM 4650 C C . LYS C 1 93 ? 65.984 77.104 13.660 1.00 65.18 93 LYS C C 1
ATOM 4651 O O . LYS C 1 93 ? 66.294 77.780 14.654 1.00 66.25 93 LYS C O 1
ATOM 4657 N N . GLY C 1 94 ? 66.654 77.128 12.518 1.00 65.59 94 GLY C N 1
ATOM 4658 C CA . GLY C 1 94 ? 67.799 77.998 12.312 1.00 66.25 94 GLY C CA 1
ATOM 4659 C C . GLY C 1 94 ? 67.643 78.784 11.020 1.00 66.79 94 GLY C C 1
ATOM 4660 O O . GLY C 1 94 ? 66.539 78.827 10.418 1.00 65.88 94 GLY C O 1
ATOM 4661 N N . GLY C 1 95 ? 68.766 79.386 10.588 1.00 67.47 95 GLY C N 1
ATOM 4662 C CA . GLY C 1 95 ? 68.824 80.188 9.354 1.00 67.14 95 GLY C CA 1
ATOM 4663 C C . GLY C 1 95 ? 68.362 79.396 8.151 1.00 67.23 95 GLY C C 1
ATOM 4664 O O . GLY C 1 95 ? 67.536 79.876 7.347 1.00 66.95 95 GLY C O 1
ATOM 4665 N N . GLU C 1 96 ? 68.875 78.166 8.055 1.00 67.24 96 GLU C N 1
ATOM 4666 C CA . GLU C 1 96 ? 68.546 77.241 6.968 1.00 67.41 96 GLU C CA 1
ATOM 4667 C C . GLU C 1 96 ? 67.034 76.971 6.890 1.00 66.51 96 GLU C C 1
ATOM 4668 O O . GLU C 1 96 ? 66.314 77.188 7.860 1.00 66.92 96 GLU C O 1
ATOM 4674 N N . ASN C 1 97 ? 66.547 76.525 5.731 1.00 65.61 97 ASN C N 1
ATOM 4675 C CA . ASN C 1 97 ? 65.121 76.312 5.541 1.00 64.71 97 ASN C CA 1
ATOM 4676 C C . ASN C 1 97 ? 64.646 74.884 5.890 1.00 63.89 97 ASN C C 1
ATOM 4677 O O . ASN C 1 97 ? 63.971 74.242 5.079 1.00 64.00 97 ASN C O 1
ATOM 4682 N N . PHE C 1 98 ? 64.987 74.392 7.093 1.00 62.83 98 PHE C N 1
ATOM 4683 C CA . PHE C 1 98 ? 64.515 73.052 7.578 1.00 61.77 98 PHE C CA 1
ATOM 4684 C C . PHE C 1 98 ? 64.144 73.023 9.083 1.00 60.50 98 PHE C C 1
ATOM 4685 O O . PHE C 1 98 ? 64.771 73.723 9.922 1.00 60.44 98 PHE C O 1
ATOM 4693 N N . LEU C 1 99 ? 63.149 72.194 9.415 1.00 58.18 99 LEU C N 1
ATOM 4694 C CA . LEU C 1 99 ? 62.731 71.982 10.805 1.00 56.51 99 LEU C CA 1
ATOM 4695 C C . LEU C 1 99 ? 63.582 70.906 11.466 1.00 55.27 99 LEU C C 1
ATOM 4696 O O . LEU C 1 99 ? 63.603 69.770 11.005 1.00 55.67 99 LEU C O 1
ATOM 4701 N N . GLU C 1 100 ? 64.291 71.252 12.531 1.00 53.67 100 GLU C N 1
ATOM 4702 C CA . GLU C 1 100 ? 65.049 70.232 13.250 1.00 53.19 100 GLU C CA 1
ATOM 4703 C C . GLU C 1 100 ? 64.222 69.568 14.379 1.00 52.15 100 GLU C C 1
ATOM 4704 O O . GLU C 1 100 ? 63.582 70.254 15.184 1.00 51.27 100 GLU C O 1
ATOM 4710 N N . VAL C 1 101 ? 64.223 68.233 14.383 1.00 51.20 101 VAL C N 1
ATOM 4711 C CA . VAL C 1 101 ? 63.344 67.413 15.233 1.00 50.77 101 VAL C CA 1
ATOM 4712 C C . VAL C 1 101 ? 64.137 66.386 16.064 1.00 50.52 101 VAL C C 1
ATOM 4713 O O . VAL C 1 101 ? 64.757 65.458 15.532 1.00 50.28 101 VAL C O 1
ATOM 4717 N N . GLY C 1 102 ? 64.086 66.587 17.375 1.00 50.12 102 GLY C N 1
ATOM 4718 C CA . GLY C 1 102 ? 64.982 65.935 18.343 1.00 49.85 102 GLY C CA 1
ATOM 4719 C C . GLY C 1 102 ? 64.184 65.009 19.235 1.00 49.60 102 GLY C C 1
ATOM 4720 O O . GLY C 1 102 ? 63.193 65.427 19.835 1.00 48.54 102 GLY C O 1
ATOM 4721 N N . LEU C 1 103 ? 64.579 63.739 19.233 1.00 49.75 103 LEU C N 1
ATOM 4722 C CA . LEU C 1 103 ? 63.997 62.712 20.114 1.00 50.92 103 LEU C CA 1
ATOM 4723 C C . LEU C 1 103 ? 65.045 62.374 21.119 1.00 51.28 103 LEU C C 1
ATOM 4724 O O . LEU C 1 103 ? 66.024 61.697 20.826 1.00 49.79 103 LEU C O 1
ATOM 4729 N N . LEU C 1 104 ? 64.822 62.903 22.306 1.00 53.28 104 LEU C N 1
ATOM 4730 C CA . LEU C 1 104 ? 65.790 62.799 23.362 1.00 55.43 104 LEU C CA 1
ATOM 4731 C C . LEU C 1 104 ? 65.267 61.836 24.423 1.00 56.28 104 LEU C C 1
ATOM 4732 O O . LEU C 1 104 ? 64.134 61.981 24.971 1.00 55.69 104 LEU C O 1
ATOM 4737 N N . GLY C 1 105 ? 66.086 60.812 24.654 1.00 56.70 105 GLY C N 1
ATOM 4738 C CA . GLY C 1 105 ? 65.708 59.735 25.552 1.00 57.45 105 GLY C CA 1
ATOM 4739 C C . GLY C 1 105 ? 66.967 59.037 25.869 1.00 57.66 105 GLY C C 1
ATOM 4740 O O . GLY C 1 105 ? 67.995 59.690 26.074 1.00 57.68 105 GLY C O 1
ATOM 4741 N N . ASP C 1 106 ? 66.917 57.715 25.880 1.00 58.91 106 ASP C N 1
ATOM 4742 C CA . ASP C 1 106 ? 68.150 56.960 26.120 1.00 60.76 106 ASP C CA 1
ATOM 4743 C C . ASP C 1 106 ? 69.235 57.395 25.163 1.00 60.55 106 ASP C C 1
ATOM 4744 O O . ASP C 1 106 ? 70.312 57.743 25.603 1.00 61.02 106 ASP C O 1
ATOM 4749 N N . GLU C 1 107 ? 68.911 57.372 23.868 1.00 60.87 107 GLU C N 1
ATOM 4750 C CA . GLU C 1 107 ? 69.725 57.902 22.751 1.00 60.88 107 GLU C CA 1
ATOM 4751 C C . GLU C 1 107 ? 69.093 59.215 22.289 1.00 60.32 107 GLU C C 1
ATOM 4752 O O . GLU C 1 107 ? 67.904 59.447 22.550 1.00 60.12 107 GLU C O 1
ATOM 4758 N N . ASN C 1 108 ? 69.855 60.046 21.571 1.00 59.52 108 ASN C N 1
ATOM 4759 C CA . ASN C 1 108 ? 69.253 61.212 20.889 1.00 59.10 108 ASN C CA 1
ATOM 4760 C C . ASN C 1 108 ? 69.231 61.198 19.353 1.00 57.31 108 ASN C C 1
ATOM 4761 O O . ASN C 1 108 ? 70.262 61.159 18.693 1.00 55.83 108 ASN C O 1
ATOM 4766 N N . THR C 1 109 ? 68.025 61.266 18.809 1.00 56.24 109 THR C N 1
ATOM 4767 C CA . THR C 1 109 ? 67.838 61.276 17.362 1.00 55.72 109 THR C CA 1
ATOM 4768 C C . THR C 1 109 ? 67.431 62.670 16.899 1.00 54.81 109 THR C C 1
ATOM 4769 O O . THR C 1 109 ? 66.554 63.308 17.478 1.00 54.20 109 THR C O 1
ATOM 4773 N N . TRP C 1 110 ? 68.127 63.129 15.869 1.00 54.05 110 TRP C N 1
ATOM 4774 C CA . TRP C 1 110 ? 67.915 64.453 15.292 1.00 53.82 110 TRP C CA 1
ATOM 4775 C C . TRP C 1 110 ? 67.526 64.344 13.830 1.00 52.46 110 TRP C C 1
ATOM 4776 O O . TRP C 1 110 ? 68.302 63.843 13.032 1.00 53.11 110 TRP C O 1
ATOM 4787 N N . PHE C 1 111 ? 66.330 64.792 13.495 1.00 51.19 111 PHE C N 1
ATOM 4788 C CA . PHE C 1 111 ? 65.854 64.803 12.117 1.00 50.78 111 PHE C CA 1
ATOM 4789 C C . PHE C 1 111 ? 65.904 66.209 11.503 1.00 50.58 111 PHE C C 1
ATOM 4790 O O . PHE C 1 111 ? 65.873 67.208 12.199 1.00 50.24 111 PHE C O 1
ATOM 4798 N N . LYS C 1 112 ? 65.970 66.251 10.179 1.00 50.93 112 LYS C N 1
ATOM 4799 C CA . LYS C 1 112 ? 65.874 67.497 9.405 1.00 51.05 112 LYS C CA 1
ATOM 4800 C C . LYS C 1 112 ? 64.753 67.275 8.408 1.00 50.64 112 LYS C C 1
ATOM 4801 O O . LYS C 1 112 ? 64.864 66.446 7.544 1.00 50.87 112 LYS C O 1
ATOM 4807 N N . LEU C 1 113 ? 63.634 67.940 8.600 1.00 51.56 113 LEU C N 1
ATOM 4808 C CA . LEU C 1 113 ? 62.519 67.841 7.660 1.00 53.11 113 LEU C CA 1
ATOM 4809 C C . LEU C 1 113 ? 62.457 69.157 6.916 1.00 54.25 113 LEU C C 1
ATOM 4810 O O . LEU C 1 113 ? 62.799 70.193 7.465 1.00 53.73 113 LEU C O 1
ATOM 4815 N N . PRO C 1 114 ? 62.070 69.112 5.642 1.00 56.25 114 PRO C N 1
ATOM 4816 C CA . PRO C 1 114 ? 62.130 70.333 4.880 1.00 57.55 114 PRO C CA 1
ATOM 4817 C C . PRO C 1 114 ? 60.868 71.158 5.085 1.00 58.85 114 PRO C C 1
ATOM 4818 O O . PRO C 1 114 ? 59.767 70.646 4.986 1.00 58.35 114 PRO C O 1
ATOM 4822 N N . LEU C 1 115 ? 61.072 72.428 5.410 1.00 61.25 115 LEU C N 1
ATOM 4823 C CA . LEU C 1 115 ? 60.008 73.418 5.536 1.00 63.23 115 LEU C CA 1
ATOM 4824 C C . LEU C 1 115 ? 59.435 73.711 4.187 1.00 64.87 115 LEU C C 1
ATOM 4825 O O . LEU C 1 115 ? 60.183 73.971 3.248 1.00 65.43 115 LEU C O 1
ATOM 4830 N N . ILE C 1 116 ? 58.117 73.670 4.054 1.00 66.93 116 ILE C N 1
ATOM 4831 C CA . ILE C 1 116 ? 57.556 74.006 2.751 1.00 68.95 116 ILE C CA 1
ATOM 4832 C C . ILE C 1 116 ? 56.902 75.401 2.719 1.00 70.69 116 ILE C C 1
ATOM 4833 O O . ILE C 1 116 ? 57.058 76.184 3.682 1.00 70.25 116 ILE C O 1
ATOM 4838 N N . ASP C 1 117 ? 56.204 75.692 1.614 1.00 72.79 117 ASP C N 1
ATOM 4839 C CA . ASP C 1 117 ? 55.579 76.999 1.368 1.00 75.20 117 ASP C CA 1
ATOM 4840 C C . ASP C 1 117 ? 54.433 77.440 2.310 1.00 76.43 117 ASP C C 1
ATOM 4841 O O . ASP C 1 117 ? 53.331 76.880 2.280 1.00 76.85 117 ASP C O 1
ATOM 4846 N N . ALA C 1 118 ? 54.685 78.499 3.084 1.00 78.36 118 ALA C N 1
ATOM 4847 C CA . ALA C 1 118 ? 53.725 79.023 4.081 1.00 79.86 118 ALA C CA 1
ATOM 4848 C C . ALA C 1 118 ? 52.547 79.880 3.518 1.00 80.87 118 ALA C C 1
ATOM 4849 O O . ALA C 1 118 ? 52.146 80.862 4.141 1.00 81.37 118 ALA C O 1
ATOM 4851 N N . ASN C 1 119 ? 51.980 79.480 2.370 1.00 82.22 119 ASN C N 1
ATOM 4852 C CA . ASN C 1 119 ? 50.795 80.150 1.756 1.00 83.15 119 ASN C CA 1
ATOM 4853 C C . ASN C 1 119 ? 49.466 79.772 2.419 1.00 83.67 119 ASN C C 1
ATOM 4854 O O . ASN C 1 119 ? 48.775 78.838 1.964 1.00 83.91 119 ASN C O 1
ATOM 4859 N N . THR C 1 120 ? 49.097 80.514 3.466 1.00 83.98 120 THR C N 1
ATOM 4860 C CA . THR C 1 120 ? 47.927 80.160 4.277 1.00 84.23 120 THR C CA 1
ATOM 4861 C C . THR C 1 120 ? 46.968 81.333 4.495 1.00 84.55 120 THR C C 1
ATOM 4862 O O . THR C 1 120 ? 47.360 82.325 5.106 1.00 84.44 120 THR C O 1
ATOM 4866 N N . PRO C 1 121 ? 45.704 81.214 4.014 1.00 84.96 121 PRO C N 1
ATOM 4867 C CA . PRO C 1 121 ? 44.732 82.316 4.143 1.00 85.32 121 PRO C CA 1
ATOM 4868 C C . PRO C 1 121 ? 44.463 82.717 5.598 1.00 85.55 121 PRO C C 1
ATOM 4869 O O . PRO C 1 121 ? 44.522 81.879 6.498 1.00 85.48 121 PRO C O 1
ATOM 4873 N N . GLU C 1 122 ? 44.210 84.000 5.830 1.00 85.79 122 GLU C N 1
ATOM 4874 C CA . GLU C 1 122 ? 43.782 84.439 7.150 1.00 86.40 122 GLU C CA 1
ATOM 4875 C C . GLU C 1 122 ? 42.307 84.004 7.291 1.00 86.23 122 GLU C C 1
ATOM 4876 O O . GLU C 1 122 ? 41.547 84.113 6.328 1.00 86.37 122 GLU C O 1
ATOM 4882 N N . ILE C 1 123 ? 41.921 83.454 8.447 1.00 85.98 123 ILE C N 1
ATOM 4883 C CA . ILE C 1 123 ? 40.537 82.948 8.647 1.00 85.75 123 ILE C CA 1
ATOM 4884 C C . ILE C 1 123 ? 39.841 83.471 9.928 1.00 85.27 123 ILE C C 1
ATOM 4885 O O . ILE C 1 123 ? 40.400 83.405 11.045 1.00 84.74 123 ILE C O 1
ATOM 4890 N N . GLU C 1 124 ? 38.624 83.996 9.745 1.00 84.74 124 GLU C N 1
ATOM 4891 C CA . GLU C 1 124 ? 37.841 84.586 10.849 1.00 84.26 124 GLU C CA 1
ATOM 4892 C C . GLU C 1 124 ? 36.820 83.553 11.385 1.00 83.02 124 GLU C C 1
ATOM 4893 O O . GLU C 1 124 ? 36.008 83.003 10.619 1.00 82.94 124 GLU C O 1
ATOM 4899 N N . ILE C 1 125 ? 36.902 83.268 12.688 1.00 81.38 125 ILE C N 1
ATOM 4900 C CA . ILE C 1 125 ? 36.025 82.274 13.329 1.00 79.75 125 ILE C CA 1
ATOM 4901 C C . ILE C 1 125 ? 34.626 82.850 13.528 1.00 77.99 125 ILE C C 1
ATOM 4902 O O . ILE C 1 125 ? 34.457 83.878 14.192 1.00 77.84 125 ILE C O 1
ATOM 4907 N N . PRO C 1 126 ? 33.611 82.194 12.945 1.00 76.46 126 PRO C N 1
ATOM 4908 C CA . PRO C 1 126 ? 32.303 82.849 12.965 1.00 74.93 126 PRO C CA 1
ATOM 4909 C C . PRO C 1 126 ? 31.627 82.814 14.349 1.00 73.14 126 PRO C C 1
ATOM 4910 O O . PRO C 1 126 ? 31.908 81.932 15.181 1.00 72.46 126 PRO C O 1
ATOM 4914 N N . SER C 1 127 ? 30.760 83.797 14.576 1.00 71.23 127 SER C N 1
ATOM 4915 C CA . SER C 1 127 ? 29.870 83.844 15.732 1.00 68.83 127 SER C CA 1
ATOM 4916 C C . SER C 1 127 ? 28.811 82.742 15.558 1.00 66.56 127 SER C C 1
ATOM 4917 O O . SER C 1 127 ? 28.331 82.519 14.443 1.00 66.18 127 SER C O 1
ATOM 4920 N N . LEU C 1 128 ? 28.459 82.058 16.648 1.00 63.92 128 LEU C N 1
ATOM 4921 C CA . LEU C 1 128 ? 27.546 80.914 16.585 1.00 61.46 128 LEU C CA 1
ATOM 4922 C C . LEU C 1 128 ? 26.389 80.925 17.576 1.00 59.42 128 LEU C C 1
ATOM 4923 O O . LEU C 1 128 ? 26.610 80.987 18.782 1.00 59.62 128 LEU C O 1
ATOM 4928 N N . PRO C 1 129 ? 25.155 80.782 17.074 1.00 57.31 129 PRO C N 1
ATOM 4929 C CA . PRO C 1 129 ? 24.005 80.773 17.968 1.00 55.75 129 PRO C CA 1
ATOM 4930 C C . PRO C 1 129 ? 23.877 79.428 18.696 1.00 54.81 129 PRO C C 1
ATOM 4931 O O . PRO C 1 129 ? 22.777 78.846 18.686 1.00 54.10 129 PRO C O 1
ATOM 4935 N N . TRP C 1 130 ? 24.977 78.927 19.280 1.00 52.85 130 TRP C N 1
ATOM 4936 C CA . TRP C 1 130 ? 24.934 77.652 20.015 1.00 51.04 130 TRP C CA 1
ATOM 4937 C C . TRP C 1 130 ? 23.948 77.704 21.156 1.00 50.68 130 TRP C C 1
ATOM 4938 O O . TRP C 1 130 ? 23.758 78.786 21.743 1.00 51.95 130 TRP C O 1
ATOM 4949 N N . THR C 1 131 ? 23.330 76.566 21.478 1.00 49.05 131 THR C N 1
ATOM 4950 C CA . THR C 1 131 ? 22.413 76.498 22.636 1.00 48.70 131 THR C CA 1
ATOM 4951 C C . THR C 1 131 ? 22.779 75.571 23.787 1.00 48.00 131 THR C C 1
ATOM 4952 O O . THR C 1 131 ? 22.164 75.685 24.825 1.00 47.44 131 THR C O 1
ATOM 4956 N N . VAL C 1 132 ? 23.758 74.673 23.614 1.00 46.92 132 VAL C N 1
ATOM 4957 C CA . VAL C 1 132 ? 24.149 73.705 24.667 1.00 45.00 132 VAL C CA 1
ATOM 4958 C C . VAL C 1 132 ? 25.633 73.459 24.567 1.00 44.62 132 VAL C C 1
ATOM 4959 O O . VAL C 1 132 ? 26.137 73.184 23.461 1.00 45.10 132 VAL C O 1
ATOM 4963 N N . LYS C 1 133 ? 26.351 73.612 25.676 1.00 43.91 133 LYS C N 1
ATOM 4964 C CA . LYS C 1 133 ? 27.750 73.225 25.745 1.00 44.08 133 LYS C CA 1
ATOM 4965 C C . LYS C 1 133 ? 27.733 72.069 26.704 1.00 44.12 133 LYS C C 1
ATOM 4966 O O . LYS C 1 133 ? 26.873 72.002 27.572 1.00 45.12 133 LYS C O 1
ATOM 4972 N N . ALA C 1 134 ? 28.649 71.130 26.572 1.00 44.04 134 ALA C N 1
ATOM 4973 C CA . ALA C 1 134 ? 28.650 70.020 27.511 1.00 44.41 134 ALA C CA 1
ATOM 4974 C C . ALA C 1 134 ? 30.070 69.530 27.663 1.00 44.49 134 ALA C C 1
ATOM 4975 O O . ALA C 1 134 ? 30.832 69.596 26.711 1.00 44.22 134 ALA C O 1
ATOM 4977 N N . VAL C 1 135 ? 30.423 69.064 28.855 1.00 44.86 135 VAL C N 1
ATOM 4978 C CA . VAL C 1 135 ? 31.711 68.390 29.066 1.00 44.71 135 VAL C CA 1
ATOM 4979 C C . VAL C 1 135 ? 31.396 66.899 29.186 1.00 46.23 135 VAL C C 1
ATOM 4980 O O . VAL C 1 135 ? 30.500 66.485 29.932 1.00 47.14 135 VAL C O 1
ATOM 4984 N N . VAL C 1 136 ? 32.078 66.101 28.383 1.00 45.56 136 VAL C N 1
ATOM 4985 C CA . VAL C 1 136 ? 31.793 64.706 28.330 1.00 46.24 136 VAL C CA 1
ATOM 4986 C C . VAL C 1 136 ? 33.096 63.913 28.219 1.00 45.86 136 VAL C C 1
ATOM 4987 O O . VAL C 1 136 ? 34.149 64.469 27.881 1.00 46.51 136 VAL C O 1
ATOM 4991 N N . LEU C 1 137 ? 33.042 62.614 28.484 1.00 45.39 137 LEU C N 1
ATOM 4992 C CA . LEU C 1 137 ? 34.278 61.809 28.343 1.00 45.37 137 LEU C CA 1
ATOM 4993 C C . LEU C 1 137 ? 34.430 61.352 26.916 1.00 43.49 137 LEU C C 1
ATOM 4994 O O . LEU C 1 137 ? 33.489 60.870 26.304 1.00 43.16 137 LEU C O 1
ATOM 4999 N N . ALA C 1 138 ? 35.606 61.507 26.356 1.00 43.16 138 ALA C N 1
ATOM 5000 C CA . ALA C 1 138 ? 35.783 60.976 24.988 1.00 43.67 138 ALA C CA 1
ATOM 5001 C C . ALA C 1 138 ? 35.220 59.551 24.796 1.00 43.87 138 ALA C C 1
ATOM 5002 O O . ALA C 1 138 ? 34.648 59.223 23.758 1.00 44.79 138 ALA C O 1
ATOM 5004 N N . GLY C 1 139 ? 35.359 58.701 25.798 1.00 44.72 139 GLY C N 1
ATOM 5005 C CA . GLY C 1 139 ? 34.975 57.312 25.643 1.00 45.47 139 GLY C CA 1
ATOM 5006 C C . GLY C 1 139 ? 33.521 57.215 25.291 1.00 46.43 139 GLY C C 1
ATOM 5007 O O . GLY C 1 139 ? 33.123 56.505 24.356 1.00 46.08 139 GLY C O 1
ATOM 5008 N N . ALA C 1 140 ? 32.729 57.947 26.058 1.00 47.06 140 ALA C N 1
ATOM 5009 C CA . ALA C 1 140 ? 31.308 58.056 25.837 1.00 47.53 140 ALA C CA 1
ATOM 5010 C C . ALA C 1 140 ? 30.958 58.469 24.400 1.00 48.65 140 ALA C C 1
ATOM 5011 O O . ALA C 1 140 ? 30.041 57.869 23.794 1.00 48.39 140 ALA C O 1
ATOM 5013 N N . LEU C 1 141 ? 31.649 59.489 23.866 1.00 48.92 141 LEU C N 1
ATOM 5014 C CA . LEU C 1 141 ? 31.309 59.964 22.535 1.00 50.33 141 LEU C CA 1
ATOM 5015 C C . LEU C 1 141 ? 31.721 58.919 21.528 1.00 51.23 141 LEU C C 1
ATOM 5016 O O . LEU C 1 141 ? 31.167 58.856 20.439 1.00 52.51 141 LEU C O 1
ATOM 5021 N N . LYS C 1 142 ? 32.712 58.117 21.882 1.00 51.72 142 LYS C N 1
ATOM 5022 C CA . LYS C 1 142 ? 33.296 57.152 20.954 1.00 52.32 142 LYS C CA 1
ATOM 5023 C C . LYS C 1 142 ? 32.311 56.060 20.778 1.00 52.04 142 LYS C C 1
ATOM 5024 O O . LYS C 1 142 ? 32.106 55.606 19.677 1.00 52.40 142 LYS C O 1
ATOM 5030 N N . ARG C 1 143 ? 31.701 55.652 21.886 1.00 51.60 143 ARG C N 1
ATOM 5031 C CA . ARG C 1 143 ? 30.587 54.765 21.853 1.00 50.99 143 ARG C CA 1
ATOM 5032 C C . ARG C 1 143 ? 29.604 55.389 20.913 1.00 50.47 143 ARG C C 1
ATOM 5033 O O . ARG C 1 143 ? 29.292 54.804 19.875 1.00 51.01 143 ARG C O 1
ATOM 5041 N N . ALA C 1 144 ? 29.154 56.593 21.249 1.00 49.63 144 ALA C N 1
ATOM 5042 C CA . ALA C 1 144 ? 28.085 57.238 20.499 1.00 49.02 144 ALA C CA 1
ATOM 5043 C C . ALA C 1 144 ? 28.308 57.075 18.995 1.00 48.87 144 ALA C C 1
ATOM 5044 O O . ALA C 1 144 ? 27.426 56.567 18.247 1.00 47.36 144 ALA C O 1
ATOM 5046 N N . VAL C 1 145 ? 29.503 57.498 18.584 1.00 48.58 145 VAL C N 1
ATOM 5047 C CA . VAL C 1 145 ? 29.826 57.605 17.190 1.00 50.17 145 VAL C CA 1
ATOM 5048 C C . VAL C 1 145 ? 29.881 56.195 16.554 1.00 51.21 145 VAL C C 1
ATOM 5049 O O . VAL C 1 145 ? 29.157 55.944 15.583 1.00 51.19 145 VAL C O 1
ATOM 5053 N N . LYS C 1 146 ? 30.631 55.260 17.164 1.00 51.94 146 LYS C N 1
ATOM 5054 C CA . LYS C 1 146 ? 30.682 53.847 16.719 1.00 52.92 146 LYS C CA 1
ATOM 5055 C C . LYS C 1 146 ? 29.333 53.158 16.628 1.00 52.45 146 LYS C C 1
ATOM 5056 O O . LYS C 1 146 ? 29.061 52.418 15.698 1.00 53.79 146 LYS C O 1
ATOM 5062 N N . ALA C 1 147 ? 28.503 53.366 17.622 1.00 51.92 147 ALA C N 1
ATOM 5063 C CA . ALA C 1 147 ? 27.150 52.912 17.551 1.00 51.99 147 ALA C CA 1
ATOM 5064 C C . ALA C 1 147 ? 26.464 53.522 16.328 1.00 52.51 147 ALA C C 1
ATOM 5065 O O . ALA C 1 147 ? 25.704 52.859 15.649 1.00 52.28 147 ALA C O 1
ATOM 5067 N N . ALA C 1 148 ? 26.716 54.795 16.046 1.00 52.93 148 ALA C N 1
ATOM 5068 C CA . ALA C 1 148 ? 26.006 55.411 14.928 1.00 53.32 148 ALA C CA 1
ATOM 5069 C C . ALA C 1 148 ? 26.456 54.837 13.577 1.00 53.73 148 ALA C C 1
ATOM 5070 O O . ALA C 1 148 ? 25.627 54.555 12.753 1.00 54.00 148 ALA C O 1
ATOM 5072 N N . LYS C 1 149 ? 27.755 54.611 13.397 1.00 55.40 149 LYS C N 1
ATOM 5073 C CA . LYS C 1 149 ? 28.336 54.138 12.138 1.00 56.63 149 LYS C CA 1
ATOM 5074 C C . LYS C 1 149 ? 27.606 52.901 11.609 1.00 57.11 149 LYS C C 1
ATOM 5075 O O . LYS C 1 149 ? 27.458 52.730 10.415 1.00 57.37 149 LYS C O 1
ATOM 5081 N N . LEU C 1 150 ? 27.127 52.059 12.511 1.00 57.19 150 LEU C N 1
ATOM 5082 C CA . LEU C 1 150 ? 26.501 50.793 12.155 1.00 57.83 150 LEU C CA 1
ATOM 5083 C C . LEU C 1 150 ? 25.164 50.964 11.476 1.00 58.79 150 LEU C C 1
ATOM 5084 O O . LEU C 1 150 ? 24.520 49.983 11.025 1.00 59.14 150 LEU C O 1
ATOM 5089 N N . VAL C 1 151 ? 24.705 52.208 11.460 1.00 58.49 151 VAL C N 1
ATOM 5090 C CA . VAL C 1 151 ? 23.365 52.491 11.039 1.00 57.74 151 VAL C CA 1
ATOM 5091 C C . VAL C 1 151 ? 23.377 53.599 10.000 1.00 57.44 151 VAL C C 1
ATOM 5092 O O . VAL C 1 151 ? 22.470 53.659 9.198 1.00 57.57 151 VAL C O 1
ATOM 5096 N N . SER C 1 152 ? 24.410 54.448 9.965 1.00 57.34 152 SER C N 1
ATOM 5097 C CA . SER C 1 152 ? 24.370 55.620 9.083 1.00 57.35 152 SER C CA 1
ATOM 5098 C C . SER C 1 152 ? 25.664 56.380 8.975 1.00 57.96 152 SER C C 1
ATOM 5099 O O . SER C 1 152 ? 26.560 56.262 9.833 1.00 58.22 152 SER C O 1
ATOM 5102 N N . ASP C 1 153 ? 25.753 57.194 7.928 1.00 57.56 153 ASP C N 1
ATOM 5103 C CA . ASP C 1 153 ? 26.861 58.131 7.811 1.00 58.77 153 ASP C CA 1
ATOM 5104 C C . ASP C 1 153 ? 26.537 59.432 8.584 1.00 57.60 153 ASP C C 1
ATOM 5105 O O . ASP C 1 153 ? 27.368 60.341 8.695 1.00 57.09 153 ASP C O 1
ATOM 5110 N N . SER C 1 154 ? 25.335 59.491 9.142 1.00 56.62 154 SER C N 1
ATOM 5111 C CA . SER C 1 154 ? 24.950 60.654 9.916 1.00 56.43 154 SER C CA 1
ATOM 5112 C C . SER C 1 154 ? 24.511 60.322 11.340 1.00 55.66 154 SER C C 1
ATOM 5113 O O . SER C 1 154 ? 23.773 59.370 11.548 1.00 55.00 154 SER C O 1
ATOM 5116 N N . ILE C 1 155 ? 25.005 61.113 12.300 1.00 55.13 155 ILE C N 1
ATOM 5117 C CA . ILE C 1 155 ? 24.553 61.024 13.701 1.00 54.33 155 ILE C CA 1
ATOM 5118 C C . ILE C 1 155 ? 23.964 62.370 14.133 1.00 54.26 155 ILE C C 1
ATOM 5119 O O . ILE C 1 155 ? 24.566 63.413 13.919 1.00 54.19 155 ILE C O 1
ATOM 5124 N N . TYR C 1 156 ? 22.789 62.307 14.738 1.00 54.76 156 TYR C N 1
ATOM 5125 C CA . TYR C 1 156 ? 22.131 63.444 15.392 1.00 55.48 156 TYR C CA 1
ATOM 5126 C C . TYR C 1 156 ? 22.568 63.626 16.849 1.00 54.82 156 TYR C C 1
ATOM 5127 O O . TYR C 1 156 ? 22.380 62.709 17.667 1.00 54.73 156 TYR C O 1
ATOM 5136 N N . PHE C 1 157 ? 23.167 64.793 17.147 1.00 53.32 157 PHE C N 1
ATOM 5137 C CA . PHE C 1 157 ? 23.470 65.213 18.532 1.00 51.80 157 PHE C CA 1
ATOM 5138 C C . PHE C 1 157 ? 22.283 65.978 19.109 1.00 52.10 157 PHE C C 1
ATOM 5139 O O . PHE C 1 157 ? 21.949 67.059 18.613 1.00 52.23 157 PHE C O 1
ATOM 5147 N N . MET C 1 158 ? 21.680 65.455 20.169 1.00 52.02 158 MET C N 1
ATOM 5148 C CA . MET C 1 158 ? 20.529 66.097 20.810 1.00 52.61 158 MET C CA 1
ATOM 5149 C C . MET C 1 158 ? 20.679 66.395 22.315 1.00 52.30 158 MET C C 1
ATOM 5150 O O . MET C 1 158 ? 21.381 65.684 23.054 1.00 52.34 158 MET C O 1
ATOM 5155 N N . ALA C 1 159 ? 20.023 67.459 22.757 1.00 51.40 159 ALA C N 1
ATOM 5156 C CA . ALA C 1 159 ? 20.079 67.867 24.145 1.00 52.14 159 ALA C CA 1
ATOM 5157 C C . ALA C 1 159 ? 18.697 68.291 24.642 1.00 53.27 159 ALA C C 1
ATOM 5158 O O . ALA C 1 159 ? 17.927 68.947 23.914 1.00 53.72 159 ALA C O 1
ATOM 5160 N N . THR C 1 160 ? 18.400 67.880 25.869 1.00 54.22 160 THR C N 1
ATOM 5161 C CA . THR C 1 160 ? 17.409 68.496 26.716 1.00 56.16 160 THR C CA 1
ATOM 5162 C C . THR C 1 160 ? 18.133 69.022 27.970 1.00 57.10 160 THR C C 1
ATOM 5163 O O . THR C 1 160 ? 19.339 68.716 28.174 1.00 57.12 160 THR C O 1
ATOM 5167 N N . PRO C 1 161 ? 17.419 69.792 28.833 1.00 57.43 161 PRO C N 1
ATOM 5168 C CA . PRO C 1 161 ? 18.031 70.238 30.091 1.00 57.45 161 PRO C CA 1
ATOM 5169 C C . PRO C 1 161 ? 18.533 69.043 30.901 1.00 57.55 161 PRO C C 1
ATOM 5170 O O . PRO C 1 161 ? 19.507 69.158 31.667 1.00 56.67 161 PRO C O 1
ATOM 5174 N N . GLU C 1 162 ? 17.894 67.895 30.668 1.00 58.17 162 GLU C N 1
ATOM 5175 C CA . GLU C 1 162 ? 18.183 66.657 31.389 1.00 58.53 162 GLU C CA 1
ATOM 5176 C C . GLU C 1 162 ? 19.295 65.770 30.721 1.00 57.58 162 GLU C C 1
ATOM 5177 O O . GLU C 1 162 ? 20.181 65.254 31.408 1.00 57.57 162 GLU C O 1
ATOM 5183 N N . LYS C 1 163 ? 19.283 65.614 29.397 1.00 56.66 163 LYS C N 1
ATOM 5184 C CA . LYS C 1 163 ? 20.096 64.540 28.787 1.00 55.58 163 LYS C CA 1
ATOM 5185 C C . LYS C 1 163 ? 20.741 64.834 27.431 1.00 54.11 163 LYS C C 1
ATOM 5186 O O . LYS C 1 163 ? 20.322 65.769 26.735 1.00 54.16 163 LYS C O 1
ATOM 5192 N N . LEU C 1 164 ? 21.765 64.062 27.065 1.00 52.29 164 LEU C N 1
ATOM 5193 C CA . LEU C 1 164 ? 22.324 64.151 25.733 1.00 51.91 164 LEU C CA 1
ATOM 5194 C C . LEU C 1 164 ? 21.994 62.893 24.982 1.00 52.44 164 LEU C C 1
ATOM 5195 O O . LEU C 1 164 ? 22.270 61.793 25.477 1.00 51.70 164 LEU C O 1
ATOM 5200 N N . THR C 1 165 ? 21.427 63.068 23.786 1.00 52.12 165 THR C N 1
ATOM 5201 C CA . THR C 1 165 ? 21.103 61.961 22.931 1.00 52.74 165 THR C CA 1
ATOM 5202 C C . THR C 1 165 ? 21.872 62.031 21.630 1.00 53.67 165 THR C C 1
ATOM 5203 O O . THR C 1 165 ? 21.937 63.097 20.991 1.00 53.30 165 THR C O 1
ATOM 5207 N N . PHE C 1 166 ? 22.449 60.883 21.260 1.00 53.64 166 PHE C N 1
ATOM 5208 C CA . PHE C 1 166 ? 23.197 60.718 20.029 1.00 53.71 166 PHE C CA 1
ATOM 5209 C C . PHE C 1 166 ? 22.453 59.630 19.283 1.00 55.37 166 PHE C C 1
ATOM 5210 O O . PHE C 1 166 ? 22.397 58.479 19.743 1.00 55.61 166 PHE C O 1
ATOM 5218 N N . LYS C 1 167 ? 21.836 60.007 18.167 1.00 57.15 167 LYS C N 1
ATOM 5219 C CA . LYS C 1 167 ? 20.837 59.176 17.490 1.00 59.31 167 LYS C CA 1
ATOM 5220 C C . LYS C 1 167 ? 21.231 59.092 16.029 1.00 60.24 167 LYS C C 1
ATOM 5221 O O . LYS C 1 167 ? 21.980 59.941 15.540 1.00 60.39 167 LYS C O 1
ATOM 5227 N N . ALA C 1 168 ? 20.748 58.069 15.325 1.00 61.22 168 ALA C N 1
ATOM 5228 C CA . ALA C 1 168 ? 21.021 57.924 13.882 1.00 61.96 168 ALA C CA 1
ATOM 5229 C C . ALA C 1 168 ? 20.004 56.985 13.274 1.00 63.18 168 ALA C C 1
ATOM 5230 O O . ALA C 1 168 ? 19.415 56.187 13.998 1.00 63.18 168 ALA C O 1
ATOM 5232 N N . GLU C 1 169 ? 19.778 57.080 11.963 1.00 65.23 169 GLU C N 1
ATOM 5233 C CA . GLU C 1 169 ? 18.916 56.094 11.281 1.00 67.76 169 GLU C CA 1
ATOM 5234 C C . GLU C 1 169 ? 19.100 55.831 9.775 1.00 68.57 169 GLU C C 1
ATOM 5235 O O . GLU C 1 169 ? 19.958 56.415 9.118 1.00 68.90 169 GLU C O 1
ATOM 5241 N N . GLY C 1 170 ? 18.296 54.916 9.246 1.00 70.16 170 GLY C N 1
ATOM 5242 C CA . GLY C 1 170 ? 18.123 54.830 7.808 1.00 72.75 170 GLY C CA 1
ATOM 5243 C C . GLY C 1 170 ? 17.956 53.472 7.151 1.00 74.05 170 GLY C C 1
ATOM 5244 O O . GLY C 1 170 ? 16.889 53.177 6.600 1.00 74.03 170 GLY C O 1
ATOM 5245 N N . ASN C 1 171 ? 19.023 52.663 7.177 1.00 75.66 171 ASN C N 1
ATOM 5246 C CA . ASN C 1 171 ? 19.036 51.362 6.494 1.00 76.67 171 ASN C CA 1
ATOM 5247 C C . ASN C 1 171 ? 17.655 50.708 6.554 1.00 76.56 171 ASN C C 1
ATOM 5248 O O . ASN C 1 171 ? 17.093 50.293 5.521 1.00 77.04 171 ASN C O 1
ATOM 5253 N N . ASP C 1 172 ? 17.119 50.679 7.776 1.00 75.88 172 ASP C N 1
ATOM 5254 C CA . ASP C 1 172 ? 15.829 50.104 8.140 1.00 74.83 172 ASP C CA 1
ATOM 5255 C C . ASP C 1 172 ? 15.935 49.939 9.648 1.00 73.95 172 ASP C C 1
ATOM 5256 O O . ASP C 1 172 ? 15.184 49.178 10.257 1.00 73.89 172 ASP C O 1
ATOM 5261 N N . SER C 1 173 ? 16.902 50.639 10.245 1.00 72.59 173 SER C N 1
ATOM 5262 C CA . SER C 1 173 ? 17.201 50.496 11.673 1.00 70.93 173 SER C CA 1
ATOM 5263 C C . SER C 1 173 ? 17.469 51.852 12.337 1.00 69.85 173 SER C C 1
ATOM 5264 O O . SER C 1 173 ? 17.647 52.865 11.648 1.00 69.12 173 SER C O 1
ATOM 5267 N N . GLU C 1 174 ? 17.492 51.871 13.668 1.00 68.43 174 GLU C N 1
ATOM 5268 C CA . GLU C 1 174 ? 17.887 53.083 14.404 1.00 67.63 174 GLU C CA 1
ATOM 5269 C C . GLU C 1 174 ? 18.703 52.781 15.656 1.00 66.94 174 GLU C C 1
ATOM 5270 O O . GLU C 1 174 ? 18.814 51.622 16.090 1.00 67.44 174 GLU C O 1
ATOM 5276 N N . VAL C 1 175 ? 19.249 53.831 16.260 1.00 65.35 175 VAL C N 1
ATOM 5277 C CA . VAL C 1 175 ? 20.101 53.663 17.421 1.00 63.47 175 VAL C CA 1
ATOM 5278 C C . VAL C 1 175 ? 20.247 54.964 18.149 1.00 62.99 175 VAL C C 1
ATOM 5279 O O . VAL C 1 175 ? 20.585 55.994 17.542 1.00 63.22 175 VAL C O 1
ATOM 5283 N N . ARG C 1 176 ? 19.996 54.903 19.450 1.00 61.82 176 ARG C N 1
ATOM 5284 C CA . ARG C 1 176 ? 20.193 56.036 20.323 1.00 60.72 176 ARG C CA 1
ATOM 5285 C C . ARG C 1 176 ? 21.102 55.674 21.470 1.00 59.48 176 ARG C C 1
ATOM 5286 O O . ARG C 1 176 ? 21.033 54.570 22.017 1.00 59.86 176 ARG C O 1
ATOM 5294 N N . THR C 1 177 ? 21.976 56.611 21.797 1.00 58.08 177 THR C N 1
ATOM 5295 C CA . THR C 1 177 ? 22.797 56.545 22.980 1.00 56.87 177 THR C CA 1
ATOM 5296 C C . THR C 1 177 ? 22.433 57.765 23.839 1.00 56.50 177 THR C C 1
ATOM 5297 O O . THR C 1 177 ? 22.460 58.916 23.399 1.00 56.68 177 THR C O 1
ATOM 5301 N N . VAL C 1 178 ? 22.116 57.489 25.082 1.00 55.68 178 VAL C N 1
ATOM 5302 C CA . VAL C 1 178 ? 21.602 58.475 25.973 1.00 55.05 178 VAL C CA 1
ATOM 5303 C C . VAL C 1 178 ? 22.571 58.675 27.126 1.00 54.58 178 VAL C C 1
ATOM 5304 O O . VAL C 1 178 ? 23.117 57.738 27.682 1.00 55.06 178 VAL C O 1
ATOM 5308 N N . LEU C 1 179 ? 22.787 59.920 27.482 1.00 54.15 179 LEU C N 1
ATOM 5309 C CA . LEU C 1 179 ? 23.739 60.220 28.506 1.00 54.00 179 LEU C CA 1
ATOM 5310 C C . LEU C 1 179 ? 23.089 61.237 29.447 1.00 53.47 179 LEU C C 1
ATOM 5311 O O . LEU C 1 179 ? 22.781 62.371 29.044 1.00 52.60 179 LEU C O 1
ATOM 5316 N N . THR C 1 180 ? 22.813 60.794 30.673 1.00 52.76 180 THR C N 1
ATOM 5317 C CA . THR C 1 180 ? 22.250 61.660 31.721 1.00 52.64 180 THR C CA 1
ATOM 5318 C C . THR C 1 180 ? 23.331 62.054 32.690 1.00 52.94 180 THR C C 1
ATOM 5319 O O . THR C 1 180 ? 24.401 61.479 32.696 1.00 51.97 180 THR C O 1
ATOM 5323 N N . MET C 1 181 ? 22.993 62.983 33.568 1.00 54.44 181 MET C N 1
ATOM 5324 C CA . MET C 1 181 ? 23.895 63.492 34.593 1.00 56.06 181 MET C CA 1
ATOM 5325 C C . MET C 1 181 ? 24.315 62.491 35.677 1.00 56.53 181 MET C C 1
ATOM 5326 O O . MET C 1 181 ? 25.381 62.661 36.336 1.00 57.37 181 MET C O 1
ATOM 5331 N N . GLU C 1 182 ? 23.481 61.469 35.872 1.00 56.16 182 GLU C N 1
ATOM 5332 C CA . GLU C 1 182 ? 23.813 60.310 36.697 1.00 56.51 182 GLU C CA 1
ATOM 5333 C C . GLU C 1 182 ? 25.017 59.551 36.084 1.00 55.39 182 GLU C C 1
ATOM 5334 O O . GLU C 1 182 ? 25.750 58.861 36.794 1.00 55.57 182 GLU C O 1
ATOM 5340 N N . ASP C 1 183 ? 25.243 59.703 34.779 1.00 54.10 183 ASP C N 1
ATOM 5341 C CA . ASP C 1 183 ? 26.244 58.877 34.060 1.00 52.73 183 ASP C CA 1
ATOM 5342 C C . ASP C 1 183 ? 27.630 59.455 34.212 1.00 51.74 183 ASP C C 1
ATOM 5343 O O . ASP C 1 183 ? 27.773 60.667 34.202 1.00 52.42 183 ASP C O 1
ATOM 5348 N N . PRO C 1 184 ? 28.653 58.592 34.383 1.00 50.62 184 PRO C N 1
ATOM 5349 C CA . PRO C 1 184 ? 29.988 59.130 34.611 1.00 49.12 184 PRO C CA 1
ATOM 5350 C C . PRO C 1 184 ? 30.502 59.878 33.403 1.00 48.40 184 PRO C C 1
ATOM 5351 O O . PRO C 1 184 ? 31.341 60.740 33.551 1.00 49.30 184 PRO C O 1
ATOM 5355 N N . GLY C 1 185 ? 30.009 59.552 32.221 1.00 47.00 185 GLY C N 1
ATOM 5356 C CA . GLY C 1 185 ? 30.529 60.144 31.011 1.00 45.64 185 GLY C CA 1
ATOM 5357 C C . GLY C 1 185 ? 30.131 61.578 30.708 1.00 45.11 185 GLY C C 1
ATOM 5358 O O . GLY C 1 185 ? 30.640 62.167 29.757 1.00 44.92 185 GLY C O 1
ATOM 5359 N N . LEU C 1 186 ? 29.242 62.140 31.508 1.00 44.25 186 LEU C N 1
ATOM 5360 C CA . LEU C 1 186 ? 28.769 63.500 31.316 1.00 43.96 186 LEU C CA 1
ATOM 5361 C C . LEU C 1 186 ? 29.079 64.322 32.557 1.00 44.39 186 LEU C C 1
ATOM 5362 O O . LEU C 1 186 ? 28.486 64.083 33.592 1.00 44.23 186 LEU C O 1
ATOM 5367 N N . LEU C 1 187 ? 30.002 65.278 32.462 1.00 45.21 187 LEU C N 1
ATOM 5368 C CA . LEU C 1 187 ? 30.429 66.053 33.624 1.00 47.05 187 LEU C CA 1
ATOM 5369 C C . LEU C 1 187 ? 29.663 67.373 33.880 1.00 48.26 187 LEU C C 1
ATOM 5370 O O . LEU C 1 187 ? 29.597 67.913 35.023 1.00 48.00 187 LEU C O 1
ATOM 5375 N N . ASP C 1 188 ? 29.116 67.928 32.812 1.00 49.03 188 ASP C N 1
ATOM 5376 C CA . ASP C 1 188 ? 28.740 69.307 32.842 1.00 50.33 188 ASP C CA 1
ATOM 5377 C C . ASP C 1 188 ? 27.765 69.548 31.721 1.00 50.29 188 ASP C C 1
ATOM 5378 O O . ASP C 1 188 ? 28.002 69.161 30.585 1.00 51.33 188 ASP C O 1
ATOM 5383 N N . LEU C 1 189 ? 26.667 70.197 32.041 1.00 50.79 189 LEU C N 1
ATOM 5384 C CA . LEU C 1 189 ? 25.662 70.493 31.039 1.00 51.29 189 LEU C CA 1
ATOM 5385 C C . LEU C 1 189 ? 25.199 71.959 31.075 1.00 51.57 189 LEU C C 1
ATOM 5386 O O . LEU C 1 189 ? 24.587 72.421 32.036 1.00 52.75 189 LEU C O 1
ATOM 5391 N N . GLU C 1 190 ? 25.494 72.693 30.017 1.00 51.60 190 GLU C N 1
ATOM 5392 C CA . GLU C 1 190 ? 25.204 74.111 29.996 1.00 51.72 190 GLU C CA 1
ATOM 5393 C C . GLU C 1 190 ? 24.168 74.426 28.911 1.00 52.11 190 GLU C C 1
ATOM 5394 O O . GLU C 1 190 ? 24.163 73.801 27.855 1.00 52.44 190 GLU C O 1
ATOM 5400 N N . HIS C 1 191 ? 23.265 75.364 29.200 1.00 51.68 191 HIS C N 1
ATOM 5401 C CA . HIS C 1 191 ? 22.100 75.594 28.370 1.00 51.24 191 HIS C CA 1
ATOM 5402 C C . HIS C 1 191 ? 21.835 77.095 28.250 1.00 50.29 191 HIS C C 1
ATOM 5403 O O . HIS C 1 191 ? 21.627 77.774 29.258 1.00 50.50 191 HIS C O 1
ATOM 5410 N N . LYS C 1 192 ? 21.839 77.605 27.035 1.00 49.71 192 LYS C N 1
ATOM 5411 C CA . LYS C 1 192 ? 21.270 78.919 26.730 1.00 49.84 192 LYS C CA 1
ATOM 5412 C C . LYS C 1 192 ? 19.867 78.686 26.271 1.00 50.96 192 LYS C C 1
ATOM 5413 O O . LYS C 1 192 ? 19.083 79.585 26.261 1.00 53.06 192 LYS C O 1
ATOM 5419 N N . MET C 1 193 ? 19.531 77.483 25.850 1.00 52.58 193 MET C N 1
ATOM 5420 C CA . MET C 1 193 ? 18.145 77.177 25.533 1.00 54.29 193 MET C CA 1
ATOM 5421 C C . MET C 1 193 ? 17.794 75.799 26.002 1.00 55.00 193 MET C C 1
ATOM 5422 O O . MET C 1 193 ? 18.635 75.037 26.445 1.00 56.07 193 MET C O 1
ATOM 5427 N N . THR C 1 194 ? 16.524 75.494 25.908 1.00 55.80 194 THR C N 1
ATOM 5428 C CA . THR C 1 194 ? 16.011 74.226 26.339 1.00 56.52 194 THR C CA 1
ATOM 5429 C C . THR C 1 194 ? 16.651 73.010 25.627 1.00 56.29 194 THR C C 1
ATOM 5430 O O . THR C 1 194 ? 17.049 72.063 26.297 1.00 57.66 194 THR C O 1
ATOM 5434 N N . LYS C 1 195 ? 16.781 73.069 24.297 1.00 55.35 195 LYS C N 1
ATOM 5435 C CA . LYS C 1 195 ? 17.129 71.925 23.439 1.00 54.87 195 LYS C CA 1
ATOM 5436 C C . LYS C 1 195 ? 18.230 72.291 22.439 1.00 54.08 195 LYS C C 1
ATOM 5437 O O . LYS C 1 195 ? 18.678 73.425 22.417 1.00 53.68 195 LYS C O 1
ATOM 5443 N N . ALA C 1 196 ? 18.659 71.310 21.641 1.00 52.59 196 ALA C N 1
ATOM 5444 C CA . ALA C 1 196 ? 19.582 71.497 20.531 1.00 52.18 196 ALA C CA 1
ATOM 5445 C C . ALA C 1 196 ? 19.498 70.268 19.601 1.00 51.72 196 ALA C C 1
ATOM 5446 O O . ALA C 1 196 ? 19.067 69.196 20.048 1.00 51.40 196 ALA C O 1
ATOM 5448 N N . LYS C 1 197 ? 19.890 70.409 18.327 1.00 50.89 197 LYS C N 1
ATOM 5449 C CA . LYS C 1 197 ? 19.763 69.308 17.348 1.00 51.45 197 LYS C CA 1
ATOM 5450 C C . LYS C 1 197 ? 20.499 69.673 16.085 1.00 52.00 197 LYS C C 1
ATOM 5451 O O . LYS C 1 197 ? 20.167 70.612 15.418 1.00 53.10 197 LYS C O 1
ATOM 5457 N N . SER C 1 198 ? 21.558 68.964 15.783 1.00 52.79 198 SER C N 1
ATOM 5458 C CA . SER C 1 198 ? 22.224 69.145 14.524 1.00 53.33 198 SER C CA 1
ATOM 5459 C C . SER C 1 198 ? 22.763 67.772 14.175 1.00 53.55 198 SER C C 1
ATOM 5460 O O . SER C 1 198 ? 22.747 66.858 15.022 1.00 53.45 198 SER C O 1
ATOM 5463 N N . ALA C 1 199 ? 23.146 67.603 12.915 1.00 52.97 199 ALA C N 1
ATOM 5464 C CA . ALA C 1 199 ? 23.494 66.302 12.416 1.00 52.84 199 ALA C CA 1
ATOM 5465 C C . ALA C 1 199 ? 24.844 66.450 11.811 1.00 53.29 199 ALA C C 1
ATOM 5466 O O . ALA C 1 199 ? 25.146 67.484 11.218 1.00 53.45 199 ALA C O 1
ATOM 5468 N N . TYR C 1 200 ? 25.697 65.455 12.040 1.00 53.56 200 TYR C N 1
ATOM 5469 C CA . TYR C 1 200 ? 27.076 65.565 11.617 1.00 52.99 200 TYR C CA 1
ATOM 5470 C C . TYR C 1 200 ? 27.591 64.261 10.999 1.00 52.41 200 TYR C C 1
ATOM 5471 O O . TYR C 1 200 ? 26.964 63.190 11.115 1.00 51.11 200 TYR C O 1
ATOM 5480 N N . GLY C 1 201 ? 28.749 64.382 10.353 1.00 52.73 201 GLY C N 1
ATOM 5481 C CA . GLY C 1 201 ? 29.374 63.277 9.631 1.00 52.95 201 GLY C CA 1
ATOM 5482 C C . GLY C 1 201 ? 29.997 62.267 10.571 1.00 52.49 201 GLY C C 1
ATOM 5483 O O . GLY C 1 201 ? 30.924 62.553 11.268 1.00 51.40 201 GLY C O 1
ATOM 5484 N N . VAL C 1 202 ? 29.457 61.073 10.589 1.00 53.93 202 VAL C N 1
ATOM 5485 C CA . VAL C 1 202 ? 29.964 60.050 11.472 1.00 55.77 202 VAL C CA 1
ATOM 5486 C C . VAL C 1 202 ? 31.491 59.892 11.315 1.00 56.72 202 VAL C C 1
ATOM 5487 O O . VAL C 1 202 ? 32.252 59.816 12.314 1.00 57.10 202 VAL C O 1
ATOM 5491 N N . ALA C 1 203 ? 31.942 59.910 10.069 1.00 57.26 203 ALA C N 1
ATOM 5492 C CA . ALA C 1 203 ? 33.350 59.681 9.788 1.00 58.89 203 ALA C CA 1
ATOM 5493 C C . ALA C 1 203 ? 34.238 60.749 10.400 1.00 59.19 203 ALA C C 1
ATOM 5494 O O . ALA C 1 203 ? 35.227 60.425 11.076 1.00 59.95 203 ALA C O 1
ATOM 5496 N N . TYR C 1 204 ? 33.879 62.014 10.171 1.00 59.79 204 TYR C N 1
ATOM 5497 C CA . TYR C 1 204 ? 34.678 63.149 10.652 1.00 60.38 204 TYR C CA 1
ATOM 5498 C C . TYR C 1 204 ? 34.904 63.099 12.183 1.00 59.63 204 TYR C C 1
ATOM 5499 O O . TYR C 1 204 ? 36.025 63.303 12.658 1.00 58.63 204 TYR C O 1
ATOM 5508 N N . LEU C 1 205 ? 33.847 62.771 12.919 1.00 59.32 205 LEU C N 1
ATOM 5509 C CA . LEU C 1 205 ? 33.925 62.547 14.373 1.00 59.67 205 LEU C CA 1
ATOM 5510 C C . LEU C 1 205 ? 34.920 61.421 14.724 1.00 59.90 205 LEU C C 1
ATOM 5511 O O . LEU C 1 205 ? 35.846 61.619 15.515 1.00 59.68 205 LEU C O 1
ATOM 5516 N N . GLU C 1 206 ? 34.738 60.257 14.103 1.00 60.89 206 GLU C N 1
ATOM 5517 C CA . GLU C 1 206 ? 35.645 59.129 14.305 1.00 61.76 206 GLU C CA 1
ATOM 5518 C C . GLU C 1 206 ? 37.097 59.576 14.199 1.00 61.70 206 GLU C C 1
ATOM 5519 O O . GLU C 1 206 ? 37.911 59.292 15.084 1.00 61.65 206 GLU C O 1
ATOM 5525 N N . ASP C 1 207 ? 37.422 60.307 13.139 1.00 61.60 207 ASP C N 1
ATOM 5526 C CA . ASP C 1 207 ? 38.797 60.713 12.931 1.00 61.56 207 ASP C CA 1
ATOM 5527 C C . ASP C 1 207 ? 39.296 61.626 14.054 1.00 61.97 207 ASP C C 1
ATOM 5528 O O . ASP C 1 207 ? 40.477 61.609 14.435 1.00 61.95 207 ASP C O 1
ATOM 5533 N N . ILE C 1 208 ? 38.384 62.393 14.634 1.00 62.05 208 ILE C N 1
ATOM 5534 C CA . ILE C 1 208 ? 38.779 63.336 15.646 1.00 61.89 208 ILE C CA 1
ATOM 5535 C C . ILE C 1 208 ? 39.005 62.616 16.952 1.00 61.57 208 ILE C C 1
ATOM 5536 O O . ILE C 1 208 ? 39.951 62.896 17.663 1.00 61.78 208 ILE C O 1
ATOM 5541 N N . LEU C 1 209 ? 38.138 61.670 17.266 1.00 61.58 209 LEU C N 1
ATOM 5542 C CA . LEU C 1 209 ? 38.132 61.108 18.606 1.00 61.82 209 LEU C CA 1
ATOM 5543 C C . LEU C 1 209 ? 39.228 60.051 18.809 1.00 62.44 209 LEU C C 1
ATOM 5544 O O . LEU C 1 209 ? 39.545 59.689 19.937 1.00 63.38 209 LEU C O 1
ATOM 5549 N N . ARG C 1 210 ? 39.835 59.589 17.718 1.00 62.99 210 ARG C N 1
ATOM 5550 C CA . ARG C 1 210 ? 40.698 58.412 17.747 1.00 63.00 210 ARG C CA 1
ATOM 5551 C C . ARG C 1 210 ? 41.926 58.550 18.648 1.00 61.87 210 ARG C C 1
ATOM 5552 O O . ARG C 1 210 ? 42.176 57.667 19.443 1.00 62.52 210 ARG C O 1
ATOM 5560 N N . SER C 1 211 ? 42.665 59.653 18.555 1.00 60.19 211 SER C N 1
ATOM 5561 C CA . SER C 1 211 ? 43.833 59.884 19.429 1.00 58.77 211 SER C CA 1
ATOM 5562 C C . SER C 1 211 ? 43.482 60.201 20.879 1.00 57.66 211 SER C C 1
ATOM 5563 O O . SER C 1 211 ? 44.362 60.186 21.780 1.00 56.41 211 SER C O 1
ATOM 5566 N N . LEU C 1 212 ? 42.201 60.492 21.105 1.00 56.08 212 LEU C N 1
ATOM 5567 C CA . LEU C 1 212 ? 41.715 60.760 22.453 1.00 55.07 212 LEU C CA 1
ATOM 5568 C C . LEU C 1 212 ? 41.608 59.482 23.289 1.00 53.84 212 LEU C C 1
ATOM 5569 O O . LEU C 1 212 ? 41.204 58.451 22.770 1.00 53.31 212 LEU C O 1
ATOM 5574 N N . ALA C 1 213 ? 41.994 59.537 24.565 1.00 52.83 213 ALA C N 1
ATOM 5575 C CA . ALA C 1 213 ? 41.723 58.411 25.488 1.00 51.83 213 ALA C CA 1
ATOM 5576 C C . ALA C 1 213 ? 40.305 58.477 26.036 1.00 51.72 213 ALA C C 1
ATOM 5577 O O . ALA C 1 213 ? 39.732 59.578 26.183 1.00 51.78 213 ALA C O 1
ATOM 5579 N N . ASP C 1 214 ? 39.759 57.317 26.403 1.00 51.01 214 ASP C N 1
ATOM 5580 C CA . ASP C 1 214 ? 38.401 57.249 26.940 1.00 50.49 214 ASP C CA 1
ATOM 5581 C C . ASP C 1 214 ? 38.146 58.213 28.087 1.00 49.72 214 ASP C C 1
ATOM 5582 O O . ASP C 1 214 ? 37.051 58.756 28.208 1.00 49.57 214 ASP C O 1
ATOM 5587 N N . ALA C 1 215 ? 39.153 58.444 28.909 1.00 48.92 215 ALA C N 1
ATOM 5588 C CA . ALA C 1 215 ? 38.994 59.315 30.069 1.00 48.34 215 ALA C CA 1
ATOM 5589 C C . ALA C 1 215 ? 39.248 60.804 29.821 1.00 47.65 215 ALA C C 1
ATOM 5590 O O . ALA C 1 215 ? 39.103 61.616 30.719 1.00 47.40 215 ALA C O 1
ATOM 5592 N N . ASP C 1 216 ? 39.644 61.178 28.613 1.00 48.48 216 ASP C N 1
ATOM 5593 C CA . ASP C 1 216 ? 39.804 62.611 28.292 1.00 47.86 216 ASP C CA 1
ATOM 5594 C C . ASP C 1 216 ? 38.500 63.410 28.271 1.00 46.91 216 ASP C C 1
ATOM 5595 O O . ASP C 1 216 ? 37.463 62.970 27.773 1.00 46.10 216 ASP C O 1
ATOM 5600 N N . GLU C 1 217 ? 38.571 64.595 28.848 1.00 47.03 217 GLU C N 1
ATOM 5601 C CA . GLU C 1 217 ? 37.466 65.517 28.801 1.00 46.70 217 GLU C CA 1
ATOM 5602 C C . GLU C 1 217 ? 37.425 66.212 27.444 1.00 46.38 217 GLU C C 1
ATOM 5603 O O . GLU C 1 217 ? 38.421 66.796 27.008 1.00 44.75 217 GLU C O 1
ATOM 5609 N N . VAL C 1 218 ? 36.257 66.111 26.799 1.00 46.11 218 VAL C N 1
ATOM 5610 C CA . VAL C 1 218 ? 35.948 66.889 25.601 1.00 46.97 218 VAL C CA 1
ATOM 5611 C C . VAL C 1 218 ? 34.836 67.919 25.820 1.00 46.79 218 VAL C C 1
ATOM 5612 O O . VAL C 1 218 ? 33.740 67.583 26.298 1.00 46.77 218 VAL C O 1
ATOM 5616 N N . ILE C 1 219 ? 35.096 69.162 25.443 1.00 47.17 219 ILE C N 1
ATOM 5617 C CA . ILE C 1 219 ? 34.014 70.169 25.359 1.00 47.89 219 ILE C CA 1
ATOM 5618 C C . ILE C 1 219 ? 33.283 70.089 24.003 1.00 47.29 219 ILE C C 1
ATOM 5619 O O . ILE C 1 219 ? 33.900 70.209 22.959 1.00 47.90 219 ILE C O 1
ATOM 5624 N N . ILE C 1 220 ? 31.996 69.791 24.016 1.00 47.08 220 ILE C N 1
ATOM 5625 C CA . ILE C 1 220 ? 31.185 69.909 22.826 1.00 46.86 220 ILE C CA 1
ATOM 5626 C C . ILE C 1 220 ? 30.111 71.014 22.930 1.00 48.10 220 ILE C C 1
ATOM 5627 O O . ILE C 1 220 ? 29.549 71.246 23.993 1.00 48.55 220 ILE C O 1
ATOM 5632 N N . ARG C 1 221 ? 29.819 71.672 21.814 1.00 48.23 221 ARG C N 1
ATOM 5633 C CA . ARG C 1 221 ? 28.904 72.825 21.830 1.00 48.63 221 ARG C CA 1
ATOM 5634 C C . ARG C 1 221 ? 28.220 72.882 20.506 1.00 47.74 221 ARG C C 1
ATOM 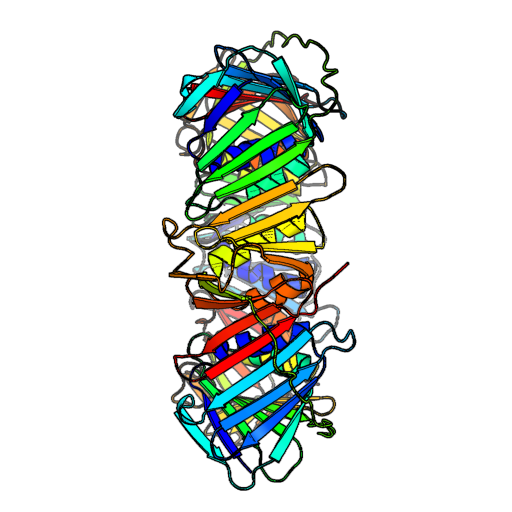5635 O O . ARG C 1 221 ? 28.876 73.063 19.499 1.00 48.21 221 ARG C O 1
ATOM 5643 N N . PHE C 1 222 ? 26.914 72.667 20.508 1.00 47.19 222 PHE C N 1
ATOM 5644 C CA . PHE C 1 222 ? 26.107 72.696 19.269 1.00 46.99 222 PHE C CA 1
ATOM 5645 C C . PHE C 1 222 ? 24.764 73.488 19.424 1.00 47.82 222 PHE C C 1
ATOM 5646 O O . PHE C 1 222 ? 24.568 74.204 20.381 1.00 48.59 222 PHE C O 1
ATOM 5654 N N . GLY C 1 223 ? 23.852 73.364 18.484 1.00 48.96 223 GLY C N 1
ATOM 5655 C CA . GLY C 1 223 ? 22.549 74.002 18.604 1.00 49.94 223 GLY C CA 1
ATOM 5656 C C . GLY C 1 223 ? 21.630 73.373 17.594 1.00 50.62 223 GLY C C 1
ATOM 5657 O O . GLY C 1 223 ? 21.578 72.157 17.507 1.00 50.56 223 GLY C O 1
ATOM 5658 N N . PHE C 1 224 ? 20.911 74.194 16.832 1.00 51.87 224 PHE C N 1
ATOM 5659 C CA . PHE C 1 224 ? 19.958 73.691 15.822 1.00 52.99 224 PHE C CA 1
ATOM 5660 C C . PHE C 1 224 ? 20.534 73.942 14.424 1.00 53.86 224 PHE C C 1
ATOM 5661 O O . PHE C 1 224 ? 20.815 75.093 14.056 1.00 54.96 224 PHE C O 1
ATOM 5669 N N . ASP C 1 225 ? 20.724 72.881 13.648 1.00 54.04 225 ASP C N 1
ATOM 5670 C CA . ASP C 1 225 ? 21.492 72.988 12.393 1.00 55.57 225 ASP C CA 1
ATOM 5671 C C . ASP C 1 225 ? 22.689 73.943 12.403 1.00 55.12 225 ASP C C 1
ATOM 5672 O O . ASP C 1 225 ? 22.741 74.843 11.579 1.00 55.87 225 ASP C O 1
ATOM 5677 N N . ILE C 1 226 ? 23.654 73.754 13.304 1.00 54.98 226 ILE C N 1
ATOM 5678 C CA . ILE C 1 226 ? 24.889 74.552 13.223 1.00 54.99 226 ILE C CA 1
ATOM 5679 C C . ILE C 1 226 ? 26.109 73.670 13.331 1.00 54.77 226 ILE C C 1
ATOM 5680 O O . ILE C 1 226 ? 25.988 72.505 13.689 1.00 55.80 226 ILE C O 1
ATOM 5685 N N . PRO C 1 227 ? 27.287 74.195 12.979 1.00 54.52 227 PRO C N 1
ATOM 5686 C CA . PRO C 1 227 ? 28.490 73.415 13.239 1.00 54.11 227 PRO C CA 1
ATOM 5687 C C . PRO C 1 227 ? 28.557 72.916 14.673 1.00 53.57 227 PRO C C 1
ATOM 5688 O O . PRO C 1 227 ? 27.778 73.351 15.531 1.00 55.08 227 PRO C O 1
ATOM 5692 N N . LEU C 1 228 ? 29.479 72.010 14.940 1.00 51.52 228 LEU C N 1
ATOM 5693 C CA . LEU C 1 228 ? 29.673 71.523 16.262 1.00 48.18 228 LEU C CA 1
ATOM 5694 C C . LEU C 1 228 ? 31.041 72.040 16.585 1.00 48.23 228 LEU C C 1
ATOM 5695 O O . LEU C 1 228 ? 31.932 72.020 15.730 1.00 47.41 228 LEU C O 1
ATOM 5700 N N . LEU C 1 229 ? 31.202 72.555 17.804 1.00 47.63 229 LEU C N 1
ATOM 5701 C CA . LEU C 1 229 ? 32.522 72.814 18.301 1.00 47.46 229 LEU C CA 1
ATOM 5702 C C . LEU C 1 229 ? 32.901 71.588 19.122 1.00 47.90 229 LEU C C 1
ATOM 5703 O O . LEU C 1 229 ? 32.166 71.165 20.009 1.00 47.65 229 LEU C O 1
ATOM 5708 N N . LEU C 1 230 ? 34.044 71.032 18.788 1.00 48.46 230 LEU C N 1
ATOM 5709 C CA . LEU C 1 230 ? 34.602 69.925 19.494 1.00 50.31 230 LEU C CA 1
ATOM 5710 C C . LEU C 1 230 ? 35.991 70.373 19.896 1.00 51.63 230 LEU C C 1
ATOM 5711 O O . LEU C 1 230 ? 36.865 70.669 19.039 1.00 51.17 230 LEU C O 1
ATOM 5716 N N . LYS C 1 231 ? 36.189 70.445 21.203 1.00 51.83 231 LYS C N 1
ATOM 5717 C CA . LYS C 1 231 ? 37.360 71.080 21.724 1.00 53.59 231 LYS C CA 1
ATOM 5718 C C . LYS C 1 231 ? 37.900 70.370 22.974 1.00 55.10 231 LYS C C 1
ATOM 5719 O O . LYS C 1 231 ? 37.170 70.110 23.929 1.00 55.92 231 LYS C O 1
ATOM 5725 N N . TYR C 1 232 ? 39.187 70.097 22.994 1.00 56.67 232 TYR C N 1
ATOM 5726 C CA . TYR C 1 232 ? 39.761 69.642 24.207 1.00 58.94 232 TYR C CA 1
ATOM 5727 C C . TYR C 1 232 ? 40.924 70.477 24.658 1.00 60.13 232 TYR C C 1
ATOM 5728 O O . TYR C 1 232 ? 41.451 71.314 23.914 1.00 60.33 232 TYR C O 1
ATOM 5737 N N . MET C 1 233 ? 41.319 70.249 25.896 1.00 61.65 233 MET C N 1
ATOM 5738 C CA . MET C 1 233 ? 42.403 71.004 26.464 1.00 63.66 233 MET C CA 1
ATOM 5739 C C . MET C 1 233 ? 43.712 70.219 26.350 1.00 65.79 233 MET C C 1
ATOM 5740 O O . MET C 1 233 ? 43.713 69.004 26.029 1.00 66.26 233 MET C O 1
ATOM 5745 N N . VAL C 1 234 ? 44.815 70.950 26.532 1.00 67.34 234 VAL C N 1
ATOM 5746 C CA . VAL C 1 234 ? 46.176 70.410 26.526 1.00 68.35 234 VAL C CA 1
ATOM 5747 C C . VAL C 1 234 ? 46.768 70.877 27.829 1.00 69.27 234 VAL C C 1
ATOM 5748 O O . VAL C 1 234 ? 46.876 72.095 28.067 1.00 69.26 234 VAL C O 1
ATOM 5752 N N . ARG C 1 235 ? 47.114 69.924 28.694 1.00 70.49 235 ARG C N 1
ATOM 5753 C CA . ARG C 1 235 ? 47.634 70.248 30.025 1.00 71.48 235 ARG C CA 1
ATOM 5754 C C . ARG C 1 235 ? 46.921 71.499 30.550 1.00 72.30 235 ARG C C 1
ATOM 5755 O O . ARG C 1 235 ? 47.540 72.420 31.114 1.00 71.90 235 ARG C O 1
ATOM 5763 N N . ASP C 1 236 ? 45.610 71.530 30.315 1.00 73.32 236 ASP C N 1
ATOM 5764 C CA . ASP C 1 236 ? 44.753 72.556 30.875 1.00 74.65 236 ASP C CA 1
ATOM 5765 C C . ASP C 1 236 ? 45.407 73.930 30.713 1.00 74.41 236 ASP C C 1
ATOM 5766 O O . ASP C 1 236 ? 45.602 74.650 31.690 1.00 74.57 236 ASP C O 1
ATOM 5771 N N . ALA C 1 237 ? 45.768 74.270 29.475 1.00 74.19 237 ALA C N 1
ATOM 5772 C CA . ALA C 1 237 ? 46.369 75.577 29.153 1.00 73.42 237 ALA C CA 1
ATOM 5773 C C . ALA C 1 237 ? 46.171 75.954 27.681 1.00 72.79 237 ALA C C 1
ATOM 5774 O O . ALA C 1 237 ? 45.569 76.986 27.340 1.00 72.73 237 ALA C O 1
ATOM 5776 N N . GLY C 1 238 ? 46.718 75.109 26.819 1.00 71.56 238 GLY C N 1
ATOM 5777 C CA . GLY C 1 238 ? 46.519 75.230 25.396 1.00 70.23 238 GLY C CA 1
ATOM 5778 C C . GLY C 1 238 ? 45.227 74.541 25.057 1.00 69.31 238 GLY C C 1
ATOM 5779 O O . GLY C 1 238 ? 44.693 73.750 25.868 1.00 70.17 238 GLY C O 1
ATOM 5780 N N . GLU C 1 239 ? 44.714 74.843 23.867 1.00 66.70 239 GLU C N 1
ATOM 5781 C CA . GLU C 1 239 ? 43.484 74.241 23.411 1.00 64.07 239 GLU C CA 1
ATOM 5782 C C . GLU C 1 239 ? 43.598 73.784 21.969 1.00 61.73 239 GLU C C 1
ATOM 5783 O O . GLU C 1 239 ? 44.365 74.341 21.196 1.00 60.85 239 GLU C O 1
ATOM 5789 N N . VAL C 1 240 ? 42.830 72.763 21.616 1.00 58.95 240 VAL C N 1
ATOM 5790 C CA . VAL C 1 240 ? 42.651 72.422 20.238 1.00 57.12 240 VAL C CA 1
ATOM 5791 C C . VAL C 1 240 ? 41.169 72.349 20.052 1.00 56.19 240 VAL C C 1
ATOM 5792 O O . VAL C 1 240 ? 40.492 71.700 20.823 1.00 55.95 240 VAL C O 1
ATOM 5796 N N . SER C 1 241 ? 40.656 73.004 19.023 1.00 55.66 241 SER C N 1
ATOM 5797 C CA . SER C 1 241 ? 39.217 73.005 18.800 1.00 55.42 241 SER C CA 1
ATOM 5798 C C . SER C 1 241 ? 38.948 72.700 17.347 1.00 55.48 241 SER C C 1
ATOM 5799 O O . SER C 1 241 ? 39.780 72.944 16.490 1.00 56.45 241 SER C O 1
ATOM 5802 N N . PHE C 1 242 ? 37.818 72.085 17.087 1.00 55.22 242 PHE C N 1
ATOM 5803 C CA . PHE C 1 242 ? 37.473 71.701 15.758 1.00 55.83 242 PHE C CA 1
ATOM 5804 C C . PHE C 1 242 ? 36.040 72.129 15.606 1.00 55.97 242 PHE C C 1
ATOM 5805 O O . PHE C 1 242 ? 35.227 71.907 16.515 1.00 55.69 242 PHE C O 1
ATOM 5813 N N . LEU C 1 243 ? 35.739 72.758 14.465 1.00 55.90 243 LEU C N 1
ATOM 5814 C CA . LEU C 1 243 ? 34.361 73.041 14.071 1.00 54.55 243 LEU C CA 1
ATOM 5815 C C . LEU C 1 243 ? 33.987 72.142 12.926 1.00 53.87 243 LEU C C 1
ATOM 5816 O O . LEU C 1 243 ? 34.741 71.995 11.974 1.00 54.09 243 LEU C O 1
ATOM 5821 N N . ILE C 1 244 ? 32.813 71.543 13.026 1.00 53.50 244 ILE C N 1
ATOM 5822 C CA . ILE C 1 244 ? 32.370 70.590 12.050 1.00 53.04 244 ILE C CA 1
ATOM 5823 C C . ILE C 1 244 ? 31.004 71.006 11.521 1.00 54.32 244 ILE C C 1
ATOM 5824 O O . ILE C 1 244 ? 29.982 70.887 12.231 1.00 53.26 244 ILE C O 1
ATOM 5829 N N . ALA C 1 245 ? 31.012 71.467 10.260 1.00 55.22 245 ALA C N 1
ATOM 5830 C CA . ALA C 1 245 ? 29.803 71.786 9.499 1.00 56.20 245 ALA C CA 1
ATOM 5831 C C . ALA C 1 245 ? 28.772 70.694 9.681 1.00 56.72 245 ALA C C 1
ATOM 5832 O O . ALA C 1 245 ? 29.140 69.551 9.872 1.00 57.13 245 ALA C O 1
ATOM 5834 N N . PRO C 1 246 ? 27.482 71.051 9.676 1.00 57.97 246 PRO C N 1
ATOM 5835 C CA . PRO C 1 246 ? 26.358 70.120 9.915 1.00 58.60 246 PRO C CA 1
ATOM 5836 C C . PRO C 1 246 ? 25.634 69.653 8.670 1.00 59.89 246 PRO C C 1
ATOM 5837 O O . PRO C 1 246 ? 26.105 69.868 7.565 1.00 61.18 246 PRO C O 1
ATOM 5841 N N . ARG C 1 247 ? 24.480 69.018 8.845 1.00 60.75 247 ARG C N 1
ATOM 5842 C CA . ARG C 1 247 ? 23.717 68.525 7.720 1.00 61.24 247 ARG C CA 1
ATOM 5843 C C . ARG C 1 247 ? 22.213 68.858 7.862 1.00 63.12 247 ARG C C 1
ATOM 5844 O O . ARG C 1 247 ? 21.740 69.962 7.466 1.00 64.28 247 ARG C O 1
#

Organism: Thermococcus kodakarensis (strain ATCC BAA-918 / JCM 12380 / KOD1) (NCBI:txid69014)

InterPro domains:
  IPR000730 Proliferating cell nuclear antigen, PCNA [MF_00317] (3-248)
  IPR000730 Proliferating cell nuclear antigen, PCNA [PR00339] (35-53)
  IPR000730 Proliferating cell nuclear antigen, PCNA [PR00339] (57-81)
  IPR000730 Proliferating cell nuclear antigen, PCNA [PR00339] (107-129)
  IPR000730 Proliferating cell nuclear antigen, PCNA [PR00339] (234-251)
  IPR000730 Proliferating cell nuclear antigen, PCNA [PTHR11352] (10-250)
  IPR022648 Proliferating cell nuclear antigen, PCNA, N-terminal [PF00705] (3-93)
  IPR022649 Proliferating cell nuclear antigen, PCNA, C-terminal [PF02747] (139-246)
  IPR022659 Proliferating cell nuclear antigen, PCNA, conserved site [PS01251] (35-58)
  IPR046938 DNA clamp superfamily [SSF55979] (3-124)
  IPR046938 DNA clamp superfamily [SSF55979] (124-250)

GO terms:
  GO:0042802 identical protein binding (F, IPI)